Protein 3W1S (pdb70)

Solvent-accessible surface area: 17161 Å² total; per-residue (Å²): 114,98,14,49,69,34,8,16,84,1,54,0,1,1,29,4,32,5,27,104,48,0,13,85,117,79,32,67,89,66,19,26,59,4,135,24,55,0,6,2,7,1,0,10,20,30,52,8,89,81,5,57,97,75,0,116,86,51,25,52,53,70,83,167,91,60,95,136,88,76,26,16,6,26,33,126,93,77,41,6,15,5,5,29,1,0,3,11,2,20,15,0,23,94,159,85,61,44,61,4,140,4,58,0,20,31,14,102,84,53,20,116,96,15,28,31,14,82,135,31,64,12,78,49,32,0,30,26,12,1,0,0,0,0,32,2,2,50,30,45,7,60,35,2,99,88,19,55,133,105,39,21,167,86,0,27,24,1,2,92,101,58,54,22,128,35,18,21,97,0,3,69,108,0,62,27,104,216,9,123,44,0,1,2,9,0,2,15,17,58,62,75,73,124,65,32,66,22,29,17,44,9,62,10,106,80,86,84,16,26,0,46,96,16,83,53,55,0,77,103,14,61,144,174,24,54,1,23,1,15,27,8,86,4,20,71,133,4,64,0,58,38,0,6,33,57,1,20,7,3,0,0,1,0,9,0,2,15,26,118,148,121,87,49,36,82,37,0,55,137,59,0,55,83,13,24,97,60,10,28,75,48,63,136,91,36,127,67,129,12,69,0,55,7,67,67,72,125,82,66,15,148,11,17,44,92,62,20,2,37,94,1,36,76,66,5,51,181,145,50,91,100,107,113,8,109,6,56,0,34,85,17,0,31,7,13,39,59,21,43,0,0,34,4,43,84,24,9,83,65,134,95,42,0,42,0,2,34,42,76,165,30

Sequence (362 aa):
NDIKQLLWNGELNVLVSIDPSFLMKGSPREIAVLRIRVPRETYLVNYMPLIWNKIKSFLSFDPLTDSEKYFWFEHNKTPIPWNYPVGVLFDCLADVLTFLRIHLVMGDSLPPTIIPIAKTQAEKFWFHQWKQVCFILNGSSKAIMSLSVNEARKFWGSVITRNFQDFIEISNKISSSRPRHIPLIIQTSRTSGTFRISQPTISMTGVNPTLKDIEGDILDVKEDVMVICQGIEIPWHMLLYDLYSKLRSFDGFLYITLVPIDSMDDLLIRRLTDRNDKEAHLNELFIQKIQIKFQPIGSVCKISMSQSFAMVILFLKRRLKMDHVYCYINNSFAPSPQQNIGELWMQFKTNDELIVSYCAFG

B-factor: mean 51.62, std 14.07, range [22.87, 95.18]

Structure (mmCIF, N/CA/C/O backbone):
data_3W1S
#
_entry.id   3W1S
#
_cell.length_a   72.149
_cell.length_b   106.084
_cell.length_c   143.071
_cell.angle_alpha   90.00
_cell.angle_beta   90.00
_cell.angle_gamma   90.00
#
_symmetry.space_group_name_H-M   'C 2 2 21'
#
loop_
_entity.id
_entity.type
_entity.pdbx_description
1 polymer 'Autophagy protein 5'
2 polymer 'Autophagy protein 16'
3 polymer 'Ubiquitin-like protein ATG12'
4 water water
#
loop_
_atom_site.group_PDB
_atom_site.id
_atom_site.type_symbol
_atom_site.label_atom_id
_atom_site.label_alt_id
_atom_site.label_comp_id
_atom_site.label_asym_id
_atom_site.label_entity_id
_atom_site.label_seq_id
_atom_site.pdbx_PDB_ins_code
_atom_site.Cartn_x
_atom_site.Cartn_y
_atom_site.Cartn_z
_atom_site.occupancy
_atom_site.B_iso_or_equiv
_atom_site.auth_seq_id
_atom_site.auth_comp_id
_atom_site.auth_asym_id
_atom_site.auth_atom_id
_atom_site.pdbx_PDB_model_num
ATOM 1 N N . ASN A 1 2 ? 5.750 -15.254 21.548 1.00 60.23 2 ASN A N 1
ATOM 2 C CA . ASN A 1 2 ? 7.168 -14.985 21.141 1.00 61.56 2 ASN A CA 1
ATOM 3 C C . ASN A 1 2 ? 8.190 -15.326 22.240 1.00 60.74 2 ASN A C 1
ATOM 4 O O . ASN A 1 2 ? 9.247 -14.699 22.334 1.00 60.64 2 ASN A O 1
ATOM 9 N N . ASP A 1 3 ? 7.880 -16.341 23.042 1.00 59.79 3 ASP A N 1
ATOM 10 C CA . ASP A 1 3 ? 8.729 -16.765 24.160 1.00 58.35 3 ASP A CA 1
ATOM 11 C C . ASP A 1 3 ? 10.131 -17.224 23.784 1.00 54.75 3 ASP A C 1
ATOM 12 O O . ASP A 1 3 ? 11.130 -16.699 24.288 1.00 53.69 3 ASP A O 1
ATOM 17 N N . ILE A 1 4 ? 10.187 -18.228 22.917 1.00 50.82 4 ILE A N 1
ATOM 18 C CA . ILE A 1 4 ? 11.446 -18.797 22.453 1.00 47.13 4 ILE A CA 1
ATOM 19 C C . ILE A 1 4 ? 12.380 -17.752 21.843 1.00 46.64 4 ILE A C 1
ATOM 20 O O . ILE A 1 4 ? 13.522 -17.593 22.283 1.00 45.39 4 ILE A O 1
ATOM 25 N N . LYS A 1 5 ? 11.889 -17.042 20.834 1.00 45.93 5 LYS A N 1
ATOM 26 C CA . LYS A 1 5 ? 12.681 -16.025 20.157 1.00 45.71 5 LYS A CA 1
ATOM 27 C C . LYS A 1 5 ? 13.180 -14.948 21.112 1.00 45.54 5 LYS A C 1
ATOM 28 O O . LYS A 1 5 ? 14.289 -14.424 20.952 1.00 43.76 5 LYS A O 1
ATOM 34 N N . GLN A 1 6 ? 12.361 -14.627 22.108 1.00 45.67 6 GLN A N 1
ATOM 35 C CA . GLN A 1 6 ? 12.734 -13.631 23.105 1.00 44.72 6 GLN A CA 1
ATOM 36 C C . GLN A 1 6 ? 13.959 -14.147 23.850 1.00 44.11 6 GLN A C 1
ATOM 37 O O . GLN A 1 6 ? 14.875 -13.389 24.155 1.00 43.31 6 GLN A O 1
ATOM 43 N N . LEU A 1 7 ? 13.969 -15.445 24.135 1.00 43.08 7 LEU A N 1
ATOM 44 C CA . LEU A 1 7 ? 15.095 -16.056 24.830 1.00 43.91 7 LEU A CA 1
ATOM 45 C C . LEU A 1 7 ? 16.343 -16.049 23.957 1.00 43.62 7 LEU A C 1
ATOM 46 O O . LEU A 1 7 ? 17.464 -15.915 24.452 1.00 43.56 7 LEU A O 1
ATOM 51 N N . LEU A 1 8 ? 16.146 -16.220 22.654 1.00 42.76 8 LEU A N 1
ATOM 52 C CA . LEU A 1 8 ? 17.264 -16.223 21.725 1.00 41.22 8 LEU A CA 1
ATOM 53 C C . LEU A 1 8 ? 17.844 -14.818 21.577 1.00 41.35 8 LEU A C 1
ATOM 54 O O . LEU A 1 8 ? 19.062 -14.645 21.445 1.00 41.62 8 LEU A O 1
ATOM 59 N N . TRP A 1 9 ? 16.968 -13.818 21.611 1.00 41.31 9 TRP A N 1
ATOM 60 C CA . TRP A 1 9 ? 17.392 -12.428 21.486 1.00 41.79 9 TRP A CA 1
ATOM 61 C C . TRP A 1 9 ? 18.172 -12.000 22.710 1.00 42.11 9 TRP A C 1
ATOM 62 O O . TRP A 1 9 ? 18.998 -11.105 22.630 1.00 42.83 9 TRP A O 1
ATOM 73 N N . ASN A 1 10 ? 17.901 -12.650 23.838 1.00 42.89 10 ASN A N 1
ATOM 74 C CA . ASN A 1 10 ? 18.576 -12.348 25.097 1.00 43.62 10 ASN A CA 1
ATOM 75 C C . ASN A 1 10 ? 19.891 -13.097 25.270 1.00 44.42 10 ASN A C 1
ATOM 76 O O . ASN A 1 10 ? 20.697 -12.745 26.130 1.00 44.22 10 ASN A O 1
ATOM 81 N N . GLY A 1 11 ? 20.100 -14.135 24.466 1.00 45.01 11 GLY A N 1
ATOM 82 C CA . GLY A 1 11 ? 21.337 -14.891 24.558 1.00 46.16 11 GLY A CA 1
ATOM 83 C C . GLY A 1 11 ? 22.530 -13.953 24.633 1.00 46.69 11 GLY A C 1
ATOM 84 O O . GLY A 1 11 ? 22.709 -13.085 23.771 1.00 46.49 11 GLY A O 1
ATOM 85 N N . GLU A 1 12 ? 23.347 -14.121 25.667 1.00 46.73 12 GLU A N 1
ATOM 86 C CA . GLU A 1 12 ? 24.511 -13.274 25.848 1.00 46.78 12 GLU A CA 1
ATOM 87 C C . GLU A 1 12 ? 25.675 -14.061 26.439 1.00 46.10 12 GLU A C 1
ATOM 88 O O . GLU A 1 12 ? 25.488 -14.895 27.328 1.00 46.42 12 GLU A O 1
ATOM 94 N N . LEU A 1 13 ? 26.878 -13.790 25.942 1.00 44.40 13 LEU A N 1
ATOM 95 C CA . LEU A 1 13 ? 28.071 -14.484 26.405 1.00 43.16 13 LEU A CA 1
ATOM 96 C C . LEU A 1 13 ? 29.073 -13.533 27.055 1.00 43.01 13 LEU A C 1
ATOM 97 O O . LEU A 1 13 ? 29.029 -12.324 26.830 1.00 42.49 13 LEU A O 1
ATOM 102 N N . ASN A 1 14 ? 29.962 -14.090 27.875 1.00 42.28 14 ASN A N 1
ATOM 103 C CA . ASN A 1 14 ? 31.025 -13.309 28.512 1.00 40.58 14 ASN A CA 1
ATOM 104 C C . ASN A 1 14 ? 32.163 -13.336 27.488 1.00 40.13 14 ASN A C 1
ATOM 105 O O . ASN A 1 14 ? 32.580 -14.414 27.059 1.00 39.93 14 ASN A O 1
ATOM 110 N N . VAL A 1 15 ? 32.671 -12.180 27.081 1.00 38.58 15 VAL A N 1
ATOM 111 C CA . VAL A 1 15 ? 33.749 -12.199 26.104 1.00 38.59 15 VAL A CA 1
ATOM 112 C C . VAL A 1 15 ? 34.989 -11.516 26.625 1.00 39.59 15 VAL A C 1
ATOM 113 O O . VAL A 1 15 ? 34.937 -10.391 27.112 1.00 40.45 15 VAL A O 1
ATOM 117 N N . LEU A 1 16 ? 36.107 -12.220 26.535 1.00 41.02 16 LEU A N 1
ATOM 118 C CA . LEU A 1 16 ? 37.366 -11.679 26.992 1.00 44.34 16 LEU A CA 1
ATOM 119 C C . LEU A 1 16 ? 38.154 -11.181 25.804 1.00 46.67 16 LEU A C 1
ATOM 120 O O . LEU A 1 16 ? 38.730 -11.963 25.043 1.00 48.33 16 LEU A O 1
ATOM 125 N N . VAL A 1 17 ? 38.163 -9.876 25.599 1.00 47.20 17 VAL A N 1
ATOM 126 C CA . VAL A 1 17 ? 38.930 -9.384 24.469 1.00 48.07 17 VAL A CA 1
ATOM 127 C C . VAL A 1 17 ? 40.361 -8.977 24.885 1.00 50.02 17 VAL A C 1
ATOM 128 O O . VAL A 1 17 ? 40.557 -8.116 25.768 1.00 50.98 17 VAL A O 1
ATOM 132 N N . SER A 1 18 ? 41.340 -9.649 24.270 1.00 51.57 18 SER A N 1
ATOM 133 C CA . SER A 1 18 ? 42.771 -9.422 24.470 1.00 52.35 18 SER A CA 1
ATOM 134 C C . SER A 1 18 ? 43.344 -8.686 23.250 1.00 53.28 18 SER A C 1
ATOM 135 O O . SER A 1 18 ? 43.232 -9.182 22.115 1.00 53.86 18 SER A O 1
ATOM 138 N N . ILE A 1 19 ? 43.906 -7.491 23.502 1.00 53.46 19 ILE A N 1
ATOM 139 C CA . ILE A 1 19 ? 44.513 -6.658 22.458 1.00 54.74 19 ILE A CA 1
ATOM 140 C C . ILE A 1 19 ? 46.022 -6.929 22.305 1.00 56.38 19 ILE A C 1
ATOM 141 O O . ILE A 1 19 ? 46.833 -6.569 23.172 1.00 56.66 19 ILE A O 1
ATOM 146 N N . ASP A 1 20 ? 46.399 -7.537 21.185 1.00 58.28 20 ASP A N 1
ATOM 147 C CA . ASP A 1 20 ? 47.802 -7.841 20.886 1.00 60.84 20 ASP A CA 1
ATOM 148 C C . ASP A 1 20 ? 48.660 -6.647 21.292 1.00 61.50 20 ASP A C 1
ATOM 149 O O . ASP A 1 20 ? 48.176 -5.513 21.373 1.00 62.99 20 ASP A O 1
ATOM 154 N N . PRO A 1 21 ? 49.940 -6.887 21.580 1.00 61.84 21 PRO A N 1
ATOM 155 C CA . PRO A 1 21 ? 50.800 -5.772 21.973 1.00 61.59 21 PRO A CA 1
ATOM 156 C C . PRO A 1 21 ? 51.142 -4.873 20.788 1.00 61.28 21 PRO A C 1
ATOM 157 O O . PRO A 1 21 ? 51.401 -3.685 20.952 1.00 61.47 21 PRO A O 1
ATOM 161 N N . SER A 1 22 ? 51.143 -5.446 19.593 1.00 61.39 22 SER A N 1
ATOM 162 C CA . SER A 1 22 ? 51.449 -4.681 18.395 1.00 62.68 22 SER A CA 1
ATOM 163 C C . SER A 1 22 ? 50.513 -3.478 18.261 1.00 64.46 22 SER A C 1
ATOM 164 O O . SER A 1 22 ? 50.886 -2.454 17.697 1.00 64.57 22 SER A O 1
ATOM 167 N N . PHE A 1 23 ? 49.295 -3.597 18.781 1.00 65.22 23 PHE A N 1
ATOM 168 C CA . PHE A 1 23 ? 48.344 -2.496 18.691 1.00 66.78 23 PHE A CA 1
ATOM 169 C C . PHE A 1 23 ? 48.665 -1.357 19.631 1.00 67.82 23 PHE A C 1
ATOM 170 O O . PHE A 1 23 ? 48.354 -0.200 19.350 1.00 67.57 23 PHE A O 1
ATOM 178 N N . LEU A 1 24 ? 49.295 -1.688 20.749 1.00 69.16 24 LEU A N 1
ATOM 179 C CA . LEU A 1 24 ? 49.599 -0.692 21.757 1.00 71.38 24 LEU A CA 1
ATOM 180 C C . LEU A 1 24 ? 51.054 -0.257 21.846 1.00 73.95 24 LEU A C 1
ATOM 181 O O . LEU A 1 24 ? 51.943 -0.849 21.229 1.00 73.57 24 LEU A O 1
ATOM 186 N N . MET A 1 25 ? 51.282 0.793 22.627 1.00 77.07 25 MET A N 1
ATOM 187 C CA . MET A 1 25 ? 52.619 1.335 22.809 1.00 80.16 25 MET A CA 1
ATOM 188 C C . MET A 1 25 ? 53.324 0.716 23.994 1.00 80.14 25 MET A C 1
ATOM 189 O O . MET A 1 25 ? 52.725 0.541 25.060 1.00 79.45 25 MET A O 1
ATOM 194 N N . LYS A 1 26 ? 54.606 0.412 23.800 1.00 80.51 26 LYS A N 1
ATOM 195 C CA . LYS A 1 26 ? 55.428 -0.187 24.842 1.00 80.49 26 LYS A CA 1
ATOM 196 C C . LYS A 1 26 ? 55.325 0.637 26.117 1.00 80.02 26 LYS A C 1
ATOM 197 O O . LYS A 1 26 ? 55.769 1.783 26.165 1.00 80.32 26 LYS A O 1
ATOM 199 N N . GLY A 1 27 ? 54.722 0.049 27.145 1.00 79.44 27 GLY A N 1
ATOM 200 C CA . GLY A 1 27 ? 54.583 0.746 28.407 1.00 78.41 27 GLY A CA 1
ATOM 201 C C . GLY A 1 27 ? 53.146 1.011 28.796 1.00 78.20 27 GLY A C 1
ATOM 202 O O . GLY A 1 27 ? 52.862 1.277 29.962 1.00 77.61 27 GLY A O 1
ATOM 203 N N . SER A 1 28 ? 52.234 0.950 27.828 1.00 78.12 28 SER A N 1
ATOM 204 C CA . SER A 1 28 ? 50.822 1.187 28.112 1.00 76.81 28 SER A CA 1
ATOM 205 C C . SER A 1 28 ? 50.403 0.260 29.249 1.00 75.80 28 SER A C 1
ATOM 206 O O . SER A 1 28 ? 50.980 -0.811 29.425 1.00 75.96 28 SER A O 1
ATOM 209 N N . PRO A 1 29 ? 49.399 0.665 30.043 1.00 74.72 29 PRO A N 1
ATOM 210 C CA . PRO A 1 29 ? 48.926 -0.147 31.167 1.00 74.63 29 PRO A CA 1
ATOM 211 C C . PRO A 1 29 ? 48.272 -1.465 30.783 1.00 74.92 29 PRO A C 1
ATOM 212 O O . PRO A 1 29 ? 48.002 -1.722 29.610 1.00 75.49 29 PRO A O 1
ATOM 216 N N . ARG A 1 30 ? 48.026 -2.295 31.791 1.00 74.95 30 ARG A N 1
ATOM 217 C CA . ARG A 1 30 ? 47.418 -3.602 31.598 1.00 73.90 30 ARG A CA 1
ATOM 218 C C . ARG A 1 30 ? 45.949 -3.508 31.177 1.00 73.31 30 ARG A C 1
ATOM 219 O O . ARG A 1 30 ? 45.527 -4.179 30.237 1.00 74.42 30 ARG A O 1
ATOM 221 N N . GLU A 1 31 ? 45.186 -2.666 31.868 1.00 72.56 31 GLU A N 1
ATOM 222 C CA . GLU A 1 31 ? 43.760 -2.471 31.599 1.00 71.68 31 GLU A CA 1
ATOM 223 C C . GLU A 1 31 ? 43.393 -2.190 30.132 1.00 70.76 31 GLU A C 1
ATOM 224 O O . GLU A 1 31 ? 42.327 -2.614 29.669 1.00 71.75 31 GLU A O 1
ATOM 226 N N . ILE A 1 32 ? 44.262 -1.499 29.398 1.00 68.08 32 ILE A N 1
ATOM 227 C CA . ILE A 1 32 ? 43.973 -1.174 28.000 1.00 65.68 32 ILE A CA 1
ATOM 228 C C . ILE A 1 32 ? 43.992 -2.399 27.104 1.00 64.60 32 ILE A C 1
ATOM 229 O O . ILE A 1 32 ? 43.202 -2.528 26.168 1.00 63.91 32 ILE A O 1
ATOM 234 N N . ALA A 1 33 ? 44.918 -3.294 27.397 1.00 62.98 33 ALA A N 1
ATOM 235 C CA . ALA A 1 33 ? 45.075 -4.501 26.614 1.00 62.60 33 ALA A CA 1
ATOM 236 C C . ALA A 1 33 ? 43.976 -5.550 26.797 1.00 62.22 33 ALA A C 1
ATOM 237 O O . ALA A 1 33 ? 43.833 -6.427 25.947 1.00 62.70 33 ALA A O 1
ATOM 239 N N . VAL A 1 34 ? 43.196 -5.489 27.876 1.00 61.02 34 VAL A N 1
ATOM 240 C CA . VAL A 1 34 ? 42.150 -6.500 28.049 1.00 59.27 34 VAL A CA 1
ATOM 241 C C . VAL A 1 34 ? 40.731 -5.987 28.307 1.00 58.55 34 VAL A C 1
ATOM 242 O O . VAL A 1 34 ? 40.466 -5.342 29.324 1.00 60.45 34 VAL A O 1
ATOM 246 N N . LEU A 1 35 ? 39.819 -6.302 27.383 1.00 56.29 35 LEU A N 1
ATOM 247 C CA . LEU A 1 35 ? 38.412 -5.910 27.496 1.00 53.46 35 LEU A CA 1
ATOM 248 C C . LEU A 1 35 ? 37.541 -7.057 27.943 1.00 50.58 35 LEU A C 1
ATOM 249 O O . LEU A 1 35 ? 37.718 -8.190 27.519 1.00 48.57 35 LEU A O 1
ATOM 254 N N . ARG A 1 36 ? 36.578 -6.740 28.792 1.00 47.87 36 ARG A N 1
ATOM 255 C CA . ARG A 1 36 ? 35.665 -7.735 29.312 1.00 46.03 36 ARG A CA 1
ATOM 256 C C . ARG A 1 36 ? 34.289 -7.223 28.943 1.00 45.74 36 ARG A C 1
ATOM 257 O O . ARG A 1 36 ? 33.895 -6.141 29.374 1.00 44.56 36 ARG A O 1
ATOM 265 N N . ILE A 1 37 ? 33.566 -7.982 28.128 1.00 45.17 37 ILE A N 1
ATOM 266 C CA . ILE A 1 37 ? 32.245 -7.544 27.706 1.00 46.14 37 ILE A CA 1
ATOM 267 C C . ILE A 1 37 ? 31.191 -8.625 27.612 1.00 45.47 37 ILE A C 1
ATOM 268 O O . ILE A 1 37 ? 31.487 -9.817 27.641 1.00 45.09 37 ILE A O 1
ATOM 273 N N . ARG A 1 38 ? 29.950 -8.169 27.516 1.00 45.74 38 ARG A N 1
ATOM 274 C CA . ARG A 1 38 ? 28.786 -9.024 27.387 1.00 46.07 38 ARG A CA 1
ATOM 275 C C . ARG A 1 38 ? 28.309 -8.848 25.952 1.00 46.31 38 ARG A C 1
ATOM 276 O O . ARG A 1 38 ? 27.711 -7.827 25.615 1.00 48.63 38 ARG A O 1
ATOM 284 N N . VAL A 1 39 ? 28.594 -9.836 25.109 1.00 44.22 39 VAL A N 1
ATOM 285 C CA . VAL A 1 39 ? 28.208 -9.798 23.706 1.00 42.60 39 VAL A CA 1
ATOM 286 C C . VAL A 1 39 ? 27.050 -10.746 23.416 1.00 43.34 39 VAL A C 1
ATOM 287 O O . VAL A 1 39 ? 27.073 -11.907 23.831 1.00 45.21 39 VAL A O 1
ATOM 291 N N . PRO A 1 40 ? 26.015 -10.265 22.702 1.00 42.65 40 PRO A N 1
ATOM 292 C CA . PRO A 1 40 ? 24.851 -11.098 22.362 1.00 41.56 40 PRO A CA 1
ATOM 293 C C . PRO A 1 40 ? 25.233 -12.257 21.443 1.00 39.78 40 PRO A C 1
ATOM 294 O O . PRO A 1 40 ? 26.261 -12.216 20.772 1.00 40.22 40 PRO A O 1
ATOM 298 N N . ARG A 1 41 ? 24.406 -13.295 21.422 1.00 39.86 41 ARG A N 1
ATOM 299 C CA . ARG A 1 41 ? 24.658 -14.441 20.558 1.00 39.51 41 ARG A CA 1
ATOM 300 C C . ARG A 1 41 ? 24.269 -14.045 19.133 1.00 38.79 41 ARG A C 1
ATOM 301 O O . ARG A 1 41 ? 24.937 -14.407 18.159 1.00 37.43 41 ARG A O 1
ATOM 309 N N . GLU A 1 42 ? 23.179 -13.286 19.046 1.00 36.31 42 GLU A N 1
ATOM 310 C CA . GLU A 1 42 ? 22.614 -12.828 17.792 1.00 34.49 42 GLU A CA 1
ATOM 311 C C . GLU A 1 42 ? 23.151 -11.485 17.307 1.00 33.75 42 GLU A C 1
ATOM 312 O O . GLU A 1 42 ? 22.447 -10.477 17.296 1.00 32.49 42 GLU A O 1
ATOM 318 N N . THR A 1 43 ? 24.406 -11.483 16.884 1.00 32.99 43 THR A N 1
ATOM 319 C CA . THR A 1 43 ? 25.036 -10.277 16.387 1.00 32.75 43 THR A CA 1
ATOM 320 C C . THR A 1 43 ? 26.411 -10.680 15.916 1.00 33.39 43 THR A C 1
ATOM 321 O O . THR A 1 43 ? 26.785 -11.850 16.039 1.00 33.59 43 THR A O 1
ATOM 325 N N . TYR A 1 44 ? 27.155 -9.722 15.369 1.00 33.21 44 TYR A N 1
ATOM 326 C CA . TYR A 1 44 ? 28.507 -9.983 14.887 1.00 36.00 44 TYR A CA 1
ATOM 327 C C . TYR A 1 44 ? 29.528 -9.325 15.807 1.00 38.22 44 TYR A C 1
ATOM 328 O O . TYR A 1 44 ? 29.304 -8.219 16.320 1.00 36.71 44 TYR A O 1
ATOM 337 N N . LEU A 1 45 ? 30.654 -10.007 16.000 1.00 38.65 45 LEU A N 1
ATOM 338 C CA . LEU A 1 45 ? 31.725 -9.471 16.823 1.00 39.36 45 LEU A CA 1
ATOM 339 C C . LEU A 1 45 ? 32.093 -8.068 16.334 1.00 39.75 45 LEU A C 1
ATOM 340 O O . LEU A 1 45 ? 32.197 -7.128 17.126 1.00 39.52 45 LEU A O 1
ATOM 345 N N . VAL A 1 46 ? 32.270 -7.935 15.021 1.00 39.81 46 VAL A N 1
ATOM 346 C CA . VAL A 1 46 ? 32.655 -6.669 14.418 1.00 37.16 46 VAL A CA 1
ATOM 347 C C . VAL A 1 46 ? 31.764 -5.494 14.846 1.00 37.26 46 VAL A C 1
ATOM 348 O O . VAL A 1 46 ? 32.180 -4.346 14.764 1.00 38.78 46 VAL A O 1
ATOM 352 N N . ASN A 1 47 ? 30.553 -5.769 15.318 1.00 37.35 47 ASN A N 1
ATOM 353 C CA . ASN A 1 47 ? 29.666 -4.695 15.764 1.00 39.88 4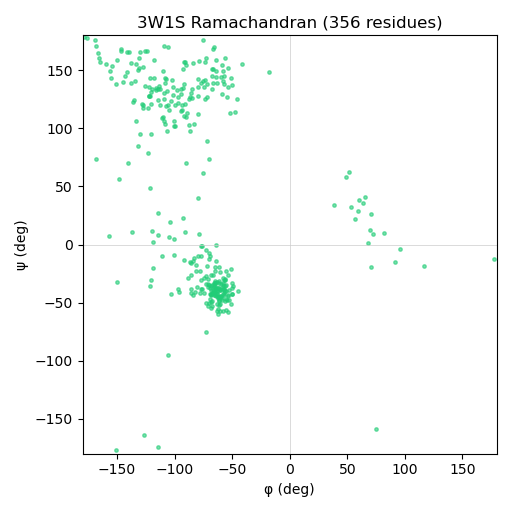7 ASN A CA 1
ATOM 354 C C . ASN A 1 47 ? 30.119 -4.101 17.083 1.00 42.12 47 ASN A C 1
ATOM 355 O O . ASN A 1 47 ? 29.526 -3.142 17.576 1.00 42.70 47 ASN A O 1
ATOM 360 N N . TYR A 1 48 ? 31.156 -4.680 17.674 1.00 43.83 48 TYR A N 1
ATOM 361 C CA . TYR A 1 48 ? 31.648 -4.177 18.943 1.00 44.90 48 TYR A CA 1
ATOM 362 C C . TYR A 1 48 ? 33.058 -3.610 18.809 1.00 45.79 48 TYR A C 1
ATOM 363 O O . TYR A 1 48 ? 33.700 -3.268 19.800 1.00 45.93 48 TYR A O 1
ATOM 372 N N . MET A 1 49 ? 33.539 -3.497 17.576 1.00 46.39 49 MET A N 1
ATOM 373 C CA . MET A 1 49 ? 34.863 -2.938 17.353 1.00 48.23 49 MET A CA 1
ATOM 374 C C . MET A 1 49 ? 34.939 -1.503 17.856 1.00 49.72 49 MET A C 1
ATOM 375 O O . MET A 1 49 ? 35.902 -1.129 18.519 1.00 49.98 49 MET A O 1
ATOM 380 N N . PRO A 1 50 ? 33.924 -0.675 17.547 1.00 51.92 50 PRO A N 1
ATOM 381 C CA . PRO A 1 50 ? 33.964 0.714 18.019 1.00 52.39 50 PRO A CA 1
ATOM 382 C C . PRO A 1 50 ? 34.264 0.779 19.517 1.00 51.70 50 PRO A C 1
ATOM 383 O O . PRO A 1 50 ? 35.056 1.597 19.966 1.00 52.41 50 PRO A O 1
ATOM 387 N N . LEU A 1 51 ? 33.628 -0.096 20.281 1.00 51.94 51 LEU A N 1
ATOM 388 C CA . LEU A 1 51 ? 33.836 -0.150 21.720 1.00 52.37 51 LEU A CA 1
ATOM 389 C C . LEU A 1 51 ? 35.308 -0.437 22.063 1.00 52.93 51 LEU A C 1
ATOM 390 O O . LEU A 1 51 ? 35.828 0.050 23.065 1.00 52.73 51 LEU A O 1
ATOM 395 N N . ILE A 1 52 ? 35.975 -1.229 21.229 1.00 53.91 52 ILE A N 1
ATOM 396 C CA . ILE A 1 52 ? 37.376 -1.549 21.461 1.00 54.36 52 ILE A CA 1
ATOM 397 C C . ILE A 1 52 ? 38.292 -0.387 21.091 1.00 55.77 52 ILE A C 1
ATOM 398 O O . ILE A 1 52 ? 39.285 -0.137 21.769 1.00 56.83 52 ILE A O 1
ATOM 403 N N . TRP A 1 53 ? 37.963 0.318 20.013 1.00 57.13 53 TRP A N 1
ATOM 404 C CA . TRP A 1 53 ? 38.760 1.468 19.598 1.00 58.57 53 TRP A CA 1
ATOM 405 C C . TRP A 1 53 ? 38.690 2.520 20.688 1.00 57.18 53 TRP A C 1
ATOM 406 O O . TRP A 1 53 ? 39.706 3.021 21.144 1.00 58.48 53 TRP A O 1
ATOM 417 N N . ASN A 1 54 ? 37.473 2.846 21.099 1.00 57.16 54 ASN A N 1
ATOM 418 C CA . ASN A 1 54 ? 37.254 3.834 22.136 1.00 57.20 54 ASN A CA 1
ATOM 419 C C . ASN A 1 54 ? 38.114 3.551 23.366 1.00 57.73 54 ASN A C 1
ATOM 420 O O . ASN A 1 54 ? 38.703 4.469 23.937 1.00 57.46 54 ASN A O 1
ATOM 425 N N . LYS A 1 55 ? 38.210 2.288 23.768 1.00 57.44 55 LYS A N 1
ATOM 426 C CA . LYS A 1 55 ? 39.007 1.963 24.943 1.00 59.13 55 LYS A CA 1
ATOM 427 C C . LYS A 1 55 ? 40.529 1.915 24.761 1.00 58.49 55 LYS A C 1
ATOM 428 O O . LYS A 1 55 ? 41.260 2.081 25.733 1.00 59.43 55 LYS A O 1
ATOM 434 N N . ILE A 1 56 ? 41.021 1.708 23.541 1.00 57.12 56 ILE A N 1
ATOM 435 C CA . ILE A 1 56 ? 42.468 1.624 23.340 1.00 55.56 56 ILE A CA 1
ATOM 436 C C . ILE A 1 56 ? 43.074 2.674 22.425 1.00 56.57 56 ILE A C 1
ATOM 437 O O . ILE A 1 56 ? 44.272 2.645 22.166 1.00 56.11 56 ILE A O 1
ATOM 442 N N . LYS A 1 57 ? 42.263 3.599 21.933 1.00 58.15 57 LYS A N 1
ATOM 443 C CA . LYS A 1 57 ? 42.762 4.620 21.014 1.00 59.93 57 LYS A CA 1
ATOM 444 C C . LYS A 1 57 ? 43.842 5.538 21.570 1.00 60.06 57 LYS A C 1
ATOM 445 O O . LYS A 1 57 ? 44.704 6.004 20.824 1.00 60.50 57 LYS A O 1
ATOM 451 N N . SER A 1 58 ? 43.796 5.802 22.870 1.00 60.26 58 SER A N 1
ATOM 452 C CA . SER A 1 58 ? 44.781 6.674 23.493 1.00 62.22 58 SER A CA 1
ATOM 453 C C . SER A 1 58 ? 46.118 5.985 23.758 1.00 62.56 58 SER A C 1
ATOM 454 O O . SER A 1 58 ? 46.980 6.552 24.423 1.00 63.48 58 SER A O 1
ATOM 457 N N . PHE A 1 59 ? 46.288 4.768 23.244 1.00 62.41 59 PHE A N 1
ATOM 458 C CA . PHE A 1 59 ? 47.530 4.022 23.437 1.00 60.70 59 PHE A CA 1
ATOM 459 C C . PHE A 1 59 ? 48.004 3.328 22.168 1.00 60.49 59 PHE A C 1
ATOM 460 O O . PHE A 1 59 ? 48.916 2.504 22.211 1.00 60.28 59 PHE A O 1
ATOM 468 N N . LEU A 1 60 ? 47.386 3.659 21.043 1.00 59.93 60 LEU A N 1
ATOM 469 C CA . LEU A 1 60 ? 47.770 3.062 19.774 1.00 62.74 60 LEU A CA 1
ATOM 470 C C . LEU A 1 60 ? 49.234 3.314 19.471 1.00 63.44 60 LEU A C 1
ATOM 471 O O . LEU A 1 60 ? 49.755 4.397 19.718 1.00 63.64 60 LEU A O 1
ATOM 476 N N . SER A 1 61 ? 49.893 2.303 18.928 1.00 65.31 61 SER A N 1
ATOM 477 C CA . SER A 1 61 ? 51.300 2.404 18.583 1.00 67.54 61 SER A CA 1
ATOM 478 C C . SER A 1 61 ? 51.442 2.838 17.127 1.00 69.47 61 SER A C 1
ATOM 479 O O . SER A 1 61 ? 52.472 2.603 16.494 1.00 71.28 61 SER A O 1
ATOM 482 N N . PHE A 1 62 ? 50.408 3.482 16.600 1.00 70.38 62 PHE A N 1
ATOM 483 C CA . PHE A 1 62 ? 50.430 3.923 15.215 1.00 71.81 62 PHE A CA 1
ATOM 484 C C . PHE A 1 62 ? 49.296 4.908 14.945 1.00 73.82 62 PHE A C 1
ATOM 485 O O . PHE A 1 62 ? 48.361 5.035 15.743 1.00 73.84 62 PHE A O 1
ATOM 493 N N . ASP A 1 63 ? 49.393 5.617 13.826 1.00 74.71 63 ASP A N 1
ATOM 494 C CA . ASP A 1 63 ? 48.351 6.549 13.442 1.00 76.07 63 ASP A CA 1
ATOM 495 C C . ASP A 1 63 ? 47.456 5.749 12.510 1.00 76.82 63 ASP A C 1
ATOM 496 O O . ASP A 1 63 ? 47.873 5.331 11.432 1.00 77.14 63 ASP A O 1
ATOM 501 N N . PRO A 1 64 ? 46.205 5.518 12.918 1.00 77.62 64 PRO A N 1
ATOM 502 C CA . PRO A 1 64 ? 45.290 4.746 12.074 1.00 79.03 64 PRO A CA 1
ATOM 503 C C . PRO A 1 64 ? 44.728 5.511 10.891 1.00 81.23 64 PRO A C 1
ATOM 504 O O . PRO A 1 64 ? 43.955 4.964 10.105 1.00 82.10 64 PRO A O 1
ATOM 508 N N . LEU A 1 65 ? 45.093 6.777 10.759 1.00 82.94 65 LEU A N 1
ATOM 509 C CA . LEU A 1 65 ? 44.566 7.555 9.650 1.00 84.00 65 LEU A CA 1
ATOM 510 C C . LEU A 1 65 ? 45.357 7.409 8.348 1.00 85.13 65 LEU A C 1
ATOM 511 O O . LEU A 1 65 ? 44.785 7.368 7.258 1.00 84.85 65 LEU A O 1
ATOM 516 N N . THR A 1 66 ? 46.678 7.331 8.455 1.00 86.84 66 THR A N 1
ATOM 517 C CA . THR A 1 66 ? 47.500 7.205 7.254 1.00 89.52 66 THR A CA 1
ATOM 518 C C . THR A 1 66 ? 48.897 6.595 7.443 1.00 91.18 66 THR A C 1
ATOM 519 O O . THR A 1 66 ? 49.677 6.554 6.499 1.00 92.35 66 THR A O 1
ATOM 521 N N . ASP A 1 67 ? 49.197 6.093 8.639 1.00 92.77 67 ASP A N 1
ATOM 522 C CA . ASP A 1 67 ? 50.516 5.499 8.930 1.00 94.00 67 ASP A CA 1
ATOM 523 C C . ASP A 1 67 ? 50.985 4.352 8.002 1.00 94.46 67 ASP A C 1
ATOM 524 O O . ASP A 1 67 ? 52.134 4.352 7.553 1.00 94.76 67 ASP A O 1
ATOM 526 N N . SER A 1 68 ? 50.117 3.383 7.721 1.00 94.63 68 SER A N 1
ATOM 527 C CA . SER A 1 68 ? 50.446 2.287 6.799 1.00 94.34 68 SER A CA 1
ATOM 528 C C . SER A 1 68 ? 49.233 1.398 6.684 1.00 93.61 68 SER A C 1
ATOM 529 O O . SER A 1 68 ? 48.220 1.638 7.330 1.00 95.18 68 SER A O 1
ATOM 531 N N . GLU A 1 69 ? 49.330 0.363 5.867 1.00 92.84 69 GLU A N 1
ATOM 532 C CA . GLU A 1 69 ? 48.203 -0.537 5.743 1.00 91.64 69 GLU A CA 1
ATOM 533 C C . GLU A 1 69 ? 48.543 -1.907 6.318 1.00 89.54 69 GLU A C 1
ATOM 534 O O . GLU A 1 69 ? 49.493 -2.573 5.897 1.00 88.80 69 GLU A O 1
ATOM 540 N N . LYS A 1 70 ? 47.764 -2.286 7.321 1.00 86.18 70 LYS A N 1
ATOM 541 C CA . LYS A 1 70 ? 47.896 -3.565 7.986 1.00 82.97 70 LYS A CA 1
ATOM 542 C C . LYS A 1 70 ? 46.473 -4.127 8.004 1.00 80.10 70 LYS A C 1
ATOM 543 O O . LYS A 1 70 ? 45.520 -3.398 7.724 1.00 79.53 70 LYS A O 1
ATOM 549 N N . TYR A 1 71 ? 46.320 -5.412 8.296 1.00 76.25 71 TYR A N 1
ATOM 550 C CA . TYR A 1 71 ? 44.988 -5.982 8.378 1.00 72.19 71 TYR A CA 1
ATOM 551 C C . TYR A 1 71 ? 44.699 -6.305 9.834 1.00 68.83 71 TYR A C 1
ATOM 552 O O . TYR A 1 71 ? 45.605 -6.589 10.621 1.00 68.01 71 TYR A O 1
ATOM 561 N N . PHE A 1 72 ? 43.429 -6.229 10.193 1.00 64.29 72 PHE A N 1
ATOM 562 C CA . PHE A 1 72 ? 43.018 -6.518 11.543 1.00 59.42 72 PHE A CA 1
ATOM 563 C C . PHE A 1 72 ? 42.022 -7.657 11.471 1.00 57.16 72 PHE A C 1
ATOM 564 O O . PHE A 1 72 ? 41.237 -7.746 10.524 1.00 55.02 72 PHE A O 1
ATOM 572 N N . TRP A 1 73 ? 42.077 -8.545 12.457 1.00 54.33 73 TRP A N 1
ATOM 573 C CA . TRP A 1 73 ? 41.164 -9.671 12.512 1.00 51.95 73 TRP A CA 1
ATOM 574 C C . TRP A 1 73 ? 41.213 -10.315 13.893 1.00 50.79 73 TRP A C 1
ATOM 575 O O . TRP A 1 73 ? 42.163 -10.103 14.653 1.00 46.74 73 TRP A O 1
ATOM 586 N N . PHE A 1 74 ? 40.170 -11.078 14.218 1.00 49.81 74 PHE A N 1
ATOM 587 C CA . PHE A 1 74 ? 40.081 -11.763 15.503 1.00 48.64 74 PHE A CA 1
ATOM 588 C C . PHE A 1 74 ? 40.710 -13.141 15.407 1.00 47.29 74 PHE A C 1
ATOM 589 O O . PHE A 1 74 ? 40.762 -13.747 14.335 1.00 43.83 74 PHE A O 1
ATOM 597 N N . GLU A 1 75 ? 41.173 -13.639 16.546 1.00 47.47 75 GLU A N 1
ATOM 598 C CA . GLU A 1 75 ? 41.808 -14.945 16.592 1.00 47.80 75 GLU A CA 1
ATOM 599 C C . GLU A 1 75 ? 41.436 -15.667 17.877 1.00 47.76 75 GLU A C 1
ATOM 600 O O . GLU A 1 75 ? 41.251 -15.043 18.919 1.00 47.13 75 GLU A O 1
ATOM 606 N N . HIS A 1 76 ? 41.300 -16.986 17.787 1.00 48.32 76 HIS A N 1
ATOM 607 C CA . HIS A 1 76 ? 40.981 -17.813 18.943 1.00 48.32 76 HIS A CA 1
ATOM 608 C C . HIS A 1 76 ? 42.042 -18.895 18.964 1.00 49.48 76 HIS A C 1
ATOM 609 O O . HIS A 1 76 ? 42.177 -19.641 18.001 1.00 49.51 76 HIS A O 1
ATOM 616 N N . ASN A 1 77 ? 42.806 -18.972 20.046 1.00 51.94 77 ASN A N 1
ATOM 617 C CA . ASN A 1 77 ? 43.865 -19.968 20.136 1.00 53.82 77 ASN A CA 1
ATOM 618 C C . ASN A 1 77 ? 44.736 -19.986 18.885 1.00 53.59 77 ASN A C 1
ATOM 619 O O . ASN A 1 77 ? 44.857 -21.017 18.218 1.00 52.65 77 ASN A O 1
ATOM 624 N N . LYS A 1 78 ? 45.332 -18.839 18.576 1.00 52.43 78 LYS A N 1
ATOM 625 C CA . LYS A 1 78 ? 46.202 -18.694 17.410 1.00 52.50 78 LYS A CA 1
ATOM 626 C C . LYS A 1 78 ? 45.527 -19.072 16.097 1.00 50.75 78 LYS A C 1
ATOM 627 O O . LYS A 1 78 ? 46.203 -19.372 15.119 1.00 52.56 78 LYS A O 1
ATOM 629 N N . THR A 1 79 ? 44.200 -19.047 16.063 1.00 49.56 79 THR A N 1
ATOM 630 C CA . THR A 1 79 ? 43.487 -19.404 14.840 1.00 48.09 79 THR A CA 1
ATOM 631 C C . THR A 1 79 ? 42.467 -18.344 14.416 1.00 45.89 79 THR A C 1
ATOM 632 O O . THR A 1 79 ? 41.538 -18.016 15.156 1.00 43.81 79 THR A O 1
ATOM 636 N N . PRO A 1 80 ? 42.631 -17.798 13.206 1.00 44.84 80 PRO A N 1
ATOM 637 C CA . PRO A 1 80 ? 41.722 -16.774 12.684 1.00 44.63 80 PRO A CA 1
ATOM 638 C C . PRO A 1 80 ? 40.264 -17.203 12.827 1.00 44.15 80 PRO A C 1
ATOM 639 O O . PRO A 1 80 ? 39.928 -18.351 12.566 1.00 45.62 80 PRO A O 1
ATOM 643 N N . ILE A 1 81 ? 39.410 -16.280 13.253 1.00 43.57 81 ILE A N 1
ATOM 644 C CA . ILE A 1 81 ? 37.991 -16.556 13.411 1.00 43.80 81 ILE A CA 1
ATOM 645 C C . ILE A 1 81 ? 37.241 -15.674 12.424 1.00 43.94 81 ILE A C 1
ATOM 646 O O . ILE A 1 81 ? 37.546 -14.495 12.301 1.00 45.06 81 ILE A O 1
ATOM 651 N N . PRO A 1 82 ? 36.254 -16.232 11.704 1.00 44.20 82 PRO A N 1
ATOM 652 C CA . PRO A 1 82 ? 35.500 -15.407 10.751 1.00 43.49 82 PRO A CA 1
ATOM 653 C C . PRO A 1 82 ? 34.470 -14.619 11.562 1.00 44.84 82 PRO A C 1
ATOM 654 O O . PRO A 1 82 ? 33.811 -15.186 12.443 1.00 46.76 82 PRO A O 1
ATOM 658 N N . TRP A 1 83 ? 34.320 -13.327 11.288 1.00 44.54 83 TRP A N 1
ATOM 659 C CA . TRP A 1 83 ? 33.338 -12.547 12.037 1.00 43.72 83 TRP A CA 1
ATOM 660 C C . TRP A 1 83 ? 31.965 -12.643 11.392 1.00 40.93 83 TRP A C 1
ATOM 661 O O . TRP A 1 83 ? 30.965 -12.292 12.013 1.00 41.14 83 TRP A O 1
ATOM 672 N N . ASN A 1 84 ? 31.916 -13.118 10.150 1.00 37.42 84 ASN A N 1
ATOM 673 C CA . ASN A 1 84 ? 30.652 -13.213 9.430 1.00 36.69 84 ASN A CA 1
ATOM 674 C C . ASN A 1 84 ? 29.752 -14.408 9.756 1.00 35.54 84 ASN A C 1
ATOM 675 O O . ASN A 1 84 ? 29.136 -15.004 8.882 1.00 36.04 84 ASN A O 1
ATOM 680 N N . TYR A 1 85 ? 29.694 -14.745 11.036 1.00 34.86 85 TYR A N 1
ATOM 681 C CA . TYR A 1 85 ? 28.843 -15.804 11.541 1.00 33.26 85 TYR A CA 1
ATOM 682 C C . TYR A 1 85 ? 28.354 -15.237 12.846 1.00 33.04 85 TYR A C 1
ATOM 683 O O . TYR A 1 85 ? 29.053 -14.451 13.491 1.00 30.72 85 TYR A O 1
ATOM 692 N N . PRO A 1 86 ? 27.130 -15.598 13.241 1.00 32.84 86 PRO A N 1
ATOM 693 C CA . PRO A 1 86 ? 26.587 -15.097 14.505 1.00 33.62 86 PRO A CA 1
ATOM 694 C C . PRO A 1 86 ? 27.551 -15.486 15.637 1.00 35.56 86 PRO A C 1
ATOM 695 O O . PRO A 1 86 ? 28.183 -16.545 15.596 1.00 35.32 86 PRO A O 1
ATOM 699 N N . VAL A 1 87 ? 27.674 -14.622 16.635 1.00 37.05 87 VAL A N 1
ATOM 700 C CA . VAL A 1 87 ? 28.560 -14.884 17.762 1.00 36.60 87 VAL A CA 1
ATOM 701 C C . VAL A 1 87 ? 28.199 -16.195 18.427 1.00 35.25 87 VAL A C 1
ATOM 702 O O . VAL A 1 87 ? 29.075 -16.970 18.778 1.00 34.80 87 VAL A O 1
ATOM 706 N N . GLY A 1 88 ? 26.902 -16.440 18.587 1.00 35.92 88 GLY A N 1
ATOM 707 C CA . GLY A 1 88 ? 26.445 -17.672 19.201 1.00 33.42 88 GLY A CA 1
ATOM 708 C C . GLY A 1 88 ? 26.905 -18.880 18.407 1.00 34.12 88 GLY A C 1
ATOM 709 O O . GLY A 1 88 ? 27.293 -19.897 18.978 1.00 34.39 88 GLY A O 1
ATOM 710 N N . VAL A 1 89 ? 26.870 -18.767 17.084 1.00 33.48 89 VAL A N 1
ATOM 711 C CA . VAL A 1 89 ? 27.290 -19.860 16.215 1.00 33.48 89 VAL A CA 1
ATOM 712 C C . VAL A 1 89 ? 28.794 -20.127 16.340 1.00 35.13 89 VAL A C 1
ATOM 713 O O . VAL A 1 89 ? 29.210 -21.282 16.358 1.00 35.34 89 VAL A O 1
ATOM 717 N N . LEU A 1 90 ? 29.605 -19.071 16.416 1.00 36.68 90 LEU A N 1
ATOM 718 C CA . LEU A 1 90 ? 31.055 -19.237 16.569 1.00 40.27 90 LEU A CA 1
ATOM 719 C C . LEU A 1 90 ? 31.342 -19.898 17.930 1.00 41.80 90 LEU A C 1
ATOM 720 O O . LEU A 1 90 ? 32.236 -20.741 18.059 1.00 41.21 90 LEU A O 1
ATOM 725 N N . PHE A 1 91 ? 30.562 -19.514 18.936 1.00 42.22 91 PHE A N 1
ATOM 726 C CA . PHE A 1 91 ? 30.715 -20.065 20.268 1.00 44.57 91 PHE A CA 1
ATOM 727 C C . PHE A 1 91 ? 30.452 -21.566 20.289 1.00 46.20 91 PHE A C 1
ATOM 728 O O . PHE A 1 91 ? 31.321 -22.344 20.6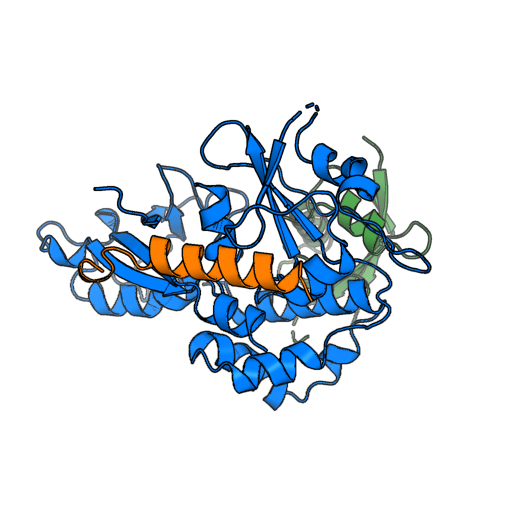72 1.00 46.39 91 PHE A O 1
ATOM 736 N N . ASP A 1 92 ? 29.243 -21.966 19.898 1.00 47.51 92 ASP A N 1
ATOM 737 C CA . ASP A 1 92 ? 28.872 -23.380 19.864 1.00 48.06 92 ASP A CA 1
ATOM 738 C C . ASP A 1 92 ? 29.940 -24.155 19.123 1.00 48.87 92 ASP A C 1
ATOM 739 O O . ASP A 1 92 ? 30.278 -25.278 19.473 1.00 50.04 92 ASP A O 1
ATOM 744 N N . CYS A 1 93 ? 30.466 -23.518 18.095 1.00 51.13 93 CYS A N 1
ATOM 745 C CA . CYS A 1 93 ? 31.496 -24.068 17.235 1.00 55.29 93 CYS A CA 1
ATOM 746 C C . CYS A 1 93 ? 32.821 -24.363 17.956 1.00 56.66 93 CYS A C 1
ATOM 747 O O . CYS A 1 93 ? 33.542 -25.292 17.594 1.00 56.66 93 CYS A O 1
ATOM 750 N N . LEU A 1 94 ? 33.145 -23.562 18.966 1.00 57.96 94 LEU A N 1
ATOM 751 C CA . LEU A 1 94 ? 34.385 -23.739 19.712 1.00 58.98 94 LEU A CA 1
ATOM 752 C C . LEU A 1 94 ? 34.189 -24.558 20.988 1.00 61.67 94 LEU A C 1
ATOM 753 O O . LEU A 1 94 ? 35.020 -25.404 21.326 1.00 62.81 94 LEU A O 1
ATOM 758 N N . ALA A 1 95 ? 33.090 -24.313 21.691 1.00 63.18 95 ALA A N 1
ATOM 759 C CA . ALA A 1 95 ? 32.797 -25.050 22.913 1.00 64.59 95 ALA A CA 1
ATOM 760 C C . ALA A 1 95 ? 32.516 -26.513 22.570 1.00 65.78 95 ALA A C 1
ATOM 761 O O . ALA A 1 95 ? 32.098 -27.302 23.422 1.00 67.40 95 ALA A O 1
ATOM 763 N N . ASP A 1 111 ? 34.791 -23.321 40.447 1.00 74.30 111 ASP A N 1
ATOM 764 C CA . ASP A 1 111 ? 33.563 -22.998 39.724 1.00 74.96 111 ASP A CA 1
ATOM 765 C C . ASP A 1 111 ? 33.825 -22.961 38.213 1.00 74.55 111 ASP A C 1
ATOM 766 O O . ASP A 1 111 ? 34.925 -22.613 37.765 1.00 73.68 111 ASP A O 1
ATOM 771 N N . VAL A 1 112 ? 32.808 -23.331 37.436 1.00 73.96 112 VAL A N 1
ATOM 772 C CA . VAL A 1 112 ? 32.907 -23.347 35.978 1.00 72.20 112 VAL A CA 1
ATOM 773 C C . VAL A 1 112 ? 32.472 -22.006 35.398 1.00 70.49 112 VAL A C 1
ATOM 774 O O . VAL A 1 112 ? 31.341 -21.555 35.607 1.00 70.02 112 VAL A O 1
ATOM 776 N N . LEU A 1 113 ? 33.386 -21.367 34.679 1.00 67.74 113 LEU A N 1
ATOM 777 C CA . LEU A 1 113 ? 33.099 -20.083 34.055 1.00 64.91 113 LEU A CA 1
ATOM 778 C C . LEU A 1 113 ? 33.006 -20.273 32.545 1.00 62.40 113 LEU A C 1
ATOM 779 O O . LEU A 1 113 ? 33.919 -20.805 31.913 1.00 60.90 113 LEU A O 1
ATOM 784 N N . THR A 1 114 ? 31.891 -19.844 31.975 1.00 60.21 114 THR A N 1
ATOM 785 C CA . THR A 1 114 ? 31.689 -19.951 30.542 1.00 58.95 114 THR A CA 1
ATOM 786 C C . THR A 1 114 ? 31.978 -18.601 29.909 1.00 56.31 114 THR A C 1
ATOM 787 O O . THR A 1 114 ? 31.340 -17.608 30.243 1.00 55.53 114 THR A O 1
ATOM 791 N N . PHE A 1 115 ? 32.950 -18.560 29.005 1.00 53.99 115 PHE A N 1
ATOM 792 C CA . PHE A 1 115 ? 33.290 -17.311 28.338 1.00 52.61 115 PHE A CA 1
ATOM 793 C C . PHE A 1 115 ? 34.038 -17.540 27.034 1.00 51.18 115 PHE A C 1
ATOM 794 O O . PHE A 1 115 ? 34.672 -18.576 26.842 1.00 50.85 115 PHE A O 1
ATOM 802 N N . LEU A 1 116 ? 33.952 -16.567 26.134 1.00 49.62 116 LEU A N 1
ATOM 803 C CA . LEU A 1 116 ? 34.641 -16.654 24.858 1.00 47.40 116 LEU A CA 1
ATOM 804 C C . LEU A 1 116 ? 35.896 -15.784 24.944 1.00 46.92 116 LEU A C 1
ATOM 805 O O . LEU A 1 116 ? 35.834 -14.626 25.334 1.00 46.80 116 LEU A O 1
ATOM 810 N N . ARG A 1 117 ? 37.036 -16.364 24.597 1.00 48.11 117 ARG A N 1
ATOM 811 C CA . ARG A 1 117 ? 38.309 -15.666 24.640 1.00 49.75 117 ARG A CA 1
ATOM 812 C C . ARG A 1 117 ? 38.725 -15.303 23.220 1.00 49.70 117 ARG A C 1
ATOM 813 O O . ARG A 1 117 ? 38.979 -16.179 22.396 1.00 49.26 117 ARG A O 1
ATOM 821 N N . ILE A 1 118 ? 38.794 -14.004 22.946 1.00 50.61 118 ILE A N 1
ATOM 822 C CA . ILE A 1 118 ? 39.150 -13.486 21.625 1.00 50.96 118 ILE A CA 1
ATOM 823 C C . ILE A 1 118 ? 40.429 -12.657 21.675 1.00 51.29 118 ILE A C 1
ATOM 824 O O . ILE A 1 118 ? 40.659 -11.921 22.629 1.00 52.28 118 ILE A O 1
ATOM 829 N N . HIS A 1 119 ? 41.248 -12.765 20.636 1.00 51.01 119 HIS A N 1
ATOM 830 C CA . HIS A 1 119 ? 42.498 -12.024 20.573 1.00 51.92 119 HIS A CA 1
ATOM 831 C C . HIS A 1 119 ? 42.518 -11.148 19.312 1.00 50.88 119 HIS A C 1
ATOM 832 O O . HIS A 1 119 ? 42.257 -11.629 18.218 1.00 49.45 119 HIS A O 1
ATOM 839 N N . LEU A 1 120 ? 42.801 -9.856 19.481 1.00 51.77 120 LEU A N 1
ATOM 840 C CA . LEU A 1 120 ? 42.859 -8.909 18.365 1.00 51.69 120 LEU A CA 1
ATOM 841 C C . LEU A 1 120 ? 44.261 -8.952 17.776 1.00 53.15 120 LEU A C 1
ATOM 842 O O . LEU A 1 120 ? 45.242 -8.772 18.490 1.00 52.95 120 LEU A O 1
ATOM 847 N N . VAL A 1 121 ? 44.354 -9.164 16.469 1.00 55.55 121 VAL A N 1
ATOM 848 C CA . VAL A 1 121 ? 45.648 -9.283 15.814 1.00 57.59 121 VAL A CA 1
ATOM 849 C C . VAL A 1 121 ? 45.787 -8.415 14.564 1.00 59.90 121 VAL A C 1
ATOM 850 O O . VAL A 1 121 ? 44.801 -8.096 13.896 1.00 60.66 121 VAL A O 1
ATOM 854 N N . MET A 1 122 ? 47.021 -8.024 14.259 1.00 62.05 122 MET A N 1
ATOM 855 C CA . MET A 1 122 ? 47.297 -7.221 13.076 1.00 64.05 122 MET A CA 1
ATOM 856 C C . MET A 1 122 ? 48.389 -7.933 12.287 1.00 66.62 122 MET A C 1
ATOM 857 O O . MET A 1 122 ? 49.191 -8.672 12.857 1.00 66.68 122 MET A O 1
ATOM 862 N N . GLY A 1 123 ? 48.404 -7.722 10.975 1.00 69.72 123 GLY A N 1
ATOM 863 C CA . GLY A 1 123 ? 49.406 -8.351 10.132 1.00 72.68 123 GLY A CA 1
ATOM 864 C C . GLY A 1 123 ? 49.404 -7.764 8.734 1.00 75.10 123 GLY A C 1
ATOM 865 O O . GLY A 1 123 ? 48.579 -6.903 8.417 1.00 75.29 123 GLY A O 1
ATOM 866 N N . ASP A 1 124 ? 50.335 -8.210 7.897 1.00 76.81 124 ASP A N 1
ATOM 867 C CA . ASP A 1 124 ? 50.404 -7.723 6.526 1.00 78.73 124 ASP A CA 1
ATOM 868 C C . ASP A 1 124 ? 49.688 -8.692 5.604 1.00 79.23 124 ASP A C 1
ATOM 869 O O . ASP A 1 124 ? 49.017 -8.284 4.659 1.00 80.19 124 ASP A O 1
ATOM 874 N N . SER A 1 125 ? 49.833 -9.979 5.886 1.00 78.92 125 SER A N 1
ATOM 875 C CA . SER A 1 125 ? 49.174 -10.996 5.089 1.00 79.21 125 SER A CA 1
ATOM 876 C C . SER A 1 125 ? 47.852 -11.324 5.770 1.00 79.02 125 SER A C 1
ATOM 877 O O . SER A 1 125 ? 47.829 -11.816 6.898 1.00 80.37 125 SER A O 1
ATOM 879 N N . LEU A 1 126 ? 46.751 -11.031 5.092 1.00 77.05 126 LEU A N 1
ATOM 880 C CA . LEU A 1 126 ? 45.439 -11.318 5.645 1.00 74.79 126 LEU A CA 1
ATOM 881 C C . LEU A 1 126 ? 45.226 -12.826 5.556 1.00 74.11 126 LEU A C 1
ATOM 882 O O . LEU A 1 126 ? 45.355 -13.409 4.481 1.00 73.89 126 LEU A O 1
ATOM 887 N N . PRO A 1 127 ? 44.919 -13.482 6.685 1.00 73.63 127 PRO A N 1
ATOM 888 C CA . PRO A 1 127 ? 44.700 -14.931 6.648 1.00 73.96 127 PRO A CA 1
ATOM 889 C C . PRO A 1 127 ? 43.695 -15.342 5.562 1.00 74.59 127 PRO A C 1
ATOM 890 O O . PRO A 1 127 ? 42.714 -14.638 5.303 1.00 73.69 127 PRO A O 1
ATOM 894 N N . PRO A 1 128 ? 43.939 -16.491 4.909 1.00 75.31 128 PRO A N 1
ATOM 895 C CA . PRO A 1 128 ? 43.084 -17.028 3.843 1.00 75.08 128 PRO A CA 1
ATOM 896 C C . PRO A 1 128 ? 41.645 -17.239 4.290 1.00 75.83 128 PRO A C 1
ATOM 897 O O . PRO A 1 128 ? 41.396 -17.719 5.400 1.00 74.71 128 PRO A O 1
ATOM 901 N N . THR A 1 129 ? 40.713 -16.873 3.411 1.00 76.91 129 THR A N 1
ATOM 902 C CA . THR A 1 129 ? 39.271 -17.007 3.648 1.00 78.26 129 THR A CA 1
ATOM 903 C C . THR A 1 129 ? 38.714 -16.078 4.738 1.00 78.90 129 THR A C 1
ATOM 904 O O . THR A 1 129 ? 37.518 -16.108 5.047 1.00 78.22 129 THR A O 1
ATOM 908 N N . ILE A 1 130 ? 39.585 -15.257 5.319 1.00 79.46 130 ILE A N 1
ATOM 909 C CA . ILE A 1 130 ? 39.169 -14.323 6.357 1.00 79.41 130 ILE A CA 1
ATOM 910 C C . ILE A 1 130 ? 38.845 -12.959 5.744 1.00 80.23 130 ILE A C 1
ATOM 911 O O . ILE A 1 130 ? 39.580 -12.446 4.895 1.00 79.59 130 ILE A O 1
ATOM 916 N N . ILE A 1 131 ? 37.719 -12.394 6.161 1.00 81.17 131 ILE A N 1
ATOM 917 C CA . ILE A 1 131 ? 37.306 -11.085 5.689 1.00 82.79 131 ILE A CA 1
ATOM 918 C C . ILE A 1 131 ? 37.826 -10.093 6.731 1.00 83.96 131 ILE A C 1
ATOM 919 O O . ILE A 1 131 ? 37.608 -10.273 7.933 1.00 83.34 131 ILE A O 1
ATOM 924 N N . PRO A 1 132 ? 38.536 -9.042 6.284 1.00 85.13 132 PRO A N 1
ATOM 925 C CA . PRO A 1 132 ? 39.106 -8.005 7.159 1.00 86.49 132 PRO A CA 1
ATOM 926 C C . PRO A 1 132 ? 38.082 -7.293 8.066 1.00 88.16 132 PRO A C 1
ATOM 927 O O . PRO A 1 132 ? 36.876 -7.323 7.802 1.00 88.33 132 PRO A O 1
ATOM 931 N N . ILE A 1 133 ? 38.560 -6.651 9.131 1.00 89.33 133 ILE A N 1
ATOM 932 C CA . ILE A 1 133 ? 37.653 -5.960 10.045 1.00 90.70 133 ILE A CA 1
ATOM 933 C C . ILE A 1 133 ? 37.668 -4.425 9.942 1.00 91.42 133 ILE A C 1
ATOM 934 O O . ILE A 1 133 ? 36.963 -3.852 9.106 1.00 91.82 133 ILE A O 1
ATOM 939 N N . ALA A 1 134 ? 38.459 -3.762 10.785 1.00 91.79 134 ALA A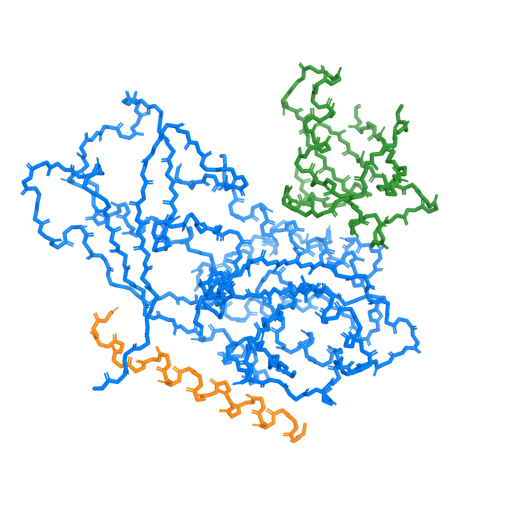 N 1
ATOM 940 C CA . ALA A 1 134 ? 38.545 -2.302 10.791 1.00 91.58 134 ALA A CA 1
ATOM 941 C C . ALA A 1 134 ? 39.254 -1.759 9.554 1.00 91.08 134 ALA A C 1
ATOM 942 O O . ALA A 1 134 ? 38.760 -0.841 8.900 1.00 90.18 134 ALA A O 1
ATOM 944 N N . LYS A 1 137 ? 35.647 -1.951 3.201 1.00 63.59 137 LYS A N 1
ATOM 945 C CA . LYS A 1 137 ? 36.152 -3.275 2.846 1.00 65.10 137 LYS A CA 1
ATOM 946 C C . LYS A 1 137 ? 35.555 -4.358 3.747 1.00 64.81 137 LYS A C 1
ATOM 947 O O . LYS A 1 137 ? 36.023 -5.498 3.763 1.00 65.30 137 LYS A O 1
ATOM 949 N N . THR A 1 138 ? 34.523 -3.992 4.496 1.00 64.36 138 THR A N 1
ATOM 950 C CA . THR A 1 138 ? 33.854 -4.927 5.400 1.00 63.76 138 THR A CA 1
ATOM 951 C C . THR A 1 138 ? 32.544 -4.314 5.889 1.00 62.59 138 THR A C 1
ATOM 952 O O . THR A 1 138 ? 32.437 -3.866 7.036 1.00 63.38 138 THR A O 1
ATOM 954 N N . GLN A 1 139 ? 31.553 -4.273 5.007 1.00 58.67 139 GLN A N 1
ATOM 955 C CA . GLN A 1 139 ? 30.268 -3.720 5.375 1.00 54.32 139 GLN A CA 1
ATOM 956 C C . GLN A 1 139 ? 29.457 -4.849 5.997 1.00 51.33 139 GLN A C 1
ATOM 957 O O . GLN A 1 139 ? 28.862 -5.675 5.296 1.00 49.62 139 GLN A O 1
ATOM 959 N N . ALA A 1 140 ? 29.459 -4.892 7.325 1.00 48.35 140 ALA A N 1
ATOM 960 C CA . ALA A 1 140 ? 28.720 -5.911 8.049 1.00 46.68 140 ALA A CA 1
ATOM 961 C C . ALA A 1 140 ? 27.237 -5.848 7.677 1.00 45.51 140 ALA A C 1
ATOM 962 O O . ALA A 1 140 ? 26.609 -6.885 7.472 1.00 45.24 140 ALA A O 1
ATOM 964 N N . GLU A 1 141 ? 26.687 -4.636 7.594 1.00 42.54 141 GLU A N 1
ATOM 965 C CA . GLU A 1 141 ? 25.284 -4.469 7.238 1.00 41.53 141 GLU A CA 1
ATOM 966 C C . GLU A 1 141 ? 24.986 -4.957 5.822 1.00 38.96 141 GLU A C 1
ATOM 967 O O . GLU A 1 141 ? 23.934 -5.531 5.584 1.00 38.86 141 GLU A O 1
ATOM 973 N N . LYS A 1 142 ? 25.895 -4.733 4.879 1.00 37.34 142 LYS A N 1
ATOM 974 C CA . LYS A 1 142 ? 25.644 -5.175 3.510 1.00 35.60 142 LYS A CA 1
ATOM 975 C C . LYS A 1 142 ? 25.635 -6.696 3.460 1.00 34.23 142 LYS A C 1
ATOM 976 O O . LYS A 1 142 ? 24.681 -7.298 2.973 1.00 35.26 142 LYS A O 1
ATOM 978 N N . PHE A 1 143 ? 26.698 -7.310 3.973 1.00 33.52 143 PHE A N 1
ATOM 979 C CA . PHE A 1 143 ? 26.821 -8.768 4.011 1.00 31.44 143 PHE A CA 1
ATOM 980 C C . PHE A 1 143 ? 25.550 -9.380 4.632 1.00 31.93 143 PHE A C 1
ATOM 981 O O . PHE A 1 143 ? 24.913 -10.280 4.060 1.00 31.22 143 PHE A O 1
ATOM 989 N N . TRP A 1 144 ? 25.183 -8.862 5.798 1.00 28.75 144 TRP A N 1
ATOM 990 C CA . TRP A 1 144 ? 24.016 -9.319 6.515 1.00 30.26 144 TRP A CA 1
ATOM 991 C C . TRP A 1 144 ? 22.748 -9.229 5.675 1.00 32.52 144 TRP A C 1
ATOM 992 O O . TRP A 1 144 ? 21.958 -10.183 5.607 1.00 32.77 144 TRP A O 1
ATOM 1003 N N . PHE A 1 145 ? 22.547 -8.079 5.046 1.00 32.45 145 PHE A N 1
ATOM 1004 C CA . PHE A 1 145 ? 21.353 -7.884 4.246 1.00 33.46 145 PHE A CA 1
ATOM 1005 C C . PHE A 1 145 ? 21.262 -8.939 3.149 1.00 34.02 145 PHE A C 1
ATOM 1006 O O . PHE A 1 145 ? 20.178 -9.445 2.834 1.00 31.42 145 PHE A O 1
ATOM 1014 N N . HIS A 1 146 ? 22.417 -9.277 2.585 1.00 35.21 146 HIS A N 1
ATOM 1015 C CA . HIS A 1 146 ? 22.489 -10.271 1.532 1.00 34.46 146 HIS A CA 1
ATOM 1016 C C . HIS A 1 146 ? 22.219 -11.685 2.051 1.00 33.99 146 HIS A C 1
ATOM 1017 O O . HIS A 1 146 ? 21.711 -12.528 1.321 1.00 33.24 146 HIS A O 1
ATOM 1024 N N . GLN A 1 147 ? 22.549 -11.941 3.311 1.00 33.57 147 GLN A N 1
ATOM 1025 C CA . GLN A 1 147 ? 22.292 -13.247 3.907 1.00 32.27 147 GLN A CA 1
ATOM 1026 C C . GLN A 1 147 ? 20.783 -13.450 3.845 1.00 32.13 147 GLN A C 1
ATOM 1027 O O . GLN A 1 147 ? 20.291 -14.473 3.358 1.00 31.80 147 GLN A O 1
ATOM 1033 N N . TRP A 1 148 ? 20.057 -12.451 4.339 1.00 31.67 148 TRP A N 1
ATOM 1034 C CA . TRP A 1 148 ? 18.604 -12.478 4.334 1.00 31.76 148 TRP A CA 1
ATOM 1035 C C . TRP A 1 148 ? 18.028 -12.550 2.924 1.00 33.18 148 TRP A C 1
ATOM 1036 O O . TRP A 1 148 ? 16.974 -13.151 2.721 1.00 35.37 148 TRP A O 1
ATOM 1047 N N . LYS A 1 149 ? 18.708 -11.927 1.962 1.00 32.54 149 LYS A N 1
ATOM 1048 C CA . LYS A 1 149 ? 18.297 -12.024 0.565 1.00 32.46 149 LYS A CA 1
ATOM 1049 C C . LYS A 1 149 ? 18.372 -13.467 0.148 1.00 33.37 149 LYS A C 1
ATOM 1050 O O . LYS A 1 149 ? 17.435 -14.012 -0.437 1.00 34.50 149 LYS A O 1
ATOM 1056 N N . GLN A 1 150 ? 19.503 -14.087 0.451 1.00 30.61 150 GLN A N 1
ATOM 1057 C CA . GLN A 1 150 ? 19.698 -15.472 0.057 1.00 29.71 150 GLN A CA 1
ATOM 1058 C C . GLN A 1 150 ? 18.683 -16.359 0.757 1.00 29.81 150 GLN A C 1
ATOM 1059 O O . GLN A 1 150 ? 18.106 -17.259 0.155 1.00 26.90 150 GLN A O 1
ATOM 1065 N N . VAL A 1 151 ? 18.471 -16.097 2.039 1.00 29.86 151 VAL A N 1
ATOM 1066 C CA . VAL A 1 151 ? 17.528 -16.885 2.818 1.00 30.55 151 VAL A CA 1
ATOM 1067 C C . VAL A 1 151 ? 16.120 -16.738 2.237 1.00 31.72 151 VAL A C 1
ATOM 1068 O O . VAL A 1 151 ? 15.340 -17.700 2.195 1.00 31.45 151 VAL A O 1
ATOM 1072 N N . CYS A 1 152 ? 15.801 -15.535 1.782 1.00 31.48 152 CYS A N 1
ATOM 1073 C CA . CYS A 1 152 ? 14.488 -15.293 1.225 1.00 32.82 152 CYS A CA 1
ATOM 1074 C C . CYS A 1 152 ? 14.295 -16.133 -0.028 1.00 34.53 152 CYS A C 1
ATOM 1075 O O . CYS A 1 152 ? 13.250 -16.762 -0.216 1.00 36.84 152 CYS A O 1
ATOM 1078 N N . PHE A 1 153 ? 15.312 -16.158 -0.879 1.00 34.57 153 PHE A N 1
ATOM 1079 C CA . PHE A 1 153 ? 15.254 -16.918 -2.120 1.00 35.91 153 PHE A CA 1
ATOM 1080 C C . PHE A 1 153 ? 15.104 -18.431 -1.860 1.00 36.33 153 PHE A C 1
ATOM 1081 O O . PHE A 1 153 ? 14.340 -19.115 -2.537 1.00 36.29 153 PHE A O 1
ATOM 1089 N N . ILE A 1 154 ? 15.841 -18.946 -0.882 1.00 36.59 154 ILE A N 1
ATOM 1090 C CA . ILE A 1 154 ? 15.784 -20.361 -0.536 1.00 36.87 154 ILE A CA 1
ATOM 1091 C C . ILE A 1 154 ? 14.400 -20.721 -0.005 1.00 38.64 154 ILE A C 1
ATOM 1092 O O . ILE A 1 154 ? 13.920 -21.832 -0.218 1.00 39.16 154 ILE A O 1
ATOM 1097 N N . LEU A 1 155 ? 13.754 -19.780 0.679 1.00 38.79 155 LEU A N 1
ATOM 1098 C CA . LEU A 1 155 ? 12.434 -20.044 1.234 1.00 39.39 155 LEU A CA 1
ATOM 1099 C C . LEU A 1 155 ? 11.338 -19.874 0.208 1.00 39.52 155 LEU A C 1
ATOM 1100 O O . LEU A 1 155 ? 10.417 -20.677 0.157 1.00 40.50 155 LEU A O 1
ATOM 1105 N N . ASN A 1 156 ? 11.451 -18.841 -0.622 1.00 39.27 156 ASN A N 1
ATOM 1106 C CA . ASN A 1 156 ? 10.412 -18.539 -1.601 1.00 37.94 156 ASN A CA 1
ATOM 1107 C C . ASN A 1 156 ? 10.722 -18.740 -3.074 1.00 38.43 156 ASN A C 1
ATOM 1108 O O . ASN A 1 156 ? 9.825 -18.665 -3.898 1.00 39.36 156 ASN A O 1
ATOM 1113 N N . GLY A 1 157 ? 11.978 -18.989 -3.413 1.00 39.07 157 GLY A N 1
ATOM 1114 C CA . GLY A 1 157 ? 12.324 -19.174 -4.806 1.00 38.24 157 GLY A CA 1
ATOM 1115 C C . GLY A 1 157 ? 12.500 -17.824 -5.464 1.00 39.59 157 GLY A C 1
ATOM 1116 O O . GLY A 1 157 ? 12.617 -17.721 -6.678 1.00 42.04 157 GLY A O 1
ATOM 1117 N N . SER A 1 158 ? 12.522 -16.779 -4.651 1.00 39.76 158 SER A N 1
ATOM 1118 C CA . SER A 1 158 ? 12.688 -15.427 -5.145 1.00 39.71 158 SER A CA 1
ATOM 1119 C C . SER A 1 158 ? 13.054 -14.533 -3.967 1.00 41.68 158 SER A C 1
ATOM 1120 O O . SER A 1 158 ? 12.772 -14.869 -2.817 1.00 41.71 158 SER A O 1
ATOM 1123 N N . SER A 1 159 ? 13.690 -13.401 -4.246 1.00 42.62 159 SER A N 1
ATOM 1124 C CA . SER A 1 159 ? 14.079 -12.482 -3.180 1.00 43.72 159 SER A CA 1
ATOM 1125 C C . SER A 1 159 ? 13.149 -11.265 -3.122 1.00 43.84 159 SER A C 1
ATOM 1126 O O . SER A 1 159 ? 13.501 -10.241 -2.538 1.00 45.33 159 SER A O 1
ATOM 1129 N N . LYS A 1 160 ? 11.958 -11.388 -3.706 1.00 41.95 160 LYS A N 1
ATOM 1130 C CA . LYS A 1 160 ? 10.994 -10.287 -3.729 1.00 41.28 160 LYS A CA 1
ATOM 1131 C C . LYS A 1 160 ? 10.516 -9.784 -2.362 1.00 40.45 160 LYS A C 1
ATOM 1132 O O . LYS A 1 160 ? 10.337 -8.574 -2.171 1.00 39.33 160 LYS A O 1
ATOM 1134 N N . ALA A 1 161 ? 10.301 -10.695 -1.417 1.00 39.05 161 ALA A N 1
ATOM 1135 C CA . ALA A 1 161 ? 9.815 -10.294 -0.095 1.00 39.06 161 ALA A CA 1
ATOM 1136 C C . ALA A 1 161 ? 10.745 -9.296 0.595 1.00 40.13 161 ALA A C 1
ATOM 1137 O O . ALA A 1 161 ? 10.296 -8.376 1.286 1.00 39.70 161 ALA A O 1
ATOM 1139 N N . ILE A 1 162 ? 12.044 -9.466 0.408 1.00 39.98 162 ILE A N 1
ATOM 1140 C CA . ILE A 1 162 ? 12.969 -8.562 1.048 1.00 42.35 162 ILE A CA 1
ATOM 1141 C C . ILE A 1 162 ? 13.223 -7.350 0.159 1.00 43.01 162 ILE A C 1
ATOM 1142 O O . ILE A 1 162 ? 13.491 -6.258 0.654 1.00 43.71 162 ILE A O 1
ATOM 1147 N N . MET A 1 163 ? 13.109 -7.533 -1.151 1.00 43.00 163 MET A N 1
ATOM 1148 C CA . MET A 1 163 ? 13.318 -6.424 -2.075 1.00 43.66 163 MET A CA 1
ATOM 1149 C C . MET A 1 163 ? 12.095 -5.514 -2.098 1.00 41.97 163 MET A C 1
ATOM 1150 O O . MET A 1 163 ? 12.085 -4.504 -2.798 1.00 42.24 163 MET A O 1
ATOM 1155 N N . SER A 1 164 ? 11.074 -5.878 -1.326 1.00 39.16 164 SER A N 1
ATOM 1156 C CA . SER A 1 164 ? 9.844 -5.094 -1.250 1.00 37.56 164 SER A CA 1
ATOM 1157 C C . SER A 1 164 ? 9.827 -4.239 0.006 1.00 37.62 164 SER A C 1
ATOM 1158 O O . SER A 1 164 ? 8.951 -3.395 0.179 1.00 37.49 164 SER A O 1
ATOM 1161 N N . LEU A 1 165 ? 10.787 -4.465 0.896 1.00 37.29 165 LEU A N 1
ATOM 1162 C CA . LEU A 1 165 ? 10.868 -3.659 2.102 1.00 37.11 165 LEU A CA 1
ATOM 1163 C C . LEU A 1 165 ? 11.234 -2.259 1.639 1.00 36.32 165 LEU A C 1
ATOM 1164 O O . LEU A 1 165 ? 11.966 -2.100 0.660 1.00 34.16 165 LEU A O 1
ATOM 1169 N N . SER A 1 166 ? 10.714 -1.239 2.310 1.00 36.11 166 SER A N 1
ATOM 1170 C CA . SER A 1 166 ? 11.080 0.121 1.927 1.00 36.17 166 SER A CA 1
ATOM 1171 C C . SER A 1 166 ? 12.519 0.276 2.403 1.00 36.33 166 SER A C 1
ATOM 1172 O O . SER A 1 166 ? 12.982 -0.491 3.255 1.00 35.16 166 SER A O 1
ATOM 1175 N N . VAL A 1 167 ? 13.226 1.253 1.854 1.00 37.21 167 VAL A N 1
ATOM 1176 C CA . VAL A 1 167 ? 14.597 1.480 2.256 1.00 38.22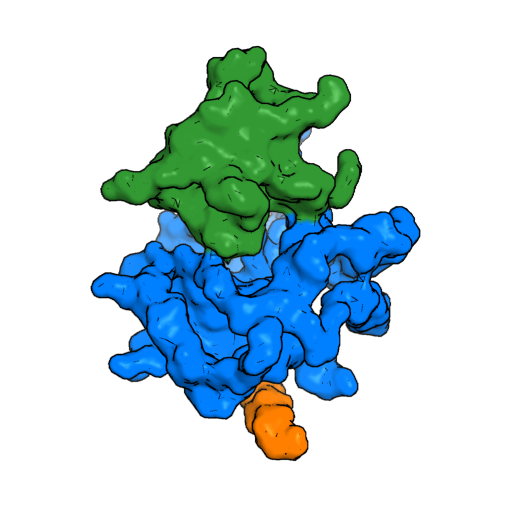 167 VAL A CA 1
ATOM 1177 C C . VAL A 1 167 ? 14.656 1.694 3.764 1.00 39.27 167 VAL A C 1
ATOM 1178 O O . VAL A 1 167 ? 15.603 1.258 4.411 1.00 39.31 167 VAL A O 1
ATOM 1182 N N . ASN A 1 168 ? 13.631 2.344 4.315 1.00 40.79 168 ASN A N 1
ATOM 1183 C CA . ASN A 1 168 ? 13.525 2.596 5.761 1.00 42.45 168 ASN A CA 1
ATOM 1184 C C . ASN A 1 168 ? 13.449 1.306 6.581 1.00 41.81 168 AS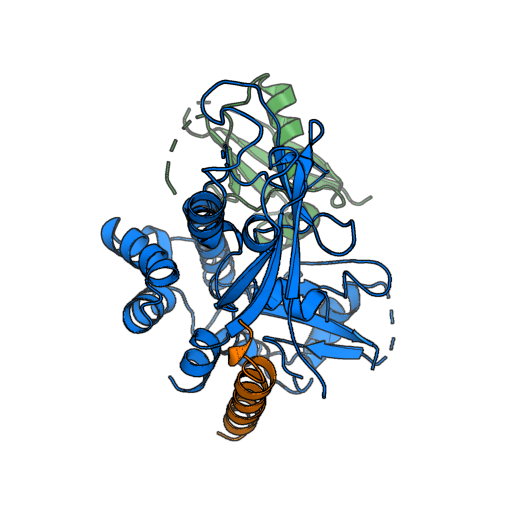N A C 1
ATOM 1185 O O . ASN A 1 168 ? 14.105 1.183 7.618 1.00 40.17 168 ASN A O 1
ATOM 1190 N N . GLU A 1 169 ? 12.630 0.356 6.129 1.00 41.42 169 GLU A N 1
ATOM 1191 C CA . GLU A 1 169 ? 12.484 -0.902 6.850 1.00 42.49 169 GLU A CA 1
ATOM 1192 C C . GLU A 1 169 ? 13.786 -1.679 6.850 1.00 41.78 169 GLU A C 1
ATOM 1193 O O . GLU A 1 169 ? 14.178 -2.232 7.872 1.00 42.90 169 GLU A O 1
ATOM 1199 N N . ALA A 1 170 ? 14.451 -1.725 5.699 1.00 41.97 170 ALA A N 1
ATOM 1200 C CA . ALA A 1 170 ? 15.722 -2.442 5.572 1.00 42.41 170 ALA A CA 1
ATOM 1201 C C . ALA A 1 170 ? 16.708 -1.872 6.583 1.00 42.91 170 ALA A C 1
ATOM 1202 O O . ALA A 1 170 ? 17.482 -2.584 7.222 1.00 43.34 170 ALA A O 1
ATOM 1204 N N . ARG A 1 171 ? 16.641 -0.564 6.733 1.00 43.01 171 ARG A N 1
ATOM 1205 C CA . ARG A 1 171 ? 17.490 0.162 7.646 1.00 44.03 171 ARG A CA 1
ATOM 1206 C C . ARG A 1 171 ? 17.079 -0.027 9.104 1.00 43.20 171 ARG A C 1
ATOM 1207 O O . ARG A 1 171 ? 17.919 -0.160 9.994 1.00 42.15 171 ARG A O 1
ATOM 1215 N N . LYS A 1 172 ? 15.779 -0.008 9.349 1.00 43.05 172 LYS A N 1
ATOM 1216 C CA . LYS A 1 172 ? 15.273 -0.220 10.695 1.00 43.69 172 LYS A CA 1
ATOM 1217 C C . LYS A 1 172 ? 15.657 -1.657 11.069 1.00 41.44 172 LYS A C 1
ATOM 1218 O O . LYS A 1 172 ? 15.957 -1.961 12.216 1.00 41.76 172 LYS A O 1
ATOM 1224 N N . PHE A 1 173 ? 15.664 -2.527 10.068 1.00 39.86 173 PHE A N 1
ATOM 1225 C CA . PHE A 1 173 ? 15.992 -3.926 10.255 1.00 40.61 173 PHE A CA 1
ATOM 1226 C C . PHE A 1 173 ? 17.426 -4.129 10.792 1.00 40.81 173 PHE A C 1
ATOM 1227 O O . PHE A 1 173 ? 17.623 -4.809 11.797 1.00 38.21 173 PHE A O 1
ATOM 1235 N N . TRP A 1 174 ? 18.423 -3.537 10.139 1.00 41.48 174 TRP A N 1
ATOM 1236 C CA . TRP A 1 174 ? 19.795 -3.675 10.620 1.00 41.20 174 TRP A CA 1
ATOM 1237 C C . TRP A 1 174 ? 19.944 -2.975 11.963 1.00 40.13 174 TRP A C 1
ATOM 1238 O O . TRP A 1 174 ? 20.595 -3.484 12.879 1.00 38.76 174 TRP A O 1
ATOM 1249 N N . GLY A 1 175 ? 19.330 -1.799 12.063 1.00 39.34 175 GLY A N 1
ATOM 1250 C CA . GLY A 1 175 ? 19.384 -1.024 13.285 1.00 36.93 175 GLY A CA 1
ATOM 1251 C C . GLY A 1 175 ? 18.888 -1.777 14.502 1.00 38.41 175 GLY A C 1
ATOM 1252 O O . GLY A 1 175 ? 19.364 -1.527 15.616 1.00 39.09 175 GLY A O 1
ATOM 1253 N N . SER A 1 176 ? 17.945 -2.699 14.317 1.00 37.01 176 SER A N 1
ATOM 1254 C CA . SER A 1 176 ? 17.433 -3.449 15.458 1.00 38.08 176 SER A CA 1
ATOM 1255 C C . SER A 1 176 ? 18.528 -4.328 16.066 1.00 39.18 176 SER A C 1
ATOM 1256 O O . SER A 1 176 ? 18.543 -4.576 17.269 1.00 39.45 176 SER A O 1
ATOM 1259 N N . VAL A 1 177 ? 19.450 -4.788 15.229 1.00 39.14 177 VAL A N 1
ATOM 1260 C CA . VAL A 1 177 ? 20.537 -5.631 15.697 1.00 40.46 177 VAL A CA 1
ATOM 1261 C C . VAL A 1 177 ? 21.488 -4.821 16.572 1.00 42.02 177 VAL A C 1
ATOM 1262 O O . VAL A 1 177 ? 21.933 -5.294 17.616 1.00 42.77 177 VAL A O 1
ATOM 1266 N N . ILE A 1 178 ? 21.794 -3.599 16.143 1.00 43.58 178 ILE A N 1
ATOM 1267 C CA . ILE A 1 178 ? 22.689 -2.726 16.894 1.00 45.21 178 ILE A CA 1
ATOM 1268 C C . ILE A 1 178 ? 22.030 -2.178 18.156 1.00 46.29 178 ILE A C 1
ATOM 1269 O O . ILE A 1 178 ? 22.603 -2.235 19.247 1.00 45.68 178 ILE A O 1
ATOM 1274 N N . THR A 1 179 ? 20.832 -1.630 18.002 1.00 46.81 179 THR A N 1
ATOM 1275 C CA . THR A 1 179 ? 20.123 -1.082 19.145 1.00 47.87 179 THR A CA 1
ATOM 1276 C C . THR A 1 179 ? 19.521 -2.209 19.970 1.00 48.33 179 THR A C 1
ATOM 1277 O O . THR A 1 179 ? 19.035 -1.995 21.073 1.00 50.26 179 THR A O 1
ATOM 1281 N N . ARG A 1 180 ? 19.554 -3.413 19.423 1.00 48.44 180 ARG A N 1
ATOM 1282 C CA . ARG A 1 180 ? 19.028 -4.565 20.124 1.00 48.31 180 ARG A CA 1
ATOM 1283 C C . ARG A 1 180 ? 17.518 -4.440 20.377 1.00 47.43 180 ARG A C 1
ATOM 1284 O O . ARG A 1 180 ? 17.011 -4.883 21.406 1.00 47.83 180 ARG A O 1
ATOM 1292 N N . ASN A 1 181 ? 16.809 -3.843 19.422 1.00 47.71 181 ASN A N 1
ATOM 1293 C CA . ASN A 1 181 ? 15.352 -3.654 19.491 1.00 46.21 181 ASN A CA 1
ATOM 1294 C C . ASN A 1 181 ? 14.613 -4.919 19.017 1.00 46.22 181 ASN A C 1
ATOM 1295 O O . ASN A 1 181 ? 14.531 -5.179 17.816 1.00 47.17 181 ASN A O 1
ATOM 1300 N N . PHE A 1 182 ? 14.068 -5.689 19.955 1.00 45.26 182 PHE A N 1
ATOM 1301 C CA . PHE A 1 182 ? 13.355 -6.930 19.641 1.00 44.35 182 PHE A CA 1
ATOM 1302 C C . PHE A 1 182 ? 12.118 -6.755 18.775 1.00 44.71 182 PHE A C 1
ATOM 1303 O O . PHE A 1 182 ? 11.922 -7.501 17.824 1.00 44.80 182 PHE A O 1
ATOM 1311 N N . GLN A 1 183 ? 11.270 -5.795 19.125 1.00 44.92 183 GLN A N 1
ATOM 1312 C CA . GLN A 1 183 ? 10.038 -5.553 18.377 1.00 46.36 183 GLN A CA 1
ATOM 1313 C C . GLN A 1 183 ? 10.262 -5.268 16.894 1.00 45.73 183 GLN A C 1
ATOM 1314 O O . GLN A 1 183 ? 9.537 -5.780 16.042 1.00 45.05 183 GLN A O 1
ATOM 1320 N N . ASP A 1 184 ? 11.252 -4.439 16.586 1.00 45.54 184 ASP A N 1
ATOM 1321 C CA . ASP A 1 184 ? 11.535 -4.108 15.199 1.00 45.93 184 ASP A CA 1
ATOM 1322 C C . ASP A 1 184 ? 12.076 -5.317 14.463 1.00 45.11 184 ASP A C 1
ATOM 1323 O O . ASP A 1 184 ? 11.690 -5.580 13.328 1.00 47.00 184 ASP A O 1
ATOM 1328 N N . PHE A 1 185 ? 12.967 -6.057 15.113 1.00 42.96 185 PHE A N 1
ATOM 1329 C CA . PHE A 1 185 ? 13.550 -7.229 14.497 1.00 40.50 185 PHE A CA 1
ATOM 1330 C C . PHE A 1 185 ? 12.488 -8.269 14.179 1.00 41.39 185 PHE A C 1
ATOM 1331 O O . PHE A 1 185 ? 12.473 -8.838 13.085 1.00 41.15 185 PHE A O 1
ATOM 1339 N N . ILE A 1 186 ? 11.607 -8.525 15.140 1.00 41.39 186 ILE A N 1
ATOM 1340 C CA . ILE A 1 186 ? 10.551 -9.506 14.951 1.00 42.52 186 ILE A CA 1
ATOM 1341 C C . ILE A 1 186 ? 9.593 -9.088 13.841 1.00 43.45 186 ILE A C 1
ATOM 1342 O O . ILE A 1 186 ? 9.109 -9.929 13.092 1.00 42.62 186 ILE A O 1
ATOM 1347 N N . GLU A 1 187 ? 9.328 -7.789 13.729 1.00 43.97 187 GLU A N 1
ATOM 1348 C CA . GLU A 1 187 ? 8.412 -7.317 12.709 1.00 45.07 187 GLU A CA 1
ATOM 1349 C C . GLU A 1 187 ? 8.958 -7.488 11.306 1.00 44.40 187 GLU A C 1
ATOM 1350 O O . GLU A 1 187 ? 8.266 -8.009 10.430 1.00 45.20 187 GLU A O 1
ATOM 1356 N N . ILE A 1 188 ? 10.190 -7.045 11.081 1.00 41.72 188 ILE A N 1
ATOM 1357 C CA . ILE A 1 188 ? 10.769 -7.169 9.755 1.00 40.37 188 ILE A CA 1
ATOM 1358 C C . ILE A 1 188 ? 11.088 -8.624 9.429 1.00 39.81 188 ILE A C 1
ATOM 1359 O O . ILE A 1 188 ? 10.645 -9.127 8.405 1.00 40.12 188 ILE A O 1
ATOM 1364 N N . SER A 1 189 ? 11.827 -9.307 10.302 1.00 39.04 189 SER A N 1
ATOM 1365 C CA . SER A 1 189 ? 12.197 -10.700 10.050 1.00 39.75 189 SER A CA 1
ATOM 1366 C C . SER A 1 189 ? 10.982 -11.571 9.748 1.00 40.23 189 SER A C 1
ATOM 1367 O O . SER A 1 189 ? 11.091 -12.589 9.068 1.00 40.76 189 SER A O 1
ATOM 1370 N N . ASN A 1 190 ? 9.818 -11.172 10.248 1.00 41.73 190 ASN A N 1
ATOM 1371 C CA . ASN A 1 190 ? 8.597 -11.930 9.991 1.00 42.68 190 ASN A CA 1
ATOM 1372 C C . ASN A 1 190 ? 8.133 -11.763 8.548 1.00 42.78 190 ASN A C 1
ATOM 1373 O O . ASN A 1 190 ? 7.585 -12.696 7.961 1.00 41.93 190 ASN A O 1
ATOM 1378 N N . LYS A 1 191 ? 8.358 -10.581 7.977 1.00 42.30 191 LYS A N 1
ATOM 1379 C CA . LYS A 1 191 ? 7.965 -10.325 6.597 1.00 42.89 191 LYS A CA 1
ATOM 1380 C C . LYS A 1 191 ? 8.766 -11.232 5.652 1.00 41.97 191 LYS A C 1
ATOM 1381 O O . LYS A 1 191 ? 8.568 -11.217 4.447 1.00 44.39 191 LYS A O 1
ATOM 1387 N N . ILE A 1 192 ? 9.650 -12.046 6.219 1.00 41.24 192 ILE A N 1
ATOM 1388 C CA . ILE A 1 192 ? 10.483 -12.964 5.441 1.00 40.62 192 ILE A CA 1
ATOM 1389 C C . ILE A 1 192 ? 10.420 -14.349 6.075 1.00 41.44 192 ILE A C 1
ATOM 1390 O O . ILE A 1 192 ? 11.277 -14.732 6.884 1.00 40.30 192 ILE A O 1
ATOM 1395 N N . SER A 1 193 ? 9.389 -15.092 5.691 1.00 42.15 193 SER A N 1
ATOM 1396 C CA . SER A 1 193 ? 9.143 -16.425 6.204 1.00 42.10 193 SER A CA 1
ATOM 1397 C C . SER A 1 193 ? 8.073 -17.074 5.347 1.00 43.47 193 SER A C 1
ATOM 1398 O O . SER A 1 193 ? 7.440 -16.414 4.514 1.00 44.87 193 SER A O 1
ATOM 1401 N N . SER A 1 194 ? 7.866 -18.366 5.565 1.00 42.29 194 SER A N 1
ATOM 1402 C CA . SER A 1 194 ? 6.874 -19.107 4.809 1.00 41.85 194 SER A CA 1
ATOM 1403 C C . SER A 1 194 ? 6.293 -20.268 5.588 1.00 41.75 194 SER A C 1
ATOM 1404 O O . SER A 1 194 ? 7.010 -20.995 6.275 1.00 39.11 194 SER A O 1
ATOM 1407 N N . SER A 1 195 ? 4.983 -20.446 5.475 1.00 43.41 195 SER A N 1
ATOM 1408 C CA . SER A 1 195 ? 4.336 -21.554 6.160 1.00 44.37 195 SER A CA 1
ATOM 1409 C C . SER A 1 195 ? 4.517 -22.783 5.272 1.00 43.85 195 SER A C 1
ATOM 1410 O O . SER A 1 195 ? 4.281 -23.907 5.700 1.00 45.63 195 SER A O 1
ATOM 1413 N N . ARG A 1 196 ? 4.969 -22.547 4.041 1.00 43.50 196 ARG A N 1
ATOM 1414 C CA . ARG A 1 196 ? 5.206 -23.598 3.055 1.00 43.78 196 ARG A CA 1
ATOM 1415 C C . ARG A 1 196 ? 6.487 -23.288 2.257 1.00 42.60 196 ARG A C 1
ATOM 1416 O O . ARG A 1 196 ? 6.440 -22.974 1.058 1.00 40.64 196 ARG A O 1
ATOM 1424 N N . PRO A 1 197 ? 7.651 -23.391 2.911 1.00 41.17 197 PRO A N 1
ATOM 1425 C CA . PRO A 1 197 ? 8.934 -23.113 2.260 1.00 40.57 197 PRO A CA 1
ATOM 1426 C C . PRO A 1 197 ? 9.310 -24.117 1.196 1.00 38.52 197 PRO A C 1
ATOM 1427 O O . PRO A 1 197 ? 8.940 -25.275 1.293 1.00 38.54 197 PRO A O 1
ATOM 1431 N N . ARG A 1 198 ? 10.066 -23.672 0.197 1.00 36.78 198 ARG A N 1
ATOM 1432 C CA . ARG A 1 198 ? 10.521 -24.552 -0.869 1.00 37.00 198 ARG A CA 1
ATOM 1433 C C . ARG A 1 198 ? 11.730 -25.320 -0.366 1.00 35.87 198 ARG A C 1
ATOM 1434 O O . ARG A 1 198 ? 11.926 -26.481 -0.708 1.00 35.70 198 ARG A O 1
ATOM 1442 N N . HIS A 1 199 ? 12.550 -24.648 0.436 1.00 35.73 199 HIS A N 1
ATOM 1443 C CA . HIS A 1 199 ? 13.761 -25.242 0.987 1.00 35.68 199 HIS A CA 1
ATOM 1444 C C . HIS A 1 199 ? 14.023 -24.688 2.374 1.00 36.48 199 HIS A C 1
ATOM 1445 O O . HIS A 1 199 ? 13.413 -23.690 2.767 1.00 37.95 199 HIS A O 1
ATOM 1452 N N . ILE A 1 200 ? 14.932 -25.338 3.103 1.00 34.96 200 ILE A N 1
ATOM 1453 C CA . ILE A 1 200 ? 15.310 -24.922 4.446 1.00 32.84 200 ILE A CA 1
ATOM 1454 C C . ILE A 1 200 ? 16.709 -24.302 4.443 1.00 33.11 200 ILE A C 1
ATOM 1455 O O . ILE A 1 200 ? 17.676 -24.957 4.062 1.00 34.22 200 ILE A O 1
ATOM 1460 N N . PRO A 1 201 ? 16.836 -23.027 4.846 1.00 31.66 201 PRO A N 1
ATOM 1461 C CA . PRO A 1 201 ? 18.166 -22.406 4.869 1.00 31.53 201 PRO A CA 1
ATOM 1462 C C . PRO A 1 201 ? 18.948 -23.037 6.031 1.00 33.38 201 PRO A C 1
ATOM 1463 O O . PRO A 1 201 ? 18.911 -22.529 7.155 1.00 32.85 201 PRO A O 1
ATOM 1467 N N . LEU A 1 202 ? 19.644 -24.141 5.746 1.00 34.17 202 LEU A N 1
ATOM 1468 C CA . LEU A 1 202 ? 20.401 -24.894 6.743 1.00 33.32 202 LEU A CA 1
ATOM 1469 C C . LEU A 1 202 ? 21.911 -25.003 6.480 1.00 34.75 202 LEU A C 1
ATOM 1470 O O . LEU A 1 202 ? 22.352 -25.313 5.368 1.00 34.17 202 LEU A O 1
ATOM 1475 N N . ILE A 1 203 ? 22.696 -24.756 7.525 1.00 33.32 203 ILE A N 1
ATOM 1476 C CA . ILE A 1 203 ? 24.148 -24.831 7.446 1.00 33.42 203 ILE A CA 1
ATOM 1477 C C . ILE A 1 203 ? 24.567 -25.782 8.566 1.00 34.21 203 ILE A C 1
ATOM 1478 O O . ILE A 1 203 ? 24.044 -25.713 9.678 1.00 34.36 203 ILE A O 1
ATOM 1483 N N . ILE A 1 204 ? 25.498 -26.677 8.267 1.00 33.72 204 ILE A N 1
ATOM 1484 C CA . ILE A 1 204 ? 25.958 -27.646 9.250 1.00 34.76 204 ILE A CA 1
ATOM 1485 C C . ILE A 1 204 ? 27.466 -27.507 9.454 1.00 34.73 204 ILE A C 1
ATOM 1486 O O . ILE A 1 204 ? 28.216 -27.363 8.483 1.00 32.74 204 ILE A O 1
ATOM 1491 N N . GLN A 1 205 ? 27.906 -27.533 10.710 1.00 34.21 205 GLN A N 1
ATOM 1492 C CA . GLN A 1 205 ? 29.336 -27.404 10.996 1.00 38.66 205 GLN A CA 1
ATOM 1493 C C . GLN A 1 205 ? 29.813 -28.330 12.114 1.00 40.10 205 GLN A C 1
ATOM 1494 O O . GLN A 1 205 ? 29.014 -28.893 12.856 1.00 39.75 205 GLN A O 1
ATOM 1500 N N . THR A 1 206 ? 31.127 -28.487 12.220 1.00 43.68 206 THR A N 1
ATOM 1501 C CA . THR A 1 206 ? 31.718 -29.306 13.269 1.00 47.74 206 THR A CA 1
ATOM 1502 C C . THR A 1 206 ? 32.518 -28.364 14.163 1.00 52.32 206 THR A C 1
ATOM 1503 O O . THR A 1 206 ? 32.475 -27.148 13.976 1.00 53.89 206 THR A O 1
ATOM 1507 N N . SER A 1 207 ? 33.249 -28.918 15.124 1.00 57.29 207 SER A N 1
ATOM 1508 C CA . SER A 1 207 ? 34.059 -28.116 16.034 1.00 62.36 207 SER A CA 1
ATOM 1509 C C . SER A 1 207 ? 35.341 -27.562 15.393 1.00 65.51 207 SER A C 1
ATOM 1510 O O . SER A 1 207 ? 36.043 -28.282 14.683 1.00 66.55 207 SER A O 1
ATOM 1513 N N . ARG A 1 208 ? 35.632 -26.281 15.633 1.00 68.99 208 ARG A N 1
ATOM 1514 C CA . ARG A 1 208 ? 36.850 -25.654 15.108 1.00 72.37 208 ARG A CA 1
ATOM 1515 C C . ARG A 1 208 ? 37.960 -25.945 16.109 1.00 75.11 208 ARG A C 1
ATOM 1516 O O . ARG A 1 208 ? 39.137 -25.974 15.759 1.00 77.22 208 ARG A O 1
ATOM 1524 N N . THR A 1 209 ? 37.567 -26.158 17.361 1.00 77.03 209 THR A N 1
ATOM 1525 C CA . THR A 1 209 ? 38.515 -26.441 18.429 1.00 79.19 209 THR A CA 1
ATOM 1526 C C . THR A 1 209 ? 39.084 -27.851 18.308 1.00 80.45 209 THR A C 1
ATOM 1527 O O . THR A 1 209 ? 40.232 -28.039 17.901 1.00 80.04 209 THR A O 1
ATOM 1529 N N . SER A 1 210 ? 38.270 -28.840 18.662 1.00 81.22 210 SER A N 1
ATOM 1530 C CA . SER A 1 210 ? 38.694 -30.230 18.608 1.00 82.20 210 SER A CA 1
ATOM 1531 C C . SER A 1 210 ? 38.520 -30.837 17.226 1.00 82.33 210 SER A C 1
ATOM 1532 O O . SER A 1 210 ? 37.473 -30.680 16.596 1.00 83.20 210 SER A O 1
ATOM 1534 N N . GLY A 1 211 ? 39.557 -31.530 16.764 1.00 81.84 211 GLY A N 1
ATOM 1535 C CA . GLY A 1 211 ? 39.510 -32.183 15.468 1.00 80.92 211 GLY A CA 1
ATOM 1536 C C . GLY A 1 211 ? 39.641 -31.267 14.270 1.00 80.00 211 GLY A C 1
ATOM 1537 O O . GLY A 1 211 ? 40.156 -30.152 14.373 1.00 81.74 211 GLY A O 1
ATOM 1538 N N . THR A 1 212 ? 39.176 -31.754 13.124 1.00 78.08 212 THR A N 1
ATOM 1539 C CA . THR A 1 212 ? 39.217 -31.004 11.875 1.00 75.44 212 THR A CA 1
ATOM 1540 C C . THR A 1 212 ? 37.908 -30.234 11.730 1.00 73.03 212 THR A C 1
ATOM 1541 O O . THR A 1 212 ? 36.896 -30.615 12.322 1.00 73.58 212 THR A O 1
ATOM 1545 N N . PHE A 1 213 ? 37.924 -29.162 10.940 1.00 68.44 213 PHE A N 1
ATOM 1546 C CA . PHE A 1 213 ? 36.724 -28.355 10.736 1.00 63.20 213 PHE A CA 1
ATOM 1547 C C . PHE A 1 213 ? 36.115 -28.483 9.341 1.00 60.19 213 PHE A C 1
ATOM 1548 O O . PHE A 1 213 ? 36.810 -28.363 8.331 1.00 60.26 213 PHE A O 1
ATOM 1556 N N . ARG A 1 214 ? 34.807 -28.721 9.303 1.00 55.39 214 ARG A N 1
ATOM 1557 C CA . ARG A 1 214 ? 34.067 -28.837 8.053 1.00 50.36 214 ARG A CA 1
ATOM 1558 C C . ARG A 1 214 ? 32.752 -28.087 8.216 1.00 46.25 214 ARG A C 1
ATOM 1559 O O . ARG A 1 214 ? 32.262 -27.899 9.329 1.00 45.13 214 ARG A O 1
ATOM 1561 N N . ILE A 1 215 ? 32.180 -27.657 7.101 1.00 43.45 215 ILE A N 1
ATOM 1562 C CA . ILE A 1 215 ? 30.923 -26.920 7.128 1.00 40.54 215 ILE A CA 1
ATOM 1563 C C . ILE A 1 215 ? 30.220 -27.090 5.789 1.00 39.77 215 ILE A C 1
ATOM 1564 O O . ILE A 1 215 ? 30.873 -27.139 4.749 1.00 38.67 215 ILE A O 1
ATOM 1569 N N . SER A 1 216 ? 28.894 -27.196 5.803 1.00 39.79 216 SER A N 1
ATOM 1570 C CA . SER A 1 216 ? 28.175 -27.334 4.545 1.00 39.91 216 SER A CA 1
ATOM 1571 C C . SER A 1 216 ? 26.778 -26.751 4.537 1.00 38.44 216 SER A C 1
ATOM 1572 O O . SER A 1 216 ? 26.171 -26.542 5.584 1.00 38.67 216 SER A O 1
ATOM 1575 N N . GLN A 1 217 ? 26.298 -26.482 3.326 1.00 36.30 217 GLN A N 1
ATOM 1576 C CA . GLN A 1 217 ? 24.971 -25.949 3.087 1.00 36.57 217 GLN A CA 1
ATOM 1577 C C . GLN A 1 217 ? 24.228 -26.904 2.156 1.00 36.34 217 GLN A C 1
ATOM 1578 O O . GLN A 1 217 ? 24.113 -26.669 0.953 1.00 35.06 217 GLN A O 1
ATOM 1584 N N . PRO A 1 218 ? 23.713 -28.003 2.705 1.00 35.57 218 PRO A N 1
ATOM 1585 C CA . PRO A 1 218 ? 22.995 -28.960 1.867 1.00 35.48 218 PRO A CA 1
ATOM 1586 C C . PRO A 1 218 ? 21.691 -28.386 1.310 1.00 36.61 218 PRO A C 1
ATOM 1587 O O . PRO A 1 218 ? 21.081 -27.497 1.910 1.00 35.77 218 PRO A O 1
ATOM 1591 N N . THR A 1 219 ? 21.291 -28.874 0.142 1.00 36.13 219 THR A N 1
ATOM 1592 C CA . THR A 1 219 ? 20.053 -28.429 -0.473 1.00 36.47 219 THR A CA 1
ATOM 1593 C C . THR A 1 219 ? 18.953 -29.343 0.047 1.00 36.06 219 THR A C 1
ATOM 1594 O O . THR A 1 219 ? 18.937 -30.533 -0.251 1.00 36.67 219 THR A O 1
ATOM 1598 N N . ILE A 1 220 ? 18.041 -28.791 0.833 1.00 35.97 220 ILE A N 1
ATOM 1599 C CA . ILE A 1 220 ? 16.975 -29.596 1.405 1.00 37.37 220 ILE A CA 1
ATOM 1600 C C . ILE A 1 220 ? 15.571 -29.140 1.028 1.00 39.10 220 ILE A C 1
ATOM 1601 O O . ILE A 1 220 ? 15.002 -28.255 1.665 1.00 38.60 220 ILE A O 1
ATOM 1606 N N . SER A 1 221 ? 15.023 -29.756 -0.016 1.00 40.98 221 SER A N 1
ATOM 1607 C CA . SER A 1 221 ? 13.682 -29.426 -0.487 1.00 43.38 221 SER A CA 1
ATOM 1608 C C . SER A 1 221 ? 12.626 -29.757 0.559 1.00 44.32 221 SER A C 1
ATOM 1609 O O . SER A 1 221 ? 12.728 -30.750 1.281 1.00 45.03 221 SER A O 1
ATOM 1612 N N . MET A 1 222 ? 11.597 -28.925 0.621 1.00 46.33 222 MET A N 1
ATOM 1613 C CA . MET A 1 222 ? 10.539 -29.085 1.606 1.00 47.55 222 MET A CA 1
ATOM 1614 C C . MET A 1 222 ? 9.178 -29.312 0.984 1.00 49.73 222 MET A C 1
ATOM 1615 O O . MET A 1 222 ? 8.253 -29.814 1.639 1.00 49.78 222 MET A O 1
ATOM 1620 N N . THR A 1 223 ? 9.064 -28.932 -0.281 1.00 52.10 223 THR A N 1
ATOM 1621 C CA . THR A 1 223 ? 7.815 -29.058 -1.016 1.00 55.54 223 THR A CA 1
ATOM 1622 C C . THR A 1 223 ? 7.186 -30.440 -0.856 1.00 55.79 223 THR A C 1
ATOM 1623 O O . THR A 1 223 ? 7.752 -31.449 -1.298 1.00 57.29 223 THR A O 1
ATOM 1627 N N . GLY A 1 224 ? 6.026 -30.465 -0.196 1.00 54.56 224 GLY A N 1
ATOM 1628 C CA . GLY A 1 224 ? 5.293 -31.699 0.027 1.00 54.72 224 GLY A CA 1
ATOM 1629 C C . GLY A 1 224 ? 5.898 -32.692 1.005 1.00 54.28 224 GLY A C 1
ATOM 1630 O O . GLY A 1 224 ? 5.658 -33.896 0.907 1.00 56.49 224 GLY A O 1
ATOM 1631 N N . VAL A 1 225 ? 6.692 -32.206 1.947 1.00 52.56 225 VAL A N 1
ATOM 1632 C CA . VAL A 1 225 ? 7.302 -33.091 2.924 1.00 50.03 225 VAL A CA 1
ATOM 1633 C C . VAL A 1 225 ? 7.424 -32.371 4.262 1.00 49.50 225 VAL A C 1
ATOM 1634 O O . VAL A 1 225 ? 7.226 -31.156 4.338 1.00 50.34 225 VAL A O 1
ATOM 1638 N N . ASN A 1 226 ? 7.736 -33.127 5.311 1.00 46.60 226 ASN A N 1
ATOM 1639 C CA . ASN A 1 226 ? 7.846 -32.579 6.654 1.00 44.91 226 ASN A CA 1
ATOM 1640 C C . ASN A 1 226 ? 8.904 -33.383 7.399 1.00 43.03 226 ASN A C 1
ATOM 1641 O O . ASN A 1 226 ? 8.642 -33.931 8.467 1.00 41.56 226 ASN A O 1
ATOM 1646 N N . PRO A 1 227 ? 10.127 -33.442 6.850 1.00 42.55 227 PRO A N 1
ATOM 1647 C CA . PRO A 1 227 ? 11.251 -34.183 7.433 1.00 42.41 227 PRO A CA 1
ATOM 1648 C C . PRO A 1 227 ? 11.690 -33.783 8.832 1.00 43.70 227 PRO A C 1
ATOM 1649 O O . PRO A 1 227 ? 11.481 -32.655 9.275 1.00 46.22 227 PRO A O 1
ATOM 1653 N N . THR A 1 228 ? 12.294 -34.736 9.526 1.00 43.57 228 THR A N 1
ATOM 1654 C CA . THR A 1 228 ? 12.812 -34.517 10.867 1.00 43.47 228 THR A CA 1
ATOM 1655 C C . THR A 1 228 ? 14.314 -34.549 10.656 1.00 43.65 228 THR A C 1
ATOM 1656 O O . THR A 1 228 ? 14.777 -34.889 9.560 1.00 41.40 228 THR A O 1
ATOM 1660 N N . LEU A 1 229 ? 15.079 -34.196 11.682 1.00 43.25 229 LEU A N 1
ATOM 1661 C CA . LEU A 1 229 ? 16.521 -34.214 11.529 1.00 45.60 229 LEU A CA 1
ATOM 1662 C C . LEU A 1 229 ? 16.940 -35.615 11.094 1.00 47.37 229 LEU A C 1
ATOM 1663 O O . LEU A 1 229 ? 17.818 -35.770 10.239 1.00 46.74 229 LEU A O 1
ATOM 1668 N N . LYS A 1 230 ? 16.296 -36.630 11.672 1.00 48.72 230 LYS A N 1
ATOM 1669 C CA . LYS A 1 230 ? 16.603 -38.016 11.340 1.00 50.06 230 LYS A CA 1
ATOM 1670 C C . LYS A 1 230 ? 16.381 -38.244 9.856 1.00 50.72 230 LYS A C 1
ATOM 1671 O O . LYS A 1 230 ? 17.233 -38.812 9.172 1.00 50.58 230 LYS A O 1
ATOM 1673 N N . ASP A 1 231 ? 15.229 -37.793 9.368 1.00 52.77 231 ASP A N 1
ATOM 1674 C CA . ASP A 1 231 ? 14.868 -37.924 7.957 1.00 54.37 231 ASP A CA 1
ATOM 1675 C C . ASP A 1 231 ? 15.976 -37.449 7.026 1.00 54.37 231 ASP A C 1
ATOM 1676 O O . ASP A 1 231 ? 16.174 -38.009 5.954 1.00 54.92 231 ASP A O 1
ATOM 1681 N N . ILE A 1 232 ? 16.691 -36.408 7.435 1.00 55.35 232 ILE A N 1
ATOM 1682 C CA . ILE A 1 232 ? 17.769 -35.869 6.618 1.00 57.25 232 ILE A CA 1
ATOM 1683 C C . ILE A 1 232 ? 19.147 -36.031 7.268 1.00 58.99 232 ILE A C 1
ATOM 1684 O O . ILE A 1 232 ? 20.060 -35.247 7.009 1.00 59.39 232 ILE A O 1
ATOM 1689 N N . GLU A 1 233 ? 19.296 -37.045 8.112 1.00 61.33 233 GLU A N 1
ATOM 1690 C CA . GLU A 1 233 ? 20.571 -37.301 8.777 1.00 64.00 233 GLU A CA 1
ATOM 1691 C C . GLU A 1 233 ? 21.636 -37.561 7.714 1.00 63.40 233 GLU A C 1
ATOM 1692 O O . GLU A 1 233 ? 22.829 -37.392 7.951 1.00 63.79 233 GLU A O 1
ATOM 1698 N N . GLY A 1 234 ? 21.186 -37.992 6.543 1.00 63.05 234 GLY A N 1
ATOM 1699 C CA . GLY A 1 234 ? 22.105 -38.264 5.459 1.00 62.34 234 GLY A CA 1
ATOM 1700 C C . GLY A 1 234 ? 22.867 -37.014 5.089 1.00 62.45 234 GLY A C 1
ATOM 1701 O O . GLY A 1 234 ? 24.080 -37.056 4.923 1.00 63.63 234 GLY A O 1
ATOM 1702 N N . ASP A 1 235 ? 22.160 -35.894 4.973 1.00 62.08 235 ASP A N 1
ATOM 1703 C CA . ASP A 1 235 ? 22.794 -34.633 4.608 1.00 61.14 235 ASP A CA 1
ATOM 1704 C C . ASP A 1 235 ? 23.538 -34.019 5.782 1.00 61.03 235 ASP A C 1
ATOM 1705 O O . ASP A 1 235 ? 24.534 -33.334 5.596 1.00 62.34 235 ASP A O 1
ATOM 1710 N N . ILE A 1 236 ? 23.051 -34.272 6.991 1.00 61.17 236 ILE A N 1
ATOM 1711 C CA . ILE A 1 236 ? 23.666 -33.730 8.201 1.00 60.90 236 ILE A CA 1
ATOM 1712 C C . ILE A 1 236 ? 25.016 -34.351 8.543 1.00 62.43 236 ILE A C 1
ATOM 1713 O O . ILE A 1 236 ? 25.989 -33.637 8.789 1.00 62.39 236 ILE A O 1
ATOM 1718 N N . LEU A 1 237 ? 25.061 -35.680 8.564 1.00 64.06 237 LEU A N 1
ATOM 1719 C CA . LEU A 1 237 ? 26.277 -36.419 8.879 1.00 65.75 237 LEU A CA 1
ATOM 1720 C C . LEU A 1 237 ? 27.329 -36.311 7.778 1.00 67.23 237 LEU A C 1
ATOM 1721 O O . LEU A 1 237 ? 28.492 -36.659 7.983 1.00 67.22 237 LEU A O 1
ATOM 1726 N N . ASP A 1 238 ? 26.918 -35.807 6.619 1.00 69.58 238 ASP A N 1
ATOM 1727 C CA . ASP A 1 238 ? 27.816 -35.645 5.475 1.00 72.47 238 ASP A CA 1
ATOM 1728 C C . ASP A 1 238 ? 28.930 -34.616 5.728 1.00 73.30 238 ASP A C 1
ATOM 1729 O O . ASP A 1 238 ? 30.050 -34.758 5.214 1.00 73.87 238 ASP A O 1
ATOM 1734 N N . VAL A 1 239 ? 28.619 -33.589 6.516 1.00 73.04 239 VAL A N 1
ATOM 1735 C CA . VAL A 1 239 ? 29.579 -32.540 6.843 1.00 73.56 239 VAL A CA 1
ATOM 1736 C C . VAL A 1 239 ? 30.962 -33.104 7.209 1.00 75.14 239 VAL A C 1
ATOM 1737 O O . VAL A 1 239 ? 31.996 -32.551 6.815 1.00 75.03 239 VAL A O 1
ATOM 1741 N N . LYS A 1 240 ? 30.979 -34.206 7.956 1.00 76.32 240 LYS A N 1
ATOM 1742 C CA . LYS A 1 240 ? 32.236 -34.813 8.368 1.00 77.18 240 LYS A CA 1
ATOM 1743 C C . LYS A 1 240 ? 32.285 -36.307 8.076 1.00 78.03 240 LYS A C 1
ATOM 1744 O O . LYS A 1 240 ? 31.793 -37.127 8.863 1.00 77.30 240 LYS A O 1
ATOM 1746 N N . GLU A 1 241 ? 32.870 -36.654 6.934 1.00 78.39 241 GLU A N 1
ATOM 1747 C CA . GLU A 1 241 ? 33.018 -38.053 6.552 1.00 78.93 241 GLU A CA 1
ATOM 1748 C C . GLU A 1 241 ? 34.480 -38.454 6.721 1.00 78.88 241 GLU A C 1
ATOM 1749 O O . GLU A 1 241 ? 34.774 -39.573 7.135 1.00 79.82 241 GLU A O 1
ATOM 1751 N N . ASP A 1 247 ? 27.865 -42.046 16.683 1.00 73.92 247 ASP A N 1
ATOM 1752 C CA . ASP A 1 247 ? 26.810 -41.238 17.278 1.00 74.22 247 ASP A CA 1
ATOM 1753 C C . ASP A 1 247 ? 27.264 -39.838 17.641 1.00 73.80 247 ASP A C 1
ATOM 1754 O O . ASP A 1 247 ? 28.250 -39.648 18.361 1.00 73.77 247 ASP A O 1
ATOM 1759 N N . VAL A 1 248 ? 26.510 -38.857 17.157 1.00 71.59 248 VAL A N 1
ATOM 1760 C CA . VAL A 1 248 ? 26.823 -37.459 17.395 1.00 68.55 248 VAL A CA 1
ATOM 1761 C C . VAL A 1 248 ? 25.652 -36.699 18.008 1.00 66.32 248 VAL A C 1
ATOM 1762 O O . VAL A 1 248 ? 24.516 -37.184 18.029 1.00 65.92 248 VAL A O 1
ATOM 1764 N N . MET A 1 249 ? 25.939 -35.505 18.518 1.00 63.43 249 MET A N 1
ATOM 1765 C CA . MET A 1 249 ? 24.897 -34.672 19.105 1.00 60.65 249 MET A CA 1
ATOM 1766 C C . MET A 1 249 ? 24.661 -33.412 18.271 1.00 57.62 249 MET A C 1
ATOM 1767 O O . MET A 1 249 ? 25.610 -32.741 17.857 1.00 55.91 249 MET A O 1
ATOM 1772 N N . VAL A 1 250 ? 23.389 -33.110 18.023 1.00 54.14 250 VAL A N 1
ATOM 1773 C CA . VAL A 1 250 ? 23.004 -31.933 17.253 1.00 50.65 250 VAL A CA 1
ATOM 1774 C C . VAL A 1 250 ? 22.809 -30.723 18.165 1.00 48.69 250 VAL A C 1
ATOM 1775 O O . VAL A 1 250 ? 21.856 -30.682 18.944 1.00 49.23 250 VAL A O 1
ATOM 1779 N N . ILE A 1 251 ? 23.720 -29.752 18.066 1.00 45.78 251 ILE A N 1
ATOM 1780 C CA . ILE A 1 251 ? 23.648 -28.520 18.852 1.00 42.92 251 ILE A CA 1
ATOM 1781 C C . ILE A 1 251 ? 23.147 -27.362 17.9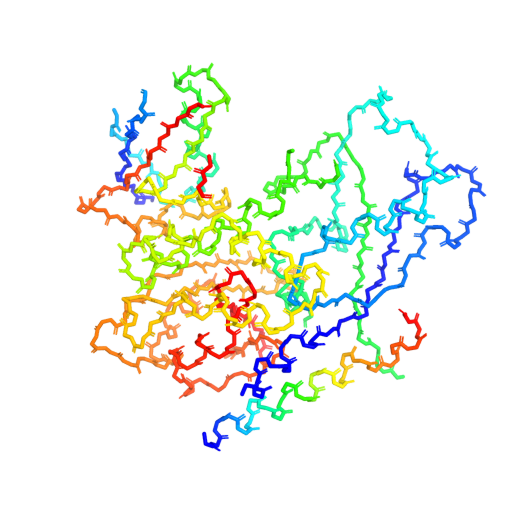75 1.00 41.75 251 ILE A C 1
ATOM 1782 O O . ILE A 1 251 ? 23.726 -27.041 16.937 1.00 41.94 251 ILE A O 1
ATOM 1787 N N . CYS A 1 252 ? 22.065 -26.738 18.409 1.00 40.65 252 CYS A N 1
ATOM 1788 C CA . CYS A 1 252 ? 21.486 -25.614 17.701 1.00 40.12 252 CYS A CA 1
ATOM 1789 C C . CYS A 1 252 ? 21.166 -24.554 18.762 1.00 40.40 252 CYS A C 1
ATOM 1790 O O . CYS A 1 252 ? 20.460 -24.839 19.731 1.00 39.84 252 CYS A O 1
ATOM 1793 N N . GLN A 1 253 ? 21.701 -23.344 18.589 1.00 39.68 253 GLN A N 1
ATOM 1794 C CA . GLN A 1 253 ? 21.487 -22.248 19.534 1.00 40.00 253 GLN A CA 1
ATOM 1795 C C . GLN A 1 253 ? 21.997 -22.591 20.935 1.00 42.52 253 GLN A C 1
ATOM 1796 O O . GLN A 1 253 ? 21.379 -22.239 21.947 1.00 43.15 253 GLN A O 1
ATOM 1802 N N . GLY A 1 254 ? 23.132 -23.281 20.983 1.00 43.19 254 GLY A N 1
ATOM 1803 C CA . GLY A 1 254 ? 23.723 -23.656 22.254 1.00 44.70 254 GLY A CA 1
ATOM 1804 C C . GLY A 1 254 ? 23.010 -24.753 23.027 1.00 45.81 254 GLY A C 1
ATOM 1805 O O . GLY A 1 254 ? 23.348 -25.015 24.177 1.00 47.60 254 GLY A O 1
ATOM 1806 N N . ILE A 1 255 ? 22.027 -25.406 22.422 1.00 46.45 255 ILE A N 1
ATOM 1807 C CA . ILE A 1 255 ? 21.321 -26.463 23.134 1.00 45.80 255 ILE A CA 1
ATOM 1808 C C . ILE A 1 255 ? 21.216 -27.733 22.321 1.00 47.36 255 ILE A C 1
ATOM 1809 O O . ILE A 1 255 ? 21.357 -27.721 21.101 1.00 46.75 255 ILE A O 1
ATOM 1814 N N . GLU A 1 256 ? 20.962 -28.833 23.021 1.00 50.44 256 GLU A N 1
ATOM 1815 C CA . GLU A 1 256 ? 20.825 -30.138 22.396 1.00 51.14 256 GLU A CA 1
ATOM 1816 C C . GLU A 1 256 ? 19.478 -30.212 21.695 1.00 50.32 256 GLU A C 1
ATOM 1817 O O . GLU A 1 256 ? 18.476 -29.707 22.210 1.00 50.40 256 GLU A O 1
ATOM 1823 N N . ILE A 1 257 ? 19.456 -30.828 20.519 1.00 49.30 257 ILE A N 1
ATOM 1824 C CA . ILE A 1 257 ? 18.215 -30.958 19.769 1.00 48.78 257 ILE A CA 1
ATOM 1825 C C . ILE A 1 257 ? 17.867 -32.429 19.528 1.00 49.09 257 ILE A C 1
ATOM 1826 O O . ILE A 1 257 ? 18.710 -33.229 19.114 1.00 47.24 257 ILE A O 1
ATOM 1831 N N . PRO A 1 258 ? 16.617 -32.806 19.817 1.00 49.68 258 PRO A N 1
ATOM 1832 C CA . PRO A 1 258 ? 16.172 -34.187 19.620 1.00 50.84 258 PRO A CA 1
ATOM 1833 C C . PRO A 1 258 ? 16.131 -34.506 18.129 1.00 51.10 258 PRO A C 1
ATOM 1834 O O . PRO A 1 258 ? 15.612 -33.711 17.349 1.00 51.60 258 PRO A O 1
ATOM 1838 N N . TRP A 1 259 ? 16.671 -35.655 17.733 1.00 50.96 259 TRP A N 1
ATOM 1839 C CA . TRP A 1 259 ? 16.659 -36.028 16.325 1.00 52.10 259 TRP A CA 1
ATOM 1840 C C . TRP A 1 259 ? 15.255 -36.227 15.774 1.00 52.11 259 TRP A C 1
ATOM 1841 O O . TRP A 1 259 ? 15.082 -36.298 14.566 1.00 54.72 259 TRP A O 1
ATOM 1852 N N . HIS A 1 260 ? 14.254 -36.332 16.640 1.00 52.32 260 HIS A N 1
ATOM 1853 C CA . HIS A 1 260 ? 12.891 -36.535 16.159 1.00 51.86 260 HIS A CA 1
ATOM 1854 C C . HIS A 1 260 ? 12.172 -35.216 15.959 1.00 50.38 260 HIS A C 1
ATOM 1855 O O . HIS A 1 260 ? 10.963 -35.182 15.740 1.00 49.58 260 HIS A O 1
ATOM 1862 N N . MET A 1 261 ? 12.928 -34.129 16.034 1.00 49.81 261 MET A N 1
ATOM 1863 C CA . MET A 1 261 ? 12.365 -32.800 15.855 1.00 49.09 261 MET A CA 1
ATOM 1864 C C . MET A 1 261 ? 12.164 -32.471 14.374 1.00 46.98 261 MET A C 1
ATOM 1865 O O . MET A 1 261 ? 12.963 -32.862 13.522 1.00 46.72 261 MET A O 1
ATOM 1870 N N . LEU A 1 262 ? 11.072 -31.769 14.082 1.00 44.81 262 LEU A N 1
ATOM 1871 C CA . LEU A 1 262 ? 10.735 -31.375 12.720 1.00 43.77 262 LEU A CA 1
ATOM 1872 C C . LEU A 1 262 ? 11.670 -30.276 12.222 1.00 42.69 262 LEU A C 1
ATOM 1873 O O . LEU A 1 262 ? 11.826 -29.247 12.870 1.00 44.33 262 LEU A O 1
ATOM 1878 N N . LEU A 1 263 ? 12.289 -30.499 11.072 1.00 41.67 263 LEU A N 1
ATOM 1879 C CA . LEU A 1 263 ? 13.206 -29.523 10.494 1.00 42.15 263 LEU A CA 1
ATOM 1880 C C . LEU A 1 263 ? 12.565 -28.151 10.360 1.00 41.94 263 LEU A C 1
ATOM 1881 O O . LEU A 1 263 ? 13.169 -27.133 10.697 1.00 41.87 263 LEU A O 1
ATOM 1886 N N . TYR A 1 264 ? 11.332 -28.122 9.876 1.00 41.55 264 TYR A N 1
ATOM 1887 C CA . TYR A 1 264 ? 10.645 -26.861 9.705 1.00 40.13 264 TYR A CA 1
ATOM 1888 C C . TYR A 1 264 ? 10.477 -26.097 11.014 1.00 41.22 264 TYR A C 1
ATOM 1889 O O . TYR A 1 264 ? 10.698 -24.889 11.057 1.00 41.47 264 TYR A O 1
ATOM 1898 N N . ASP A 1 265 ? 10.075 -26.783 12.082 1.00 42.70 265 ASP A N 1
ATOM 1899 C CA . ASP A 1 265 ? 9.908 -26.105 13.376 1.00 42.90 265 ASP A CA 1
ATOM 1900 C C . ASP A 1 265 ? 11.232 -25.597 13.913 1.00 41.23 265 ASP A C 1
ATOM 1901 O O . ASP A 1 265 ? 11.296 -24.509 14.473 1.00 40.49 265 ASP A O 1
ATOM 1906 N N . LEU A 1 266 ? 12.279 -26.408 13.764 1.00 40.41 266 LEU A N 1
ATOM 1907 C CA . LEU A 1 266 ? 13.609 -26.041 14.236 1.00 39.90 266 LEU A CA 1
ATOM 1908 C C . LEU A 1 266 ? 14.059 -24.775 13.518 1.00 40.37 266 LEU A C 1
ATOM 1909 O O . LEU A 1 266 ? 14.556 -23.847 14.146 1.00 39.50 266 LEU A O 1
ATOM 1914 N N . TYR A 1 267 ? 13.865 -24.733 12.200 1.00 41.05 267 TYR A N 1
ATOM 1915 C CA . TYR A 1 267 ? 14.247 -23.556 11.427 1.00 40.16 267 TYR A CA 1
ATOM 1916 C C . TYR A 1 267 ? 13.456 -22.317 11.832 1.00 41.11 267 TYR A C 1
ATOM 1917 O O . TYR A 1 267 ? 14.034 -21.287 12.197 1.00 41.14 267 TYR A O 1
ATOM 1926 N N . SER A 1 268 ? 12.132 -22.418 11.750 1.00 40.62 268 SER A N 1
ATOM 1927 C CA . SER A 1 268 ? 11.270 -21.284 12.064 1.00 41.23 268 SER A CA 1
ATOM 1928 C C . SER A 1 268 ? 11.377 -20.782 13.496 1.00 40.87 268 SER A C 1
ATOM 1929 O O . SER A 1 268 ? 11.020 -19.636 13.784 1.00 40.77 268 SER A O 1
ATOM 1932 N N . LYS A 1 269 ? 11.891 -21.620 14.389 1.00 40.65 269 LYS A N 1
ATOM 1933 C CA . LYS A 1 269 ? 12.024 -21.221 15.788 1.00 40.92 269 LYS A CA 1
ATOM 1934 C C . LYS A 1 269 ? 13.433 -20.849 16.228 1.00 38.59 269 LYS A C 1
ATOM 1935 O O . LYS A 1 269 ? 13.612 -19.864 16.927 1.00 38.02 269 LYS A O 1
ATOM 1941 N N . LEU A 1 270 ? 14.427 -21.620 15.805 1.00 37.88 270 LEU A N 1
ATOM 1942 C CA . LEU A 1 270 ? 15.798 -21.376 16.223 1.00 36.27 270 LEU A CA 1
ATOM 1943 C C . LEU A 1 270 ? 16.751 -20.750 15.209 1.00 35.25 270 LEU A C 1
ATOM 1944 O O . LEU A 1 270 ? 17.937 -20.629 15.486 1.00 33.82 270 LEU A O 1
ATOM 1949 N N . ARG A 1 271 ? 16.254 -20.333 14.048 1.00 34.30 271 ARG A N 1
ATOM 1950 C CA . ARG A 1 271 ? 17.150 -19.714 13.065 1.00 31.52 271 ARG A CA 1
ATOM 1951 C C . ARG A 1 271 ? 17.832 -18.493 13.671 1.00 31.69 271 ARG A C 1
ATOM 1952 O O . ARG A 1 271 ? 17.256 -17.814 14.535 1.00 29.03 271 ARG A O 1
ATOM 1960 N N . SER A 1 272 ? 19.056 -18.228 13.216 1.00 30.43 272 SER A N 1
ATOM 1961 C CA . SER A 1 272 ? 19.842 -17.103 13.715 1.00 32.09 272 SER A CA 1
ATOM 1962 C C . SER A 1 272 ? 19.375 -15.748 13.170 1.00 32.89 272 SER A C 1
ATOM 1963 O O . SER A 1 272 ? 18.473 -15.682 12.336 1.00 33.15 272 SER A O 1
ATOM 1966 N N . PHE A 1 273 ? 19.987 -14.668 13.649 1.00 33.58 273 PHE A N 1
ATOM 1967 C CA . PHE A 1 273 ? 19.602 -13.314 13.237 1.00 34.14 273 PHE A CA 1
ATOM 1968 C C . PHE A 1 273 ? 19.965 -12.972 11.776 1.00 34.48 273 PHE A C 1
ATOM 1969 O O . PHE A 1 273 ? 19.588 -11.912 11.260 1.00 34.53 273 PHE A O 1
ATOM 1977 N N . ASP A 1 274 ? 20.696 -13.863 11.118 1.00 34.00 274 ASP A N 1
ATOM 1978 C CA . ASP A 1 274 ? 21.058 -13.648 9.722 1.00 34.98 274 ASP A CA 1
ATOM 1979 C C . ASP A 1 274 ? 20.125 -14.473 8.810 1.00 35.11 274 ASP A C 1
ATOM 1980 O O . ASP A 1 274 ? 20.312 -14.516 7.593 1.00 32.46 274 ASP A O 1
ATOM 1985 N N . GLY A 1 275 ? 19.131 -15.127 9.417 1.00 33.90 275 GLY A N 1
ATOM 1986 C CA . GLY A 1 275 ? 18.174 -15.931 8.665 1.00 33.54 275 GLY A CA 1
ATOM 1987 C C . GLY A 1 275 ? 18.480 -17.418 8.472 1.00 33.21 275 GLY A C 1
ATOM 1988 O O . GLY A 1 275 ? 17.603 -18.185 8.083 1.00 32.49 275 GLY A O 1
ATOM 1989 N N . PHE A 1 276 ? 19.716 -17.833 8.726 1.00 33.10 276 PHE A N 1
ATOM 1990 C CA . PHE A 1 276 ? 20.095 -19.233 8.564 1.00 33.35 276 PHE A CA 1
ATOM 1991 C C . PHE A 1 276 ? 19.952 -20.039 9.848 1.00 34.19 276 PHE A C 1
ATOM 1992 O O . PHE A 1 276 ? 20.087 -19.503 10.952 1.00 35.02 276 PHE A O 1
ATOM 2000 N N . LEU A 1 277 ? 19.682 -21.333 9.685 1.00 32.90 277 LEU A N 1
ATOM 2001 C CA . LEU A 1 277 ? 19.590 -22.253 10.806 1.00 33.01 277 LEU A CA 1
ATOM 2002 C C . LEU A 1 277 ? 20.957 -22.912 10.856 1.00 32.83 277 LEU A C 1
ATOM 2003 O O . LEU A 1 277 ? 21.433 -23.430 9.850 1.00 32.62 277 LEU A O 1
ATOM 2008 N N . TYR A 1 278 ? 21.604 -22.880 12.009 1.00 33.10 278 TYR A N 1
ATOM 2009 C CA . TYR A 1 278 ? 22.907 -23.508 12.109 1.00 35.17 278 TYR A CA 1
ATOM 2010 C C . TYR A 1 278 ? 22.867 -24.715 13.036 1.00 36.53 278 TYR A C 1
ATOM 2011 O O . TYR A 1 278 ? 22.270 -24.675 14.113 1.00 35.83 278 TYR A O 1
ATOM 2020 N N . ILE A 1 279 ? 23.510 -25.787 12.597 1.00 37.34 279 ILE A N 1
ATOM 2021 C CA . ILE A 1 279 ? 23.594 -27.016 13.369 1.00 40.79 279 ILE A CA 1
ATOM 2022 C C . ILE A 1 279 ? 25.073 -27.318 13.578 1.00 41.19 279 ILE A C 1
ATOM 2023 O O . ILE A 1 279 ? 25.857 -27.359 12.623 1.00 40.28 279 ILE A O 1
ATOM 2028 N N . THR A 1 280 ? 25.447 -27.528 14.831 1.00 42.09 280 THR A N 1
ATOM 2029 C CA . THR A 1 280 ? 26.823 -27.831 15.163 1.00 44.57 280 THR A CA 1
ATOM 2030 C C . THR A 1 280 ? 26.848 -29.247 15.714 1.00 46.13 280 THR A C 1
ATOM 2031 O O . THR A 1 280 ? 26.138 -29.544 16.675 1.00 46.22 280 THR A O 1
ATOM 2035 N N . LEU A 1 281 ? 27.658 -30.112 15.109 1.00 47.92 281 LEU A N 1
ATOM 2036 C CA . LEU A 1 281 ? 27.785 -31.500 15.552 1.00 49.22 281 LEU A CA 1
ATOM 2037 C C . LEU A 1 281 ? 28.929 -31.650 16.541 1.00 51.86 281 LEU A C 1
ATOM 2038 O O . LEU A 1 281 ? 30.016 -31.116 16.334 1.00 52.35 281 LEU A O 1
ATOM 2043 N N . VAL A 1 282 ? 28.679 -32.368 17.627 1.00 56.72 282 VAL A N 1
ATOM 2044 C CA . VAL A 1 282 ? 29.714 -32.612 18.627 1.00 61.51 282 VAL A CA 1
ATOM 2045 C C . VAL A 1 282 ? 29.708 -34.085 19.035 1.00 64.79 282 VAL A C 1
ATOM 2046 O O . VAL A 1 282 ? 28.645 -34.707 19.174 1.00 63.91 282 VAL A O 1
ATOM 2050 N N . PRO A 1 283 ? 30.905 -34.663 19.225 1.00 68.30 283 PRO A N 1
ATOM 2051 C CA . PRO A 1 283 ? 31.059 -36.068 19.615 1.00 69.36 283 PRO A CA 1
ATOM 2052 C C . PRO A 1 283 ? 30.355 -36.337 20.939 1.00 70.43 283 PRO A C 1
ATOM 2053 O O . PRO A 1 283 ? 30.558 -35.606 21.914 1.00 69.51 283 PRO A O 1
ATOM 2057 N N . ILE A 1 284 ? 29.530 -37.380 20.969 1.00 71.45 284 ILE A N 1
ATOM 2058 C CA . ILE A 1 284 ? 28.814 -37.738 22.187 1.00 72.75 284 ILE A CA 1
ATOM 2059 C C . ILE A 1 284 ? 29.779 -38.385 23.174 1.00 73.16 284 ILE A C 1
ATOM 2060 O O . ILE A 1 284 ? 30.038 -37.743 24.214 1.00 73.23 284 ILE A O 1
ATOM 2065 N N . ASP B 2 25 ? 3.902 -27.129 21.788 1.00 80.44 22 ASP B N 1
ATOM 2066 C CA . ASP B 2 25 ? 3.063 -27.596 22.932 1.00 80.71 22 ASP B CA 1
ATOM 2067 C C . ASP B 2 25 ? 3.937 -28.189 24.038 1.00 80.29 22 ASP B C 1
ATOM 2068 O O . ASP B 2 25 ? 3.905 -27.727 25.181 1.00 80.54 22 ASP B O 1
ATOM 2070 N N . SER B 2 26 ? 4.715 -29.214 23.696 1.00 78.88 23 SER B N 1
ATOM 2071 C CA . SER B 2 26 ? 5.592 -29.855 24.667 1.00 77.50 23 SER B CA 1
ATOM 2072 C C . SER B 2 26 ? 7.046 -29.769 24.210 1.00 76.08 23 SER B C 1
ATOM 2073 O O . SER B 2 26 ? 7.964 -29.716 25.036 1.00 75.42 23 SER B O 1
ATOM 2076 N N . MET B 2 27 ? 7.254 -29.765 22.894 1.00 73.87 24 MET B N 1
ATOM 2077 C CA . MET B 2 27 ? 8.601 -29.652 22.341 1.00 70.85 24 MET B CA 1
ATOM 2078 C C . MET B 2 27 ? 9.069 -28.222 22.608 1.00 68.37 24 MET B C 1
ATOM 2079 O O . MET B 2 27 ? 10.249 -27.973 22.852 1.00 66.66 24 MET B O 1
ATOM 2084 N N . ASP B 2 28 ? 8.119 -27.292 22.568 1.00 65.49 25 ASP B N 1
ATOM 2085 C CA . ASP B 2 28 ? 8.392 -25.886 22.822 1.00 64.40 25 ASP B CA 1
ATOM 2086 C C . ASP B 2 28 ? 8.817 -25.689 24.268 1.00 65.13 25 ASP B C 1
ATOM 2087 O O . ASP B 2 28 ? 9.678 -24.854 24.569 1.00 64.95 25 ASP B O 1
ATOM 2092 N N . ASP B 2 29 ? 8.198 -26.458 25.163 1.00 65.24 26 ASP B N 1
ATOM 2093 C CA . ASP B 2 29 ? 8.509 -26.385 26.583 1.00 63.23 26 ASP B CA 1
ATOM 2094 C C . ASP B 2 29 ? 9.938 -26.848 26.818 1.00 61.41 26 ASP B C 1
ATOM 2095 O O . ASP B 2 29 ? 10.656 -26.276 27.636 1.00 60.86 26 ASP B O 1
ATOM 2100 N N . LEU B 2 30 ? 10.346 -27.884 26.093 1.00 60.37 27 LEU B N 1
ATOM 2101 C CA . LEU B 2 30 ? 11.698 -28.420 26.213 1.00 60.18 27 LEU B CA 1
ATOM 2102 C C . LEU B 2 30 ? 12.698 -27.426 25.624 1.00 59.90 27 LEU B C 1
ATOM 2103 O O . LEU B 2 30 ? 13.823 -27.293 26.116 1.00 60.42 27 LEU B O 1
ATOM 2108 N N . LEU B 2 31 ? 12.276 -26.734 24.567 1.00 58.10 28 LEU B N 1
ATOM 2109 C CA . LEU B 2 31 ? 13.101 -25.728 23.906 1.00 56.06 28 LEU B CA 1
ATOM 2110 C C . LEU B 2 31 ? 13.242 -24.565 24.877 1.00 55.43 28 LEU B C 1
ATOM 2111 O O . LEU B 2 31 ? 14.345 -24.146 25.221 1.00 55.96 28 LEU B O 1
ATOM 2116 N N . ILE B 2 32 ? 12.104 -24.058 25.328 1.00 54.99 29 ILE B N 1
ATOM 2117 C CA . ILE B 2 32 ? 12.074 -22.954 26.271 1.00 55.06 29 ILE B CA 1
ATOM 2118 C C . ILE B 2 32 ? 12.873 -23.230 27.540 1.00 54.96 29 ILE B C 1
ATOM 2119 O O . ILE B 2 32 ? 13.485 -22.327 28.111 1.00 54.89 29 ILE B O 1
ATOM 2124 N N . ARG B 2 33 ? 12.875 -24.476 27.983 1.00 54.49 30 ARG B N 1
ATOM 2125 C CA . ARG B 2 33 ? 13.593 -24.809 29.198 1.00 55.53 30 ARG B CA 1
ATOM 2126 C C . ARG B 2 33 ? 15.099 -24.924 28.986 1.00 54.01 30 ARG B C 1
ATOM 2127 O O . ARG B 2 33 ? 15.880 -24.463 29.820 1.00 52.62 30 ARG B O 1
ATOM 2135 N N . ARG B 2 34 ? 15.512 -25.541 27.883 1.00 51.92 31 ARG B N 1
ATOM 2136 C CA . ARG B 2 34 ? 16.940 -25.684 27.610 1.00 51.51 31 ARG B CA 1
ATOM 2137 C C . ARG B 2 34 ? 17.603 -24.329 27.345 1.00 51.14 31 ARG B C 1
ATOM 2138 O O . ARG B 2 34 ? 18.723 -24.075 27.787 1.00 49.66 31 ARG B O 1
ATOM 2146 N N . LEU B 2 35 ? 16.895 -23.458 26.634 1.00 50.43 32 LEU B N 1
ATOM 2147 C CA . LEU B 2 35 ? 17.409 -22.134 26.334 1.00 49.53 32 LEU B CA 1
ATOM 2148 C C . LEU B 2 35 ? 17.491 -21.295 27.617 1.00 50.27 32 LEU B C 1
ATOM 2149 O O . LEU B 2 35 ? 18.448 -20.541 27.816 1.00 50.33 32 LEU B O 1
ATOM 2154 N N . THR B 2 36 ? 16.495 -21.440 28.490 1.00 50.30 33 THR B N 1
ATOM 2155 C CA . THR B 2 36 ? 16.469 -20.710 29.755 1.00 49.65 33 THR B CA 1
ATOM 2156 C C . THR B 2 36 ? 17.687 -21.092 30.584 1.00 49.06 33 THR B C 1
ATOM 2157 O O . THR B 2 36 ? 18.279 -20.251 31.251 1.00 47.42 33 THR B O 1
ATOM 2161 N N . ASP B 2 37 ? 18.057 -2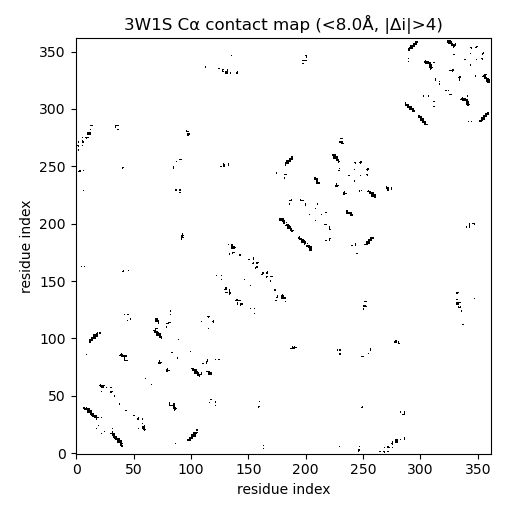2.368 30.535 1.00 51.78 34 ASP B N 1
ATOM 2162 C CA . ASP B 2 37 ? 19.222 -22.861 31.264 1.00 54.21 34 ASP B CA 1
ATOM 2163 C C . ASP B 2 37 ? 20.455 -22.275 30.609 1.00 54.00 34 ASP B C 1
ATOM 2164 O O . ASP B 2 37 ? 21.392 -21.844 31.285 1.00 54.26 34 ASP B O 1
ATOM 2169 N N . ARG B 2 38 ? 20.445 -22.282 29.279 1.00 53.47 35 ARG B N 1
ATOM 2170 C CA . ARG B 2 38 ? 21.549 -21.761 28.490 1.00 51.53 35 ARG B CA 1
ATOM 2171 C C . ARG B 2 38 ? 21.851 -20.342 28.924 1.00 50.92 35 ARG B C 1
ATOM 2172 O O . ARG B 2 38 ? 22.966 -20.024 29.339 1.00 51.35 35 ARG B O 1
ATOM 2180 N N . ASN B 2 39 ? 20.845 -19.486 28.831 1.00 50.11 36 ASN B N 1
ATOM 2181 C CA . ASN B 2 39 ? 21.021 -18.098 29.209 1.00 50.65 36 ASN B CA 1
ATOM 2182 C C . ASN B 2 39 ? 21.577 -17.948 30.622 1.00 50.93 36 ASN B C 1
ATOM 2183 O O . ASN B 2 39 ? 22.490 -17.156 30.848 1.00 51.07 36 ASN B O 1
ATOM 2188 N N . ASP B 2 40 ? 21.052 -18.730 31.560 1.00 52.20 37 ASP B N 1
ATOM 2189 C CA . ASP B 2 40 ? 21.519 -18.686 32.941 1.00 53.10 37 ASP B CA 1
ATOM 2190 C C . ASP B 2 40 ? 22.951 -19.218 33.092 1.00 52.72 37 ASP B C 1
ATOM 2191 O O . ASP B 2 40 ? 23.762 -18.623 33.804 1.00 52.37 37 ASP B O 1
ATOM 2196 N N . LYS B 2 41 ? 23.271 -20.329 32.436 1.00 50.08 38 LYS B N 1
ATOM 2197 C CA . LYS B 2 41 ? 24.620 -20.866 32.541 1.00 50.19 38 LYS B CA 1
ATOM 2198 C C . LYS B 2 41 ? 25.608 -19.893 31.895 1.00 51.08 38 LYS B C 1
ATOM 2199 O O . LYS B 2 41 ? 26.740 -19.732 32.360 1.00 52.42 38 LYS B O 1
ATOM 2201 N N . GLU B 2 42 ? 25.169 -19.230 30.832 1.00 50.80 39 GLU B N 1
ATOM 2202 C CA . GLU B 2 42 ? 26.024 -18.291 30.121 1.00 50.44 39 GLU B CA 1
ATOM 2203 C C . GLU B 2 42 ? 26.093 -16.921 30.792 1.00 49.53 39 GLU B C 1
ATOM 2204 O O . GLU B 2 42 ? 27.007 -16.136 30.520 1.00 48.53 39 GLU B O 1
ATOM 2210 N N . ALA B 2 43 ? 25.137 -16.642 31.674 1.00 48.45 40 ALA B N 1
ATOM 2211 C CA . ALA B 2 43 ? 25.118 -15.367 32.388 1.00 49.15 40 ALA B CA 1
ATOM 2212 C C . ALA B 2 43 ? 25.864 -15.493 33.722 1.00 50.97 40 ALA B C 1
ATOM 2213 O O . ALA B 2 43 ? 26.189 -14.494 34.363 1.00 51.10 40 ALA B O 1
ATOM 2215 N N . HIS B 2 44 ? 26.144 -16.727 34.128 1.00 52.12 41 HIS B N 1
ATOM 2216 C CA . HIS B 2 44 ? 26.845 -16.968 35.371 1.00 52.85 41 HIS B CA 1
ATOM 2217 C C . HIS B 2 44 ? 28.158 -16.188 35.422 1.00 53.40 41 HIS B C 1
ATOM 2218 O O . HIS B 2 44 ? 28.914 -16.158 34.451 1.00 54.09 41 HIS B O 1
ATOM 2225 N N . LEU B 2 45 ? 28.421 -15.557 36.562 1.00 53.06 42 LEU B N 1
ATOM 2226 C CA . LEU B 2 45 ? 29.638 -14.770 36.751 1.00 52.45 42 LEU B CA 1
ATOM 2227 C C . LEU B 2 45 ? 29.773 -13.622 35.749 1.00 51.90 42 LEU B C 1
ATOM 2228 O O . LEU B 2 45 ? 30.883 -13.205 35.410 1.00 50.78 42 LEU B O 1
ATOM 2233 N N . ASN B 2 46 ? 28.636 -13.108 35.289 1.00 52.00 43 ASN B N 1
ATOM 2234 C CA . ASN B 2 46 ? 28.630 -12.011 34.338 1.00 52.47 43 ASN B CA 1
ATOM 2235 C C . ASN B 2 46 ? 29.120 -10.736 35.026 1.00 53.49 43 ASN B C 1
ATOM 2236 O O . ASN B 2 46 ? 29.381 -9.725 34.376 1.00 54.25 43 ASN B O 1
ATOM 2241 N N . GLU B 2 47 ? 29.261 -10.800 36.347 1.00 54.40 44 GLU B N 1
ATOM 2242 C CA . GLU B 2 47 ? 29.727 -9.662 37.138 1.00 55.29 44 GLU B CA 1
ATOM 2243 C C . GLU B 2 47 ? 31.184 -9.354 36.793 1.00 53.74 44 GLU B C 1
ATOM 2244 O O . GLU B 2 47 ? 31.635 -8.219 36.927 1.00 53.77 44 GLU B O 1
ATOM 2250 N N . LEU B 2 48 ? 31.909 -10.374 36.346 1.00 51.74 45 LEU B N 1
ATOM 2251 C CA . LEU B 2 48 ? 33.314 -10.231 35.986 1.00 50.51 45 LEU B CA 1
ATOM 2252 C C . LEU B 2 48 ? 33.464 -9.621 34.608 1.00 49.95 45 LEU B C 1
ATOM 2253 O O . LEU B 2 48 ? 34.562 -9.272 34.188 1.00 49.76 45 LEU B O 1
ATOM 2258 N N . PHE B 2 49 ? 32.355 -9.508 33.893 1.00 49.97 46 PHE B N 1
ATOM 2259 C CA . PHE B 2 49 ? 32.393 -8.950 32.552 1.00 50.05 46 PHE B CA 1
ATOM 2260 C C . PHE B 2 49 ? 31.468 -7.746 32.461 1.00 50.53 46 PHE B C 1
ATOM 2261 O O . PHE B 2 49 ? 31.104 -7.404 31.316 1.00 53.43 46 PHE B O 1
ATOM 2269 N N . ILE C 3 6 ? 36.364 -35.116 -9.482 1.00 62.39 101 ILE C N 1
ATOM 2270 C CA . ILE C 3 6 ? 35.852 -33.724 -9.626 1.00 63.86 101 ILE C CA 1
ATOM 2271 C C . ILE C 3 6 ? 34.693 -33.630 -10.611 1.00 62.94 101 ILE C C 1
ATOM 2272 O O . ILE C 3 6 ? 34.884 -33.741 -11.824 1.00 63.76 101 ILE C O 1
ATOM 2274 N N . GLN C 3 7 ? 33.488 -33.445 -10.087 1.00 60.66 102 GLN C N 1
ATOM 2275 C CA . GLN C 3 7 ? 32.330 -33.285 -10.944 1.00 58.78 102 GLN C CA 1
ATOM 2276 C C . GLN C 3 7 ? 32.345 -31.793 -11.254 1.00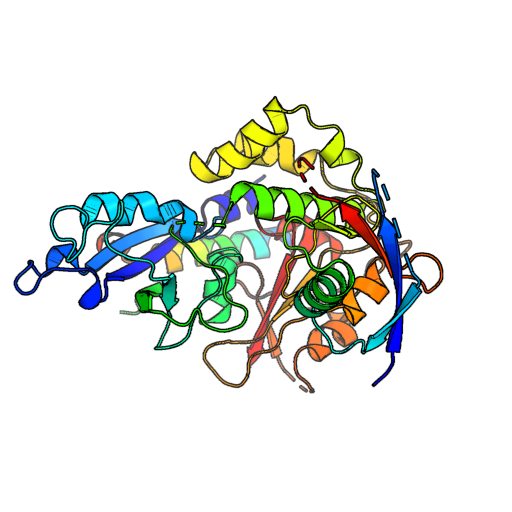 58.09 102 GLN C C 1
ATOM 2277 O O . GLN C 3 7 ? 32.494 -30.969 -10.349 1.00 58.92 102 GLN C O 1
ATOM 2279 N N . LYS C 3 8 ? 32.242 -31.432 -12.526 1.00 55.97 103 LYS C N 1
ATOM 2280 C CA . LYS C 3 8 ? 32.241 -30.020 -12.876 1.00 54.18 103 LYS C CA 1
ATOM 2281 C C . LYS C 3 8 ? 30.845 -29.607 -13.290 1.00 52.17 103 LYS C C 1
ATOM 2282 O O . LYS C 3 8 ? 30.136 -30.388 -13.907 1.00 53.51 103 LYS C O 1
ATOM 2288 N N . ILE C 3 9 ? 30.419 -28.404 -12.929 1.00 49.79 104 ILE C N 1
ATOM 2289 C CA . ILE C 3 9 ? 29.093 -27.973 -13.351 1.00 48.67 104 ILE C CA 1
ATOM 2290 C C . ILE C 3 9 ? 29.157 -26.656 -14.118 1.00 49.62 104 ILE C C 1
ATOM 2291 O O . ILE C 3 9 ? 30.176 -25.958 -14.117 1.00 48.88 104 ILE C O 1
ATOM 2296 N N . GLN C 3 10 ? 28.048 -26.336 -14.774 1.00 51.09 105 GLN C N 1
ATOM 2297 C CA . GLN C 3 10 ? 27.933 -25.146 -15.604 1.00 52.74 105 GLN C CA 1
ATOM 2298 C C . GLN C 3 10 ? 27.557 -23.853 -14.912 1.00 51.73 105 GLN C C 1
ATOM 2299 O O . GLN C 3 10 ? 26.537 -23.784 -14.225 1.00 51.41 105 GLN C O 1
ATOM 2305 N N . ILE C 3 11 ? 28.387 -22.830 -15.121 1.00 50.48 106 ILE C N 1
ATOM 2306 C CA . ILE C 3 11 ? 28.154 -21.500 -14.576 1.00 49.50 106 ILE C CA 1
ATOM 2307 C C . ILE C 3 11 ? 27.902 -20.564 -15.753 1.00 52.71 106 ILE C C 1
ATOM 2308 O O . ILE C 3 11 ? 28.612 -20.594 -16.765 1.00 53.08 106 ILE C O 1
ATOM 2313 N N . LYS C 3 12 ? 26.870 -19.742 -15.616 1.00 54.23 107 LYS C N 1
ATOM 2314 C CA . LYS C 3 12 ? 26.498 -18.801 -16.654 1.00 55.25 107 LYS C CA 1
ATOM 2315 C C . LYS C 3 12 ? 26.799 -17.382 -16.194 1.00 55.97 107 LYS C C 1
ATOM 2316 O O . LYS C 3 12 ? 26.129 -16.861 -15.300 1.00 57.05 107 LYS C O 1
ATOM 2322 N N . PHE C 3 13 ? 27.811 -16.761 -16.793 1.00 55.48 108 PHE C N 1
ATOM 2323 C CA . PHE C 3 13 ? 28.164 -15.390 -16.444 1.00 55.29 108 PHE C CA 1
ATOM 2324 C C . PHE C 3 13 ? 27.338 -14.423 -17.281 1.00 55.60 108 PHE C C 1
ATOM 2325 O O . PHE C 3 13 ? 27.602 -14.196 -18.460 1.00 57.40 108 PHE C O 1
ATOM 2333 N N . GLN C 3 14 ? 26.324 -13.870 -16.631 1.00 56.46 109 GLN C N 1
ATOM 2334 C CA . GLN C 3 14 ? 25.375 -12.941 -17.221 1.00 55.87 109 GLN C CA 1
ATOM 2335 C C . GLN C 3 14 ? 25.692 -11.498 -16.898 1.00 55.45 109 GLN C C 1
ATOM 2336 O O . GLN C 3 14 ? 25.396 -11.030 -15.806 1.00 55.34 109 GLN C O 1
ATOM 2342 N N . PRO C 3 15 ? 26.291 -10.765 -17.844 1.00 56.63 110 PRO C N 1
ATOM 2343 C CA . PRO C 3 15 ? 26.598 -9.363 -17.555 1.00 57.17 110 PRO C CA 1
ATOM 2344 C C . PRO C 3 15 ? 25.270 -8.634 -17.346 1.00 58.72 110 PRO C C 1
ATOM 2345 O O . PRO C 3 15 ? 24.243 -9.021 -17.919 1.00 58.83 110 PRO C O 1
ATOM 2349 N N . ILE C 3 16 ? 25.289 -7.602 -16.509 1.00 60.27 111 ILE C N 1
ATOM 2350 C CA . ILE C 3 16 ? 24.101 -6.801 -16.209 1.00 62.10 111 ILE C CA 1
ATOM 2351 C C . ILE C 3 16 ? 24.502 -5.313 -16.303 1.00 64.07 111 ILE C C 1
ATOM 2352 O O . ILE C 3 16 ? 25.201 -4.806 -15.431 1.00 64.46 111 ILE C O 1
ATOM 2357 N N . GLY C 3 17 ? 24.071 -4.621 -17.361 1.00 65.00 112 GLY C N 1
ATOM 2358 C CA . GLY C 3 17 ? 24.413 -3.213 -17.529 1.00 64.82 112 GLY C CA 1
ATOM 2359 C C . GLY C 3 17 ? 25.624 -2.971 -18.424 1.00 66.37 112 GLY C C 1
ATOM 2360 O O . GLY C 3 17 ? 26.136 -3.891 -19.082 1.00 66.60 112 GLY C O 1
ATOM 2361 N N . SER C 3 25 ? 30.777 -17.140 -22.056 1.00 69.74 120 SER C N 1
ATOM 2362 C CA . SER C 3 25 ? 29.900 -16.661 -20.988 1.00 71.57 120 SER C CA 1
ATOM 2363 C C . SER C 3 25 ? 29.386 -17.824 -20.138 1.00 71.92 120 SER C C 1
ATOM 2364 O O . SER C 3 25 ? 28.823 -17.618 -19.061 1.00 72.71 120 SER C O 1
ATOM 2366 N N . VAL C 3 26 ? 29.576 -19.043 -20.635 1.00 71.15 121 VAL C N 1
ATOM 2367 C CA . VAL C 3 26 ? 29.169 -20.248 -19.922 1.00 70.56 121 VAL C CA 1
ATOM 2368 C C . VAL C 3 26 ? 30.446 -21.059 -19.725 1.00 70.95 121 VAL C C 1
ATOM 2369 O O . VAL C 3 26 ? 31.114 -21.418 -20.691 1.00 71.43 121 VAL C O 1
ATOM 2373 N N . CYS C 3 27 ? 30.792 -21.343 -18.475 1.00 71.13 122 CYS C N 1
ATOM 2374 C CA . CYS C 3 27 ? 32.018 -22.078 -18.199 1.00 71.35 122 CYS C CA 1
ATOM 2375 C C . CYS C 3 27 ? 31.804 -23.196 -17.200 1.00 69.92 122 CYS C C 1
ATOM 2376 O O . CYS C 3 27 ? 30.871 -23.145 -16.401 1.00 70.82 122 CYS C O 1
ATOM 2379 N N . LYS C 3 28 ? 32.664 -24.210 -17.254 1.00 67.72 123 LYS C N 1
ATOM 2380 C CA . LYS C 3 28 ? 32.583 -25.327 -16.321 1.00 66.34 123 LYS C CA 1
ATOM 2381 C C . LYS C 3 28 ? 33.594 -25.095 -15.203 1.00 64.74 123 LYS C C 1
ATOM 2382 O O . LYS C 3 28 ? 34.749 -24.751 -15.452 1.00 64.44 123 LYS C O 1
ATOM 2388 N N . ILE C 3 29 ? 33.153 -25.282 -13.967 1.00 62.80 124 ILE C N 1
ATOM 2389 C CA . ILE C 3 29 ? 34.019 -25.086 -12.820 1.00 60.31 124 ILE C CA 1
ATOM 2390 C C . ILE C 3 29 ? 33.831 -26.312 -11.959 1.00 58.23 124 ILE C C 1
ATOM 2391 O O . ILE C 3 29 ? 32.759 -26.902 -11.966 1.00 57.66 124 ILE C O 1
ATOM 2396 N N . SER C 3 30 ? 34.865 -26.699 -11.224 1.00 57.81 125 SER C N 1
ATOM 2397 C CA . SER C 3 30 ? 34.769 -27.866 -10.359 1.00 57.22 125 SER C CA 1
ATOM 2398 C C . SER C 3 30 ? 33.876 -27.544 -9.162 1.00 56.37 125 SER C C 1
ATOM 2399 O O . SER C 3 30 ? 33.971 -26.457 -8.585 1.00 55.57 125 SER C O 1
ATOM 2402 N N . MET C 3 31 ? 33.011 -28.490 -8.797 1.00 55.44 126 MET C N 1
ATOM 2403 C CA . MET C 3 31 ? 32.093 -28.312 -7.670 1.00 54.26 126 MET C CA 1
ATOM 2404 C C . MET C 3 31 ? 32.809 -28.007 -6.366 1.00 53.58 126 MET C C 1
ATOM 2405 O O . MET C 3 31 ? 32.284 -27.303 -5.506 1.00 53.40 126 MET C O 1
ATOM 2410 N N . SER C 3 32 ? 34.018 -28.534 -6.239 1.00 54.32 127 SER C N 1
ATOM 2411 C CA . SER C 3 32 ? 34.833 -28.370 -5.040 1.00 55.44 127 SER C CA 1
ATOM 2412 C C . SER C 3 32 ? 35.285 -26.943 -4.717 1.00 54.22 127 SER C C 1
ATOM 2413 O O . SER C 3 32 ? 35.644 -26.642 -3.575 1.00 54.27 127 SER C O 1
ATOM 2416 N N . GLN C 3 33 ? 35.258 -26.063 -5.707 1.00 52.14 128 GLN C N 1
ATOM 2417 C CA . GLN C 3 33 ? 35.705 -24.695 -5.485 1.00 51.73 128 GLN C CA 1
ATOM 2418 C C . GLN C 3 33 ? 34.741 -23.742 -4.796 1.00 49.48 128 GLN C C 1
ATOM 2419 O O . GLN C 3 33 ? 33.530 -23.945 -4.799 1.00 50.66 128 GLN C O 1
ATOM 2425 N N . SER C 3 34 ? 35.308 -22.688 -4.218 1.00 46.96 129 SER C N 1
ATOM 2426 C CA . SER C 3 34 ? 34.546 -21.678 -3.502 1.00 45.75 129 SER C CA 1
ATOM 2427 C C . SER C 3 34 ? 34.115 -20.527 -4.406 1.00 45.81 129 SER C C 1
ATOM 2428 O O . SER C 3 34 ? 34.729 -20.259 -5.445 1.00 45.67 129 SER C O 1
ATOM 2431 N N . PHE C 3 35 ? 33.063 -19.832 -3.996 1.00 43.92 130 PHE C N 1
ATOM 2432 C CA . PHE C 3 35 ? 32.577 -18.724 -4.788 1.00 42.67 130 PHE C CA 1
ATOM 2433 C C . PHE C 3 35 ? 33.676 -17.681 -4.981 1.00 44.16 130 PHE C C 1
ATOM 2434 O O . PHE C 3 35 ? 33.742 -17.020 -6.020 1.00 45.40 130 PHE C O 1
ATOM 2442 N N . ALA C 3 36 ? 34.538 -17.533 -3.983 1.00 44.37 131 ALA C N 1
ATOM 2443 C CA . ALA C 3 36 ? 35.623 -16.568 -4.077 1.00 45.18 131 ALA C CA 1
ATOM 2444 C C . ALA C 3 36 ? 36.473 -16.867 -5.313 1.00 45.33 131 ALA C C 1
ATOM 2445 O O . ALA C 3 36 ? 36.940 -15.955 -6.002 1.00 44.55 131 ALA C O 1
ATOM 2447 N N . MET C 3 37 ? 36.666 -18.149 -5.593 1.00 44.85 132 MET C N 1
ATOM 2448 C CA . MET C 3 37 ? 37.462 -18.538 -6.739 1.00 47.34 132 MET C CA 1
ATOM 2449 C C . MET C 3 37 ? 36.758 -18.189 -8.037 1.00 47.45 132 MET C C 1
ATOM 2450 O O . MET C 3 37 ? 37.409 -17.817 -9.015 1.00 48.78 132 MET C O 1
ATOM 2455 N N . VAL C 3 38 ? 35.430 -18.314 -8.042 1.00 47.17 133 VAL C N 1
ATOM 2456 C CA . VAL C 3 38 ? 34.625 -17.989 -9.220 1.00 44.51 133 VAL C CA 1
ATOM 2457 C C . VAL C 3 38 ? 34.723 -16.485 -9.492 1.00 42.86 133 VAL C C 1
ATOM 2458 O O . VAL C 3 38 ? 34.855 -16.063 -10.636 1.00 42.27 133 VAL C O 1
ATOM 2462 N N . ILE C 3 39 ? 34.663 -15.683 -8.435 1.00 40.56 134 ILE C N 1
ATOM 2463 C CA . ILE C 3 39 ? 34.777 -14.242 -8.575 1.00 39.94 134 ILE C CA 1
ATOM 2464 C C . ILE C 3 39 ? 36.117 -13.959 -9.256 1.00 41.98 134 ILE C C 1
ATOM 2465 O O . ILE C 3 39 ? 36.171 -13.336 -10.316 1.00 41.01 134 ILE C O 1
ATOM 2470 N N . LEU C 3 40 ? 37.190 -14.439 -8.634 1.00 44.02 135 LEU C N 1
ATOM 2471 C CA . LEU C 3 40 ? 38.552 -14.258 -9.129 1.00 47.27 135 LEU C CA 1
ATOM 2472 C C . LEU C 3 40 ? 38.711 -14.693 -10.578 1.00 48.06 135 LEU C C 1
ATOM 2473 O O . LEU C 3 40 ? 39.425 -14.045 -11.349 1.00 45.66 135 LEU C O 1
ATOM 2478 N N . PHE C 3 41 ? 38.048 -15.796 -10.930 1.00 50.04 136 PHE C N 1
ATOM 2479 C CA . PHE C 3 41 ? 38.078 -16.338 -12.284 1.00 50.90 136 PHE C CA 1
ATOM 2480 C C . PHE C 3 41 ? 37.550 -15.270 -13.229 1.00 52.08 136 PHE C C 1
ATOM 2481 O O . PHE C 3 41 ? 38.133 -15.015 -14.278 1.00 52.92 136 PHE C O 1
ATOM 2489 N N . LEU C 3 42 ? 36.439 -14.649 -12.840 1.00 53.99 137 LEU C N 1
ATOM 2490 C CA . LEU C 3 42 ? 35.808 -13.593 -13.631 1.00 54.50 137 LEU C CA 1
ATOM 2491 C C . LEU C 3 42 ? 36.670 -12.337 -13.692 1.00 53.48 137 LEU C C 1
ATOM 2492 O O . LEU C 3 42 ? 36.877 -11.787 -14.763 1.00 54.34 137 LEU C O 1
ATOM 2497 N N . LYS C 3 43 ? 37.159 -11.874 -12.547 1.00 52.73 138 LYS C N 1
ATOM 2498 C CA . LYS C 3 43 ? 38.007 -10.687 -12.533 1.00 53.36 138 LYS C CA 1
ATOM 2499 C C . LYS C 3 43 ? 39.195 -10.877 -13.476 1.00 54.66 138 LYS C C 1
ATOM 2500 O O . LYS C 3 43 ? 39.586 -9.957 -14.195 1.00 54.26 138 LYS C O 1
ATOM 2506 N N . ARG C 3 44 ? 39.762 -12.080 -13.477 1.00 55.28 139 ARG C N 1
ATOM 2507 C CA . ARG C 3 44 ? 40.904 -12.372 -14.329 1.00 54.56 139 ARG C CA 1
ATOM 2508 C C . ARG C 3 44 ? 40.556 -12.300 -15.809 1.00 55.85 139 ARG C C 1
ATOM 2509 O O . ARG C 3 44 ? 41.433 -12.103 -16.640 1.00 55.35 139 ARG C O 1
ATOM 2517 N N . ARG C 3 45 ? 39.281 -12.456 -16.144 1.00 58.36 140 ARG C N 1
ATOM 2518 C CA . ARG C 3 45 ? 38.862 -12.369 -17.542 1.00 62.00 140 ARG C CA 1
ATOM 2519 C C . ARG C 3 45 ? 38.586 -10.923 -17.956 1.00 63.38 140 ARG C C 1
ATOM 2520 O O . ARG C 3 45 ? 38.959 -10.505 -19.048 1.00 64.84 140 ARG C O 1
ATOM 2528 N N . LEU C 3 46 ? 37.927 -10.173 -17.075 1.00 64.29 141 LEU C N 1
ATOM 2529 C CA . LEU C 3 46 ? 37.576 -8.776 -17.316 1.00 64.43 141 LEU C CA 1
ATOM 2530 C C . LEU C 3 46 ? 38.773 -7.880 -17.027 1.00 65.32 141 LEU C C 1
ATOM 2531 O O . LEU C 3 46 ? 38.864 -6.762 -17.532 1.00 65.78 141 LEU C O 1
ATOM 2536 N N . LYS C 3 47 ? 39.684 -8.380 -16.202 1.00 65.73 142 LYS C N 1
ATOM 2537 C CA . LYS C 3 47 ? 40.864 -7.629 -15.812 1.00 67.38 142 LYS C CA 1
ATOM 2538 C C . LYS C 3 47 ? 40.449 -6.408 -14.981 1.00 68.98 142 LYS C C 1
ATOM 2539 O O . LYS C 3 47 ? 41.008 -5.321 -15.131 1.00 69.11 142 LYS C O 1
ATOM 2541 N N . MET C 3 48 ? 39.471 -6.610 -14.095 1.00 71.12 143 MET C N 1
ATOM 2542 C CA . MET C 3 48 ? 38.950 -5.555 -13.218 1.00 72.71 143 MET C CA 1
ATOM 2543 C C . MET C 3 48 ? 38.967 -5.963 -11.744 1.00 73.38 143 MET C C 1
ATOM 2544 O O . MET C 3 48 ? 39.628 -6.919 -11.347 1.00 73.95 143 MET C O 1
ATOM 2549 N N . ASP C 3 49 ? 38.224 -5.210 -10.942 1.00 74.69 144 ASP C N 1
ATOM 2550 C CA . ASP C 3 49 ? 38.072 -5.464 -9.511 1.00 75.23 144 ASP C CA 1
ATOM 2551 C C . ASP C 3 49 ? 36.697 -4.954 -9.150 1.00 74.94 144 ASP C C 1
ATOM 2552 O O . ASP C 3 49 ? 36.012 -5.496 -8.279 1.00 75.76 144 ASP C O 1
ATOM 2557 N N . HIS C 3 50 ? 36.297 -3.908 -9.860 1.00 74.00 145 HIS C N 1
ATOM 2558 C CA . HIS C 3 50 ? 35.002 -3.305 -9.663 1.00 73.76 145 HIS C CA 1
ATOM 2559 C C . HIS C 3 50 ? 33.979 -4.242 -10.305 1.00 72.08 145 HIS C C 1
ATOM 2560 O O . HIS C 3 50 ? 33.286 -3.874 -11.254 1.00 72.36 145 HIS C O 1
ATOM 2567 N N . VAL C 3 51 ? 33.913 -5.467 -9.784 1.00 69.77 146 VAL C N 1
ATOM 2568 C CA . VAL C 3 51 ? 32.982 -6.480 -10.277 1.00 67.30 146 VAL C CA 1
ATOM 2569 C C . VAL C 3 51 ? 32.323 -7.188 -9.111 1.00 64.55 146 VAL C C 1
ATOM 2570 O O . VAL C 3 51 ? 33.000 -7.760 -8.256 1.00 65.01 146 VAL C O 1
ATOM 2574 N N . TYR C 3 52 ? 30.995 -7.141 -9.090 1.00 61.50 147 TYR C N 1
ATOM 2575 C CA . TYR C 3 52 ? 30.210 -7.769 -8.043 1.00 56.69 147 TYR C CA 1
ATOM 2576 C C . TYR C 3 52 ? 29.363 -8.864 -8.649 1.00 53.34 147 TYR C C 1
ATOM 2577 O O . TYR C 3 52 ? 28.718 -8.665 -9.674 1.00 51.62 147 TYR C O 1
ATOM 2586 N N . CYS C 3 53 ? 29.379 -10.028 -8.016 1.00 50.44 148 CYS C N 1
ATOM 2587 C CA . CYS C 3 53 ? 28.632 -11.166 -8.513 1.00 48.32 148 CYS C CA 1
ATOM 2588 C C . CYS C 3 53 ? 27.419 -11.494 -7.652 1.00 48.47 148 CYS C C 1
ATOM 2589 O O . CYS C 3 53 ? 27.478 -11.432 -6.421 1.00 48.90 148 CYS C O 1
ATOM 2592 N N . TYR C 3 54 ? 26.314 -11.829 -8.318 1.00 48.07 149 TYR C N 1
ATOM 2593 C CA . TYR C 3 54 ? 25.061 -12.166 -7.647 1.00 47.47 149 TYR C CA 1
ATOM 2594 C C . TYR C 3 54 ? 24.409 -13.372 -8.309 1.00 47.25 149 TYR C C 1
ATOM 2595 O O . TYR C 3 54 ? 24.400 -13.480 -9.527 1.00 48.55 149 TYR C O 1
ATOM 2604 N N . ILE C 3 55 ? 23.868 -14.280 -7.505 1.00 46.45 150 ILE C N 1
ATOM 2605 C CA . ILE C 3 55 ? 23.176 -15.445 -8.044 1.00 43.49 150 ILE C CA 1
ATOM 2606 C C . ILE C 3 55 ? 21.800 -14.933 -8.501 1.00 42.80 150 ILE C C 1
ATOM 2607 O O . ILE C 3 55 ? 21.177 -14.104 -7.827 1.00 40.80 150 ILE C O 1
ATOM 2612 N N . ASN C 3 56 ? 21.348 -15.415 -9.656 1.00 42.71 151 ASN C N 1
ATOM 2613 C CA . ASN C 3 56 ? 20.069 -15.013 -10.231 1.00 42.14 151 ASN C CA 1
ATOM 2614 C C . ASN C 3 56 ? 19.773 -13.517 -10.021 1.00 42.95 151 ASN C C 1
ATOM 2615 O O . ASN C 3 56 ? 18.630 -13.112 -9.840 1.00 42.94 151 ASN C O 1
ATOM 2620 N N . ASN C 3 57 ? 20.819 -12.700 -10.033 1.00 43.44 152 ASN C N 1
ATOM 2621 C CA . ASN C 3 57 ? 20.665 -11.260 -9.882 1.00 42.08 152 ASN C CA 1
ATOM 2622 C C . ASN C 3 57 ? 19.861 -10.896 -8.637 1.00 42.21 152 ASN C C 1
ATOM 2623 O O . ASN C 3 57 ? 19.163 -9.880 -8.613 1.00 43.42 152 ASN C O 1
ATOM 2628 N N . SER C 3 58 ? 19.975 -11.705 -7.587 1.00 42.37 153 SER C N 1
ATOM 2629 C CA . SER C 3 58 ? 19.220 -11.438 -6.365 1.00 42.10 153 SER C CA 1
ATOM 2630 C C . SER C 3 58 ? 20.048 -11.253 -5.102 1.00 41.91 153 SER C C 1
ATOM 2631 O O . SER C 3 58 ? 19.703 -10.445 -4.238 1.00 45.04 153 SER C O 1
ATOM 2634 N N . PHE C 3 59 ? 21.135 -11.998 -4.980 1.00 40.30 154 PHE C N 1
ATOM 2635 C CA . PHE C 3 59 ? 21.963 -11.884 -3.788 1.00 38.41 154 PHE C CA 1
ATOM 2636 C C . PHE C 3 59 ? 23.396 -12.289 -4.070 1.00 37.34 154 PHE C C 1
ATOM 2637 O O . PHE C 3 59 ? 23.674 -13.082 -4.968 1.00 38.32 154 PHE C O 1
ATOM 2645 N N . ALA C 3 60 ? 24.303 -11.729 -3.288 1.00 36.56 155 ALA C N 1
ATOM 2646 C CA . ALA C 3 60 ? 25.711 -12.036 -3.409 1.00 36.33 155 ALA C CA 1
ATOM 2647 C C . ALA C 3 60 ? 26.013 -13.095 -2.359 1.00 37.69 155 ALA C C 1
ATOM 2648 O O . ALA C 3 60 ? 25.808 -12.872 -1.161 1.00 36.06 155 ALA C O 1
ATOM 2650 N N . PRO C 3 61 ? 26.513 -14.259 -2.793 1.00 38.24 156 PRO C N 1
ATOM 2651 C CA . PRO C 3 61 ? 26.839 -15.333 -1.853 1.00 38.65 156 PRO C CA 1
ATOM 2652 C C . PRO C 3 61 ? 28.103 -14.950 -1.093 1.00 39.49 156 PRO C C 1
ATOM 2653 O O . PRO C 3 61 ? 28.898 -14.142 -1.573 1.00 40.23 156 PRO C O 1
ATOM 2657 N N . SER C 3 62 ? 28.287 -15.526 0.085 1.00 39.68 157 SER C N 1
ATOM 2658 C CA . SER C 3 62 ? 29.497 -15.290 0.848 1.00 40.48 157 SER C CA 1
ATOM 2659 C C . SER C 3 62 ? 30.619 -15.940 0.026 1.00 39.48 157 SER C C 1
ATOM 2660 O O . SER C 3 62 ? 30.452 -17.040 -0.519 1.00 39.40 157 SER C O 1
ATOM 2663 N N . PRO C 3 63 ? 31.780 -15.280 -0.066 1.00 38.44 158 PRO C N 1
ATOM 2664 C CA . PRO C 3 63 ? 32.910 -15.817 -0.832 1.00 37.80 158 PRO C CA 1
ATOM 2665 C C . PRO C 3 63 ? 33.319 -17.221 -0.394 1.00 38.93 158 PRO C C 1
ATOM 2666 O O . PRO C 3 63 ? 33.934 -17.966 -1.161 1.00 39.91 158 PRO C O 1
ATOM 2670 N N . GLN C 3 64 ? 32.986 -17.592 0.837 1.00 38.71 159 GLN C N 1
ATOM 2671 C CA . GLN C 3 64 ? 33.379 -18.906 1.318 1.00 39.79 159 GLN C CA 1
ATOM 2672 C C . GLN C 3 64 ? 32.414 -20.033 0.912 1.00 38.05 159 GLN C C 1
ATOM 2673 O O . GLN C 3 64 ? 32.755 -21.210 0.993 1.00 37.52 159 GLN C O 1
ATOM 2679 N N . GLN C 3 65 ? 31.220 -19.681 0.449 1.00 36.22 160 GLN C N 1
ATOM 2680 C CA . GLN C 3 65 ? 30.258 -20.699 0.030 1.00 36.75 160 GLN C CA 1
ATOM 2681 C C . GLN C 3 65 ? 30.806 -21.576 -1.104 1.00 37.51 160 GLN C C 1
ATOM 2682 O O . GLN C 3 65 ? 31.550 -21.108 -1.992 1.00 36.54 160 GLN C O 1
ATOM 2688 N N . ASN C 3 66 ? 30.440 -22.856 -1.058 1.00 37.38 161 ASN C N 1
ATOM 2689 C CA . ASN C 3 66 ? 30.866 -23.835 -2.055 1.00 37.63 161 ASN C CA 1
ATOM 2690 C C . ASN C 3 66 ? 30.003 -23.707 -3.304 1.00 38.98 161 ASN C C 1
ATOM 2691 O O . ASN C 3 66 ? 28.779 -23.723 -3.229 1.00 40.82 161 ASN C O 1
ATOM 2696 N N . ILE C 3 67 ? 30.655 -23.583 -4.453 1.00 39.58 162 ILE C N 1
ATOM 2697 C CA . ILE C 3 67 ? 29.990 -23.433 -5.761 1.00 40.31 162 ILE C CA 1
ATOM 2698 C C . ILE C 3 67 ? 29.071 -24.641 -6.084 1.00 39.81 162 ILE C C 1
ATOM 2699 O O . ILE C 3 67 ? 27.907 -24.470 -6.522 1.00 38.76 162 ILE C O 1
ATOM 2704 N N . GLY C 3 68 ? 29.595 -25.846 -5.828 1.00 39.28 163 GLY C N 1
ATOM 2705 C CA . GLY C 3 68 ? 28.823 -27.060 -6.060 1.00 37.42 163 GLY C CA 1
ATOM 2706 C C . GLY C 3 68 ? 27.494 -26.959 -5.316 1.00 37.32 163 GLY C C 1
ATOM 2707 O O . GLY C 3 68 ? 26.431 -27.243 -5.869 1.00 37.37 163 GLY C O 1
ATOM 2708 N N . GLU C 3 69 ? 27.572 -26.571 -4.042 1.00 36.97 164 GLU C N 1
ATOM 2709 C CA . GLU C 3 69 ? 26.402 -26.407 -3.175 1.00 36.39 164 GLU C CA 1
ATOM 2710 C C . GLU C 3 69 ? 25.508 -25.274 -3.662 1.00 35.09 164 GLU C C 1
ATOM 2711 O O . GLU C 3 69 ? 24.299 -25.416 -3.675 1.00 33.32 164 GLU C O 1
ATOM 2717 N N . LEU C 3 70 ? 26.102 -24.148 -4.052 1.00 34.86 165 LEU C N 1
ATOM 2718 C CA . LEU C 3 70 ? 25.322 -23.024 -4.565 1.00 37.07 165 LEU C CA 1
ATOM 2719 C C . LEU C 3 70 ? 24.597 -23.522 -5.814 1.00 38.31 165 LEU C C 1
ATOM 2720 O O . LEU C 3 70 ? 23.448 -23.169 -6.073 1.00 36.81 165 LEU C O 1
ATOM 2725 N N . TRP C 3 71 ? 25.290 -24.361 -6.576 1.00 40.07 166 TRP C N 1
ATOM 2726 C CA . TRP C 3 71 ? 24.731 -24.922 -7.790 1.00 42.91 166 TRP C CA 1
ATOM 2727 C C . TRP C 3 71 ? 23.498 -25.773 -7.478 1.00 44.50 166 TRP C C 1
ATOM 2728 O O . TRP C 3 71 ? 22.423 -25.537 -8.019 1.00 45.58 166 TRP C O 1
ATOM 2739 N N . MET C 3 72 ? 23.649 -26.759 -6.601 1.00 45.25 167 MET C N 1
ATOM 2740 C CA . MET C 3 72 ? 22.522 -27.607 -6.250 1.00 46.13 167 MET C CA 1
ATOM 2741 C C . MET C 3 72 ? 21.344 -26.830 -5.687 1.00 45.30 167 MET C C 1
ATOM 2742 O O . MET C 3 72 ? 20.197 -27.243 -5.843 1.00 45.67 167 MET C O 1
ATOM 2747 N N . GLN C 3 73 ? 21.621 -25.697 -5.053 1.00 42.58 168 GLN C N 1
ATOM 2748 C CA . GLN C 3 73 ? 20.562 -24.909 -4.453 1.00 41.56 168 GLN C CA 1
ATOM 2749 C C . GLN C 3 73 ? 19.847 -23.958 -5.397 1.00 41.56 168 GLN C C 1
ATOM 2750 O O . GLN C 3 73 ? 18.622 -23.883 -5.384 1.00 40.35 168 GLN C O 1
ATOM 2756 N N . PHE C 3 74 ? 20.604 -23.251 -6.232 1.00 42.93 169 PHE C N 1
ATOM 2757 C CA . PHE C 3 74 ? 20.017 -22.245 -7.112 1.00 43.24 169 PHE C CA 1
ATOM 2758 C C . PHE C 3 74 ? 20.180 -22.439 -8.614 1.00 45.80 169 PHE C C 1
ATOM 2759 O O . PHE C 3 74 ? 19.908 -21.513 -9.387 1.00 47.33 169 PHE C O 1
ATOM 2767 N N . LYS C 3 75 ? 20.628 -23.608 -9.047 1.00 47.43 170 LYS C N 1
ATOM 2768 C CA . LYS C 3 75 ? 20.802 -23.823 -10.479 1.00 50.32 170 LYS C CA 1
ATOM 2769 C C . LYS C 3 75 ? 19.485 -23.735 -11.235 1.00 52.02 170 LYS C C 1
ATOM 2770 O O . LYS C 3 75 ? 18.462 -24.227 -10.771 1.00 53.11 170 LYS C O 1
ATOM 2776 N N . THR C 3 76 ? 19.527 -23.092 -12.397 1.00 54.52 171 THR C N 1
ATOM 2777 C CA . THR C 3 76 ? 18.370 -22.965 -13.277 1.00 55.47 171 THR C CA 1
ATOM 2778 C C . THR C 3 76 ? 18.715 -23.862 -14.470 1.00 55.58 171 THR C C 1
ATOM 2779 O O . THR C 3 76 ? 19.578 -23.512 -15.273 1.00 54.50 171 THR C O 1
ATOM 2783 N N . ASN C 3 77 ? 18.067 -25.021 -14.567 1.00 56.42 172 ASN C N 1
ATOM 2784 C CA . ASN C 3 77 ? 18.319 -25.961 -15.662 1.00 58.22 172 ASN C CA 1
ATOM 2785 C C . ASN C 3 77 ? 19.795 -26.292 -15.841 1.00 58.74 172 ASN C C 1
ATOM 2786 O O . ASN C 3 77 ? 20.372 -25.997 -16.890 1.00 59.90 172 ASN C O 1
ATOM 2791 N N . ASP C 3 78 ? 20.408 -26.896 -14.832 1.00 58.64 173 ASP C N 1
ATOM 2792 C CA . ASP C 3 78 ? 21.822 -27.269 -14.916 1.00 59.47 173 ASP C CA 1
ATOM 2793 C C . ASP C 3 78 ? 22.834 -26.123 -14.897 1.00 57.57 173 ASP C C 1
ATOM 2794 O O . ASP C 3 78 ? 24.011 -26.346 -14.621 1.00 56.91 173 ASP C O 1
ATOM 2799 N N . GLU C 3 79 ? 22.384 -24.908 -15.193 1.00 57.29 174 GLU C N 1
ATOM 2800 C CA . GLU C 3 79 ? 23.265 -23.736 -15.187 1.00 58.11 174 GLU C CA 1
ATOM 2801 C C . GLU C 3 79 ? 23.115 -22.886 -13.918 1.00 56.62 174 GLU C C 1
ATOM 2802 O O . GLU C 3 79 ? 22.001 -22.614 -13.461 1.00 56.32 174 GLU C O 1
ATOM 2808 N N . LEU C 3 80 ? 24.243 -22.477 -13.348 1.00 53.58 175 LEU C N 1
ATOM 2809 C CA . LEU C 3 80 ? 24.226 -21.610 -12.181 1.00 50.69 175 LEU C CA 1
ATOM 2810 C C . LEU C 3 80 ? 24.497 -20.229 -12.737 1.00 50.30 175 LEU C C 1
ATOM 2811 O O . LEU C 3 80 ? 25.617 -19.911 -13.125 1.00 51.07 175 LEU C O 1
ATOM 2816 N N . ILE C 3 81 ? 23.451 -19.416 -12.785 1.00 49.67 176 ILE C N 1
ATOM 2817 C CA . ILE C 3 81 ? 23.524 -18.060 -13.324 1.00 49.38 176 ILE C CA 1
ATOM 2818 C C . ILE C 3 81 ? 24.112 -17.057 -12.337 1.00 49.92 176 ILE C C 1
ATOM 2819 O O . ILE C 3 81 ? 23.512 -16.757 -11.299 1.00 49.98 176 ILE C O 1
ATOM 2824 N N . VAL C 3 82 ? 25.300 -16.563 -12.681 1.00 49.92 177 VAL C N 1
ATOM 2825 C CA . VAL C 3 82 ? 26.019 -15.586 -11.882 1.00 49.82 177 VAL C CA 1
ATOM 2826 C C . VAL C 3 82 ? 26.036 -14.242 -12.627 1.00 49.98 177 VAL C C 1
ATOM 2827 O O . VAL C 3 82 ? 26.696 -14.093 -13.653 1.00 50.64 177 VAL C O 1
ATOM 2831 N N . SER C 3 83 ? 25.284 -13.278 -12.107 1.00 51.09 178 SER C N 1
ATOM 2832 C CA . SER C 3 83 ? 25.187 -11.944 -12.691 1.00 50.75 178 SER C CA 1
ATOM 2833 C C . SER C 3 83 ? 26.360 -11.143 -12.175 1.00 51.68 178 SER C C 1
ATOM 2834 O O . SER C 3 83 ? 26.906 -11.458 -11.123 1.00 51.91 178 SER C O 1
ATOM 2837 N N . TYR C 3 84 ? 26.750 -10.107 -12.902 1.00 53.38 179 TYR C N 1
ATOM 2838 C CA . TYR C 3 84 ? 27.853 -9.275 -12.443 1.00 57.68 179 TYR C CA 1
ATOM 2839 C C . TYR C 3 84 ? 27.796 -7.883 -13.035 1.00 61.51 179 TYR C C 1
ATOM 2840 O O . TYR C 3 84 ? 27.297 -7.679 -14.140 1.00 63.09 179 TYR C O 1
ATOM 2849 N N . CYS C 3 85 ? 28.296 -6.925 -12.269 1.00 65.12 180 CYS C N 1
ATOM 2850 C CA . CYS C 3 85 ? 28.306 -5.537 -12.678 1.00 69.24 180 CYS C CA 1
ATOM 2851 C C . CYS C 3 85 ? 29.485 -4.868 -12.038 1.00 69.92 180 CYS C C 1
ATOM 2852 O O . CYS C 3 85 ? 30.280 -5.489 -11.326 1.00 69.50 180 CYS C O 1
ATOM 2855 N N . ALA C 3 86 ? 29.566 -3.574 -12.294 1.00 70.85 181 ALA C N 1
ATOM 2856 C CA . ALA C 3 86 ? 30.607 -2.755 -11.739 1.00 70.33 181 ALA C CA 1
ATOM 2857 C C . ALA C 3 86 ? 29.879 -1.672 -10.952 1.00 70.26 181 ALA C C 1
ATOM 2858 O O . ALA C 3 86 ? 30.453 -1.051 -10.060 1.00 70.82 181 ALA C O 1
ATOM 2860 N N . PHE C 3 90 ? 23.439 -1.565 -5.025 1.00 76.35 185 PHE C N 1
ATOM 2861 C CA . PHE C 3 90 ? 22.508 -1.801 -3.924 1.00 76.32 185 PHE C CA 1
ATOM 2862 C C . PHE C 3 90 ? 21.597 -2.988 -4.173 1.00 77.24 185 PHE C C 1
ATOM 2863 O O . PHE C 3 90 ? 21.109 -3.203 -5.281 1.00 78.32 185 PHE C O 1
ATOM 2865 N N . GLY C 3 91 ? 21.345 -3.737 -3.112 1.00 76.69 186 GLY C N 1
ATOM 2866 C CA . GLY C 3 91 ? 20.513 -4.904 -3.236 1.00 61.87 186 GLY C CA 1
ATOM 2867 C C . GLY C 3 91 ? 20.523 -5.700 -1.949 1.00 63.66 186 GLY C C 1
ATOM 2868 O O . GLY C 3 91 ? 21.106 -5.231 -0.977 1.00 64.60 186 GLY C O 1
#

Radius of gyration: 20.94 Å; Cα contacts (8 Å, |Δi|>4): 649; chains: 3; bounding box: 52×49×61 Å

Foldseek 3Di:
DVLVVVLLVAKFWEKEAEDCLQFDVPDDPVLRIDIDIGHQFAFPLLCVVVNCVSNVVGGPADVPPGDDKFKAKAAPNHTDARLDGNLQVQVQADVDGTHHYIYIDIGHDDDPPHCTHVVCDSLVSLLVLLQVLLCQFPVHSVLSVVQDPVLSVLCVVCNSVSPPVSVCVSVVSRHDPQGQWAQEKEWEHVHPDHIFMDGDTGGRHPHWDFLLNVVVVRVVRPVVKFKAWSNDTDDRRHTSRCQQVRRAGSSSHTYIYIDHD/DVVVVVVVVVVVVVCVVVCPPVVVD/DDWFWEDEAEDCHIDTDDQADFQLVVQVVVCVVVVHDLKAKDWVPPHGDDRGHGNNVCCVVRPDPRYTYIYMDSHD

InterPro domains:
  IPR007239 Autophagy-related protein 5 [PTHR13040] (2-282)
  IPR042526 Autophagy protein Atg5, helix rich domain [G3DSA:1.10.246.190] (134-193)
  IPR042527 Autophagy protein Atg5, UblA domain superfamily [G3DSA:3.10.20.620] (12-133)
  IPR048318 Autophagy protein ATG5, UblB domain [PF04106] (199-281)
  IPR048939 Autophagy protein ATG5, UblA domain [PF20638] (8-97)
  IPR048940 Autophagy protein ATG5, alpha-helical bundle region [PF20637] (138-193)

Organism: Saccharomyces cerevisiae (strain ATCC 204508 / S288c) (NCBI:txid559292)

CATH classification: 3.10.20.620 (+2 more: 1.10.246.190, 3.10.20.90)

GO terms:
  GO:0120095 vacuole-isolation membrane contact site (C, IDA)
  GO:0008047 enzyme activator activity (F, IDA)
  GO:0061908 phagophore (C, IDA)
  GO:0000407 phagophore assembly site (C, IDA)
  GO:0005776 autophagosome (C, IDA)
  GO:0005829 cytosol (C, IDA)
  GO:0016020 membrane (C, IDA)
  GO:0034274 Atg12-Atg5-Atg16 complex (C, IDA)
  GO:0140355 cargo receptor ligand activity (F, IDA)
  GO:0019776 Atg8-family ligase activity (F, IDA)
  GO:0034727 piecemeal microautophagy of the nucleus (P, IMP)
  GO:0005634 nucleus (C, HDA)
  GO:0005829 cytosol (C, HDA)
  GO:0044804 nucleophagy (P, IMP)
  GO:0016236 macroautophagy (P, IMP)
  GO:0032258 cytoplasm to vacuole targeting by the Cvt pathway (P, IMP)
  GO:0051365 cellular response to potassium ion starvation (P, IMP)
  GO:0000423 mitophagy (P, IMP)
  GO:0005515 protein binding (F, IPI)
  GO:0016236 macroautophagy (P, IDA)

Secondary structure (DSSP, 8-state):
-HHHHHHHH-EEEEEEEE-GGGB-TT--HHHHEEEEEEESSS-GGGGHHHHHHHHGGGBSS-TTTS---EEEEEETTEE--SSS-HHHHHHHH------EEEEEEEESSPPTTPPP-----HHHHHHHHHHHHHHHHHSSSHHHHTS-HHHHHHHHHHHHHT-HHHHHHHHHTS--SS-SB--EEEE--SSSS---EE----B-TT---BTGGGHHHHGGG---EEEEETTEE--TTSBHHHHHHHH--TTS-EEEEEEE-/--HHHHHHHHHHHHHHHHHTTGGG-/--EEEEEEEE---EEEEETTSBHHHHHHHHHHHHT-S--EEEETTTBPPPTTSBHHHHHHHH-BTTEEEEEEE---

Nearest PDB structures (foldseek):
  3w1s-assembly1_A  TM=1.004E+00  e=8.792E-59  Saccharomyces cerevisiae S288C
  2dyo-assembly1_A  TM=9.614E-01  e=1.091E-48  Saccharomyces cerevisiae
  3vqi-assembly5_E  TM=8.733E-01  e=1.133E-25  Kluyveromyces marxianus
  3vqi-assembly1_A  TM=8.772E-01  e=1.062E-23  Kluyveromyces marxianus
  3vqi-assembly3_C  TM=8.563E-01  e=3.493E-21  Kluyveromyces marxianus

=== Feature glossary ===
The features interleaved in this record are:

— What the protein is —

Sequence gives the chain of amino acids in standard one-letter code (A=alanine, C=cysteine, …, Y=tyrosine), read N→C. It is the only feature that is directly encoded by the gene; all structural features are derived from the folded form of this sequence.

Database cross-references. InterPro integrates a dozen domain/family signature databases into unified entries with residue-range hits. GO terms attach function/process/location labels with evidence codes. CATH codes position the fold in a four-level structural taxonomy. Organism is the NCBI-taxonomy species name.

— Where its atoms are —

Atomic coordinates in PDBx/mmCIF format — the same representation the Protein Data Bank distributes. Each line of the _atom_site loop places one backbone atom in Cartesian space (units: ångströms, origin: arbitrary).

The six renders are orthographic views along the three Cartesian axes in both directions. Representation (cartoon, sticks, or surface) and color scheme (sequence-rainbow or by-chain) vary across proteins so the training set covers all the common visualization conventions.

— Local backbone conformation —

Eight-state secondary structure (DSSP): H is the canonical α-helix, G the tighter 3₁₀-helix, I the wider π-helix; E/B are β-structure, T and S are turns and bends, and '-' is everything else. DSSP derives these from the pattern of main-chain N–H···O=C hydrogen bonds, not from the sequence.

P-SEA three-state annotation labels each residue as helix, strand, or coil based purely on the geometry of the Cα trace. It serves as a fallback when the full backbone (and thus DSSP) is unavailable.

The φ/ψ torsion pair specifies the backbone conformation at each residue. φ rotates about the N–Cα bond, ψ about the Cα–C bond. Steric clashes forbid most of the (φ, ψ) plane — the allowed regions (α-helix basin, β-sheet basin, left-handed helix) are the Ramachandran-allowed regions.

— Global shape and packing —

The geometric summary reports three shape descriptors. Rg (radius of gyration) measures how spread out the Cα atoms are about their centre of mass; compact globular proteins have small Rg, elongated or unfolded ones large. Cα contacts (<8 Å, |i−j|>4) count long-range residue pairs in spatial proximity — high for tightly packed folds, near zero for rods or random coil. The bounding-box extents give the protein's footprint along x, y, z in Å.

Solvent-accessible surface area (SASA) is the area in Å² traced out by the centre of a 1.4 Å probe sphere (a water molecule) rolled over the protein's van der Waals surface (Shrake–Rupley / Lee–Richards construction). Buried residues have near-zero SASA; fully exposed residues can exceed 200 Å². The total SASA scales roughly with the number of surface residues.

The contact map is a binary N×N matrix image: pixel (i, j) is dark where Cα_i and Cα_j are within 8 Å and |i−j|>4. Because the |i−j|>4 filter removes local helical contacts, off-diagonal stripes parallel to the main diagonal indicate parallel β-sheets; stripes perpendicular to it indicate antiparallel β-sheets. The Ramachandran plot scatters every residue's (φ, ψ) pair against the sterically allowed regions. The PAE heatmap renders the predicted-aligned-error matrix.

— Structural neighborhood —

3Di is Foldseek's structural alphabet. Each residue is assigned one of twenty discrete states based on how its Cα sits relative to its spatial (not sequential) neighbors. Aligning 3Di strings finds structural homologs roughly as well as full 3D superposition, but orders of magnitude faster.

Nearest PDB neighbors are the top structural matches found by Foldseek when searching this structure against the entire Protein Data Bank. Each hit reports a TM-score (0 to 1; >0.5 almost always implies the same fold) and an E-value. These are *structural* homologs — they may share no detectable sequence similarity.

— Confidence and disorder —

For AlphaFold models, the B-factor field carries pLDDT — the model's own estimate of local accuracy on a 0–100 scale. Regions with pLDDT<50 should be treated as essentially unmodeled; they often correspond to intrinsically disordered segments.

Crystallographic B-factors measure how much each atom's electron density is smeared out, in Å². They rise in mobile loops and surface residues and fall in the buried interior. In AlphaFold models this column is repurposed to hold pLDDT instead.

Predicted aligned error is AlphaFold's pairwise confidence. Unlike pLDDT (per-residue), PAE is per-residue-pair and captures whether two parts of the structure are correctly placed relative to each other. Units are ångströms of expected positional error.